Protein AF-W9CFH2-F1 (afdb_monomer_lite)

Sequence (548 aa):
MALRAPVRDYLVSVIGELVGTFLFLFFAFAAAQTANQPNGTTPLTPNATDTSKLLYIALAFGASLAANVWIFFRVSGGQFNPAVTLALVLIRAVSPMKALLLVPTQLVGGILAALVVKAIIPGDDILFAVSLGPGVTDVQGLFIELLLTFMLVFTILMLVAEKTKSTFVAPIGIGISLFIGHLVGIFWTGAGINPARAFSPAVVQASFPIYHWIYWLGPAVGSFLAAALYLGLKAMKYELVGGDADKEKREERLSMQQADLIIETLRGLPSDASLTDLKRGPEIRVLGDDMKIRKSRFGSNDSANFSSWVRVEEISECPLPTSNKSPNPRRASRIVVIGAGMGGLSCALSLAKEGFTNIEVYETASNLGFVGAGIQLAPNMAKILDRLGCWKEIEAEAIDLKETSIRQGDSDTELAHVDLLYIRDTYKYPHMVGHRSLLAGAMYEACKKENNIKFHFSVEAEAVESFGPKPFLRVKPREGDSYTIEADVILASDGIKSIVRLKILSELNHDAHITDTHQASYRIMLKREEMENDPELLELINGDKVTR

Structure (mmCIF, N/CA/C/O backbone):
data_AF-W9CFH2-F1
#
_entry.id   AF-W9CFH2-F1
#
loop_
_atom_site.group_PDB
_atom_site.id
_atom_site.type_symbol
_atom_site.label_atom_id
_atom_site.label_alt_id
_atom_site.label_comp_id
_atom_site.label_asym_id
_atom_site.label_entity_id
_atom_site.label_seq_id
_atom_site.pdbx_PDB_ins_code
_atom_site.Cartn_x
_atom_site.Cartn_y
_atom_site.Cartn_z
_atom_site.occupancy
_atom_site.B_iso_or_equiv
_atom_site.auth_seq_id
_atom_site.auth_comp_id
_atom_site.auth_asym_id
_atom_site.auth_atom_id
_atom_site.pdbx_PDB_model_num
ATOM 1 N N . MET A 1 1 ? -13.889 -22.947 -15.236 1.00 35.81 1 MET A N 1
ATOM 2 C CA . MET A 1 1 ? -13.224 -23.593 -14.082 1.00 35.81 1 MET A CA 1
ATOM 3 C C . MET A 1 1 ? -12.476 -22.509 -13.313 1.00 35.81 1 MET A C 1
ATOM 5 O O . MET A 1 1 ? -11.491 -21.999 -13.829 1.00 35.81 1 MET A O 1
ATOM 9 N N . ALA A 1 2 ? -12.992 -22.053 -12.169 1.00 41.12 2 ALA A N 1
ATOM 10 C CA . ALA A 1 2 ? -12.373 -20.959 -11.416 1.00 41.12 2 ALA A CA 1
ATOM 11 C C . ALA A 1 2 ? -11.144 -21.471 -10.642 1.00 41.12 2 ALA A C 1
ATOM 13 O O . ALA A 1 2 ? -11.238 -22.437 -9.886 1.00 41.12 2 ALA A O 1
ATOM 14 N N . LEU A 1 3 ? -9.985 -20.847 -10.858 1.00 42.03 3 LEU A N 1
ATOM 15 C CA . LEU A 1 3 ? -8.759 -21.117 -10.100 1.00 42.03 3 LEU A CA 1
ATOM 16 C C . LEU A 1 3 ? -8.963 -20.757 -8.616 1.00 42.03 3 LEU A C 1
ATOM 18 O O . LEU A 1 3 ? -9.681 -19.810 -8.300 1.00 42.03 3 LEU A O 1
ATOM 22 N N . ARG A 1 4 ? -8.302 -21.476 -7.695 1.00 52.28 4 ARG A N 1
ATOM 23 C CA . ARG A 1 4 ? -8.298 -21.124 -6.260 1.00 52.28 4 ARG A CA 1
ATOM 24 C C . ARG A 1 4 ? -7.774 -19.693 -6.070 1.00 52.28 4 ARG A C 1
ATOM 26 O O . ARG A 1 4 ? -6.775 -19.330 -6.692 1.00 52.28 4 ARG A O 1
ATOM 33 N N . ALA A 1 5 ? -8.405 -18.923 -5.181 1.00 60.97 5 ALA A N 1
ATOM 34 C CA . ALA A 1 5 ? -8.144 -17.490 -4.998 1.00 60.97 5 ALA A CA 1
ATOM 35 C C . ALA A 1 5 ? -6.648 -17.108 -4.871 1.00 60.97 5 ALA A C 1
ATOM 37 O O . ALA A 1 5 ? -6.226 -16.220 -5.606 1.00 60.97 5 ALA A O 1
ATOM 38 N N . PRO A 1 6 ? -5.793 -17.814 -4.095 1.00 70.12 6 PRO A N 1
ATOM 39 C CA . PRO A 1 6 ? -4.378 -17.448 -3.992 1.00 70.12 6 PRO A CA 1
ATOM 40 C C . PRO A 1 6 ? -3.624 -17.621 -5.316 1.00 70.12 6 PRO A C 1
ATOM 42 O O . PRO A 1 6 ? -2.865 -16.750 -5.723 1.00 70.12 6 PRO A O 1
ATOM 45 N N . VAL A 1 7 ? -3.860 -18.731 -6.023 1.00 77.38 7 VAL A N 1
ATOM 46 C CA . VAL A 1 7 ? -3.203 -19.033 -7.307 1.00 77.38 7 VAL A CA 1
ATOM 47 C C . VAL A 1 7 ? -3.614 -18.016 -8.365 1.00 77.38 7 VAL A C 1
ATOM 49 O O . VAL A 1 7 ? -2.769 -17.533 -9.114 1.00 77.38 7 VAL A O 1
ATOM 52 N N . ARG A 1 8 ? -4.899 -17.648 -8.389 1.00 85.06 8 ARG A N 1
ATOM 53 C CA . ARG A 1 8 ? -5.412 -16.588 -9.256 1.00 85.06 8 ARG A CA 1
ATOM 54 C C . ARG A 1 8 ? -4.678 -15.268 -9.009 1.00 85.06 8 ARG A C 1
ATOM 56 O O . ARG A 1 8 ? -4.254 -14.645 -9.971 1.00 85.06 8 ARG A O 1
ATOM 63 N N . ASP A 1 9 ? -4.477 -14.864 -7.760 1.00 83.19 9 ASP A N 1
ATOM 64 C CA . ASP A 1 9 ? -3.872 -13.563 -7.443 1.00 83.19 9 ASP A CA 1
ATOM 65 C C . ASP A 1 9 ? -2.375 -13.502 -7.819 1.00 83.19 9 ASP A C 1
ATOM 67 O O . ASP A 1 9 ? -1.889 -12.484 -8.330 1.00 83.19 9 ASP A O 1
ATOM 71 N N . TYR A 1 10 ? -1.644 -14.613 -7.646 1.00 88.38 10 TYR A N 1
ATOM 72 C CA . TYR A 1 10 ? -0.281 -14.750 -8.175 1.00 88.38 10 TYR A CA 1
ATOM 73 C C . TYR A 1 10 ? -0.264 -14.701 -9.704 1.00 88.38 10 TYR A C 1
ATOM 75 O O . TYR A 1 10 ? 0.545 -13.969 -10.268 1.00 88.38 10 TYR A O 1
ATOM 83 N N . LEU A 1 11 ? -1.170 -15.422 -10.372 1.00 92.69 11 LEU A N 1
ATOM 84 C CA . LEU A 1 11 ? -1.267 -15.424 -11.834 1.00 92.69 11 LEU A CA 1
ATOM 85 C C . LEU A 1 11 ? -1.599 -14.041 -12.394 1.00 92.69 11 LEU A C 1
ATOM 87 O O . LEU A 1 11 ? -0.956 -13.614 -13.344 1.00 92.69 11 LEU A O 1
ATOM 91 N N . VAL A 1 12 ? -2.538 -13.312 -11.785 1.00 91.88 12 VAL A N 1
ATOM 92 C CA . VAL A 1 12 ? -2.867 -11.931 -12.174 1.00 91.88 12 VAL A CA 1
ATOM 93 C C . VAL A 1 12 ? -1.636 -11.035 -12.054 1.00 91.88 12 VAL A C 1
ATOM 95 O O . VAL A 1 12 ? -1.331 -10.284 -12.977 1.00 91.88 12 VAL A O 1
ATOM 98 N N . SER A 1 13 ? -0.881 -11.162 -10.960 1.00 92.75 13 SER A N 1
ATOM 99 C CA . SER A 1 13 ? 0.344 -10.380 -10.765 1.00 92.75 13 SER A CA 1
ATOM 100 C C . SER A 1 13 ? 1.431 -10.741 -11.784 1.00 92.75 13 SER A C 1
ATOM 102 O O . SER A 1 13 ? 2.091 -9.849 -12.303 1.00 92.75 13 SER A O 1
ATOM 104 N N . VAL A 1 14 ? 1.604 -12.031 -12.087 1.00 96.88 14 VAL A N 1
ATOM 105 C CA . VAL A 1 14 ? 2.561 -12.524 -13.090 1.00 96.88 14 VAL A CA 1
ATOM 106 C C . VAL A 1 14 ? 2.179 -12.036 -14.487 1.00 96.88 14 VAL A C 1
ATOM 108 O O . VAL A 1 14 ? 3.027 -11.508 -15.192 1.00 96.88 14 VAL A O 1
ATOM 111 N N . ILE A 1 15 ? 0.909 -12.138 -14.881 1.00 96.94 15 ILE A N 1
ATOM 112 C CA . ILE A 1 15 ? 0.436 -11.637 -16.179 1.00 96.94 15 ILE A CA 1
ATOM 113 C C . ILE A 1 15 ? 0.632 -10.119 -16.264 1.00 96.94 15 ILE A C 1
ATOM 115 O O . ILE A 1 15 ? 1.141 -9.628 -17.269 1.00 96.94 15 ILE A O 1
ATOM 119 N N . GLY A 1 16 ? 0.279 -9.385 -15.204 1.00 97.25 16 GLY A N 1
ATOM 120 C CA . GLY A 1 16 ? 0.467 -7.937 -15.136 1.00 97.25 16 GLY A CA 1
ATOM 121 C C . GLY A 1 16 ? 1.933 -7.525 -15.279 1.00 97.25 16 GLY A C 1
ATOM 122 O O . GLY A 1 16 ? 2.238 -6.657 -16.090 1.00 97.25 16 GLY A O 1
ATOM 123 N N . GLU A 1 17 ? 2.850 -8.182 -14.563 1.00 98.12 17 GLU A N 1
ATOM 124 C CA . GLU A 1 17 ? 4.287 -7.915 -14.701 1.00 98.12 17 GLU A CA 1
ATOM 125 C C . GLU A 1 17 ? 4.832 -8.334 -16.069 1.00 98.12 17 GLU A C 1
ATOM 127 O O . GLU A 1 17 ? 5.608 -7.587 -16.652 1.00 98.12 17 GLU A O 1
ATOM 132 N N . LEU A 1 18 ? 4.408 -9.474 -16.624 1.00 98.56 18 LEU A N 1
ATOM 133 C CA . LEU A 1 18 ? 4.874 -9.936 -17.933 1.00 98.56 18 LEU A CA 1
ATOM 134 C C . LEU A 1 18 ? 4.500 -8.943 -19.034 1.00 98.56 18 LEU A C 1
ATOM 136 O O . LEU A 1 18 ? 5.364 -8.472 -19.773 1.00 98.56 18 LEU A O 1
ATOM 140 N N . VAL A 1 19 ? 3.204 -8.633 -19.133 1.00 98.56 19 VAL A N 1
ATOM 141 C CA . VAL A 1 19 ? 2.661 -7.769 -20.186 1.00 98.56 19 VAL A CA 1
ATOM 142 C C . VAL A 1 19 ? 3.114 -6.332 -19.968 1.00 98.56 19 VAL A C 1
ATOM 144 O O . VAL A 1 19 ? 3.523 -5.669 -20.917 1.00 98.56 19 VAL A O 1
ATOM 147 N N . GLY A 1 20 ? 3.099 -5.853 -18.727 1.00 98.44 20 GLY A N 1
ATOM 148 C CA . GLY A 1 20 ? 3.506 -4.491 -18.429 1.00 98.44 20 GLY A CA 1
ATOM 149 C C . GLY A 1 20 ? 5.010 -4.255 -18.599 1.00 98.44 20 GLY A C 1
ATOM 150 O O . GLY A 1 20 ? 5.383 -3.235 -19.173 1.00 98.44 20 GLY A O 1
ATOM 151 N N . THR A 1 21 ? 5.886 -5.200 -18.220 1.00 98.75 21 THR A N 1
ATOM 152 C CA . THR A 1 21 ? 7.327 -5.103 -18.535 1.00 98.75 21 THR A CA 1
ATOM 153 C C . THR A 1 21 ? 7.578 -5.190 -20.033 1.00 98.75 21 THR A C 1
ATOM 155 O O . THR A 1 21 ? 8.386 -4.416 -20.546 1.00 98.75 21 THR A O 1
ATOM 158 N N . PHE A 1 22 ? 6.873 -6.083 -20.739 1.00 98.81 22 PHE A N 1
ATOM 159 C CA . PHE A 1 22 ? 6.947 -6.167 -22.194 1.00 98.81 22 PHE A CA 1
ATOM 160 C C . PHE A 1 22 ? 6.598 -4.825 -22.844 1.00 98.81 22 PHE A C 1
ATOM 162 O O . PHE A 1 22 ? 7.409 -4.292 -23.590 1.00 98.81 22 PHE A O 1
ATOM 169 N N . LEU A 1 23 ? 5.434 -4.246 -22.533 1.00 98.69 23 LEU A N 1
ATOM 170 C CA . LEU A 1 23 ? 4.986 -2.991 -23.140 1.00 98.69 23 LEU A CA 1
ATOM 171 C C . LEU A 1 23 ? 5.890 -1.816 -22.761 1.00 98.69 23 LEU A C 1
ATOM 173 O O . LEU A 1 23 ? 6.281 -1.045 -23.638 1.00 98.69 23 LEU A O 1
ATOM 177 N N . PHE A 1 24 ? 6.275 -1.707 -21.486 1.00 98.69 24 PHE A N 1
ATOM 178 C CA . PHE A 1 24 ? 7.199 -0.672 -21.026 1.00 98.69 24 PHE A CA 1
ATOM 179 C C . PHE A 1 24 ? 8.506 -0.699 -21.830 1.00 98.69 24 PHE A C 1
ATOM 181 O O . PHE A 1 24 ? 8.887 0.312 -22.434 1.00 98.69 24 PHE A O 1
ATOM 188 N N . LEU A 1 25 ? 9.177 -1.853 -21.861 1.00 98.75 25 LEU A N 1
ATOM 189 C CA . LEU A 1 25 ? 10.468 -1.986 -22.526 1.00 98.75 25 LEU A CA 1
ATOM 190 C C . LEU A 1 25 ? 10.342 -1.982 -24.048 1.00 98.75 25 LEU A C 1
ATOM 192 O O . LEU A 1 25 ? 11.242 -1.478 -24.704 1.00 98.75 25 LEU A O 1
ATOM 196 N N . PHE A 1 26 ? 9.233 -2.449 -24.621 1.00 98.69 26 PHE A N 1
ATOM 197 C CA . PHE A 1 26 ? 8.998 -2.412 -26.064 1.00 98.69 26 PHE A CA 1
ATOM 198 C C . PHE A 1 26 ? 9.031 -0.978 -26.599 1.00 98.69 26 PHE A C 1
ATOM 200 O O . PHE A 1 26 ? 9.841 -0.669 -27.473 1.00 98.69 26 PHE A O 1
ATOM 207 N N . PHE A 1 27 ? 8.209 -0.080 -26.043 1.00 98.44 27 PHE A N 1
ATOM 208 C CA . PHE A 1 27 ? 8.169 1.310 -26.509 1.00 98.44 27 PHE A CA 1
ATOM 209 C C . PHE A 1 27 ? 9.484 2.045 -26.228 1.00 98.44 27 PHE A C 1
ATOM 211 O O . PHE A 1 27 ? 9.941 2.835 -27.054 1.00 98.44 27 PHE A O 1
ATOM 218 N N . ALA A 1 28 ? 10.126 1.750 -25.097 1.00 98.31 28 ALA A N 1
ATOM 219 C CA . ALA A 1 28 ? 11.401 2.352 -24.734 1.00 98.31 28 ALA A CA 1
ATOM 220 C C . ALA A 1 28 ? 12.556 1.892 -25.650 1.00 98.31 28 ALA A C 1
ATOM 222 O O . ALA A 1 28 ? 13.327 2.715 -26.146 1.00 98.31 28 ALA A O 1
ATOM 223 N N . PHE A 1 29 ? 12.653 0.590 -25.932 1.00 98.31 29 PHE A N 1
ATOM 224 C CA . PHE A 1 29 ? 13.651 0.019 -26.838 1.00 98.31 29 PHE A CA 1
ATOM 225 C C . PHE A 1 29 ? 13.422 0.434 -28.287 1.00 98.31 29 PHE A C 1
ATOM 227 O O . PHE A 1 29 ? 14.389 0.777 -28.957 1.00 98.31 29 PHE A O 1
ATOM 234 N N . ALA A 1 30 ? 12.177 0.471 -28.767 1.00 97.19 30 ALA A N 1
ATOM 235 C CA . ALA A 1 30 ? 11.872 0.935 -30.121 1.00 97.19 30 ALA A CA 1
ATOM 236 C C . ALA A 1 30 ? 12.284 2.405 -30.323 1.00 97.19 30 ALA A C 1
ATOM 238 O O . ALA A 1 30 ? 12.886 2.754 -31.342 1.00 97.19 30 ALA A O 1
ATOM 239 N N . ALA A 1 31 ? 12.026 3.259 -29.328 1.00 96.12 31 ALA A N 1
ATOM 240 C CA . ALA A 1 31 ? 12.470 4.648 -29.346 1.00 96.12 31 ALA A CA 1
ATOM 241 C C . ALA A 1 31 ? 14.004 4.756 -29.322 1.00 96.12 31 ALA A C 1
ATOM 243 O O . ALA A 1 31 ? 14.577 5.485 -30.130 1.00 96.12 31 ALA A O 1
ATOM 244 N N . ALA A 1 32 ? 14.684 3.996 -28.458 1.00 95.62 32 ALA A N 1
ATOM 245 C CA . ALA A 1 32 ? 16.146 3.959 -28.437 1.00 95.62 32 ALA A CA 1
ATOM 246 C C . ALA A 1 32 ? 16.740 3.454 -29.757 1.00 95.62 32 ALA A C 1
ATOM 248 O O . ALA A 1 32 ? 17.674 4.069 -30.262 1.00 95.62 32 ALA A O 1
ATOM 249 N N . GLN A 1 33 ? 16.174 2.402 -30.355 1.00 94.75 33 GLN A N 1
ATOM 250 C CA . GLN A 1 33 ? 16.584 1.904 -31.669 1.00 94.75 33 GLN A CA 1
ATOM 251 C C . GLN A 1 33 ? 16.472 3.011 -32.720 1.00 94.75 33 GLN A C 1
ATOM 253 O O . GLN A 1 33 ? 17.432 3.266 -33.436 1.00 94.75 33 GLN A O 1
ATOM 258 N N . THR A 1 34 ? 15.330 3.704 -32.766 1.00 91.88 34 THR A N 1
ATOM 259 C CA . THR A 1 34 ? 15.065 4.804 -33.709 1.00 91.88 34 THR A CA 1
ATOM 260 C C . THR A 1 34 ? 16.059 5.949 -33.527 1.00 91.88 34 THR A C 1
ATOM 262 O O . THR A 1 34 ? 16.662 6.411 -34.490 1.00 91.88 34 THR A O 1
ATOM 265 N N . ALA A 1 35 ? 16.270 6.384 -32.286 1.00 91.31 35 ALA A N 1
ATOM 266 C CA . ALA A 1 35 ? 17.160 7.492 -31.962 1.00 91.31 35 ALA A CA 1
ATOM 267 C C . ALA A 1 35 ? 18.640 7.157 -32.196 1.00 91.31 35 ALA A C 1
ATOM 269 O O . ALA A 1 35 ? 19.453 8.051 -32.427 1.00 91.31 35 ALA A O 1
ATOM 270 N N . ASN A 1 36 ? 19.007 5.877 -32.103 1.00 90.62 36 ASN A N 1
ATOM 271 C CA . ASN A 1 36 ? 20.374 5.415 -32.298 1.00 90.62 36 ASN A CA 1
ATOM 272 C C . ASN A 1 36 ? 20.728 5.077 -33.748 1.00 90.62 36 ASN A C 1
ATOM 274 O O . ASN A 1 36 ? 21.905 4.820 -34.000 1.00 90.62 36 ASN A O 1
ATOM 278 N N . GLN A 1 37 ? 19.778 5.134 -34.687 1.00 86.62 37 GLN A N 1
ATOM 279 C CA . GLN A 1 37 ? 20.083 4.922 -36.100 1.00 86.62 37 GLN A CA 1
ATOM 280 C C . GLN A 1 37 ? 21.173 5.897 -36.582 1.00 86.62 37 GLN A C 1
ATOM 282 O O . GLN A 1 37 ? 21.146 7.084 -36.230 1.00 86.62 37 GLN A O 1
ATOM 287 N N . PRO A 1 38 ? 22.140 5.428 -37.387 1.00 74.81 38 PRO A N 1
ATOM 288 C CA . PRO A 1 38 ? 23.157 6.287 -37.966 1.00 74.81 38 PRO A CA 1
ATOM 289 C C . PRO A 1 38 ? 22.520 7.199 -39.021 1.00 74.81 38 PRO A C 1
ATOM 291 O O . PRO A 1 38 ? 22.402 6.854 -40.194 1.00 74.81 38 PRO A O 1
ATOM 294 N N . ASN A 1 39 ? 22.114 8.397 -38.610 1.00 62.00 39 ASN A N 1
ATOM 295 C CA . ASN A 1 39 ? 21.827 9.478 -39.544 1.00 62.00 39 ASN A CA 1
ATOM 296 C C . ASN A 1 39 ? 23.166 9.870 -40.175 1.00 62.00 39 ASN A C 1
ATOM 298 O O . ASN A 1 39 ? 24.092 10.202 -39.441 1.00 62.00 39 ASN A O 1
ATOM 302 N N . GLY A 1 40 ? 23.290 9.803 -41.504 1.00 55.38 40 GLY A N 1
ATOM 303 C CA . GLY A 1 40 ? 24.534 9.974 -42.281 1.00 55.38 40 GLY A CA 1
ATOM 304 C C . GLY A 1 40 ? 25.304 11.300 -42.117 1.00 55.38 40 GLY A C 1
ATOM 305 O O . GLY A 1 40 ? 26.132 11.640 -42.955 1.00 55.38 40 GLY A O 1
ATOM 306 N N . THR A 1 41 ? 25.049 12.064 -41.061 1.00 55.41 41 THR A N 1
ATOM 307 C CA . THR A 1 41 ? 25.856 13.175 -40.568 1.00 55.41 41 THR A CA 1
ATOM 308 C C . THR A 1 41 ? 26.965 12.651 -39.653 1.00 55.41 41 THR A C 1
ATOM 310 O O . THR A 1 41 ? 26.721 12.285 -38.503 1.00 55.41 41 THR A O 1
ATOM 313 N N . THR A 1 42 ? 28.203 12.638 -40.147 1.00 53.94 42 THR A N 1
ATOM 314 C CA . THR A 1 42 ? 29.399 12.470 -39.308 1.00 53.94 42 THR A CA 1
ATOM 315 C C . THR A 1 42 ? 29.404 13.520 -38.192 1.00 53.94 42 THR A C 1
ATOM 317 O O . THR A 1 42 ? 29.214 14.702 -38.495 1.00 53.94 42 THR A O 1
ATOM 320 N N . PRO A 1 43 ? 29.630 13.140 -36.922 1.00 54.47 43 PRO A N 1
ATOM 321 C CA . PRO A 1 43 ? 29.737 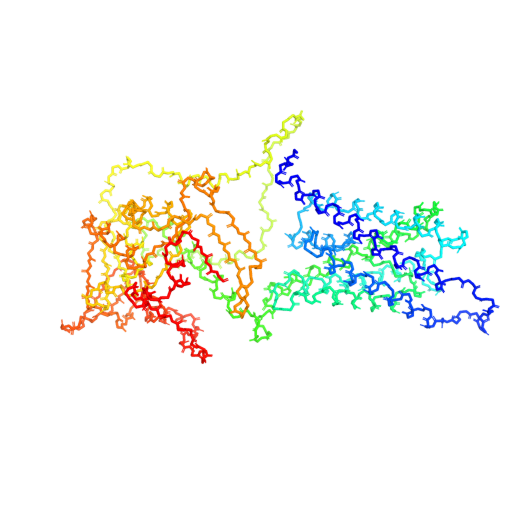14.110 -35.842 1.00 54.47 43 PRO A CA 1
ATOM 322 C C . PRO A 1 43 ? 30.870 15.098 -36.148 1.00 54.47 43 PRO A C 1
ATOM 324 O O . PRO A 1 43 ? 31.979 14.694 -36.493 1.00 54.47 43 PRO A O 1
ATOM 327 N N . LEU A 1 44 ? 30.579 16.399 -36.029 1.00 51.06 44 LEU A N 1
ATOM 328 C CA . LEU A 1 44 ? 31.518 17.497 -36.319 1.00 51.06 44 LEU A CA 1
ATOM 329 C C . LEU A 1 44 ? 32.778 17.455 -35.432 1.00 51.06 44 LEU A C 1
ATOM 331 O O . LEU A 1 44 ? 33.783 18.083 -35.760 1.00 51.06 44 LEU A O 1
ATOM 335 N N . THR A 1 45 ? 32.744 16.693 -34.336 1.00 52.81 45 THR A N 1
ATOM 336 C CA . THR A 1 45 ? 33.879 16.408 -33.456 1.00 52.81 45 THR A CA 1
ATOM 337 C C . THR A 1 45 ? 33.796 14.978 -32.897 1.00 52.81 45 THR A C 1
ATOM 339 O O . THR A 1 45 ? 32.710 14.520 -32.522 1.00 52.81 45 THR A O 1
ATOM 342 N N . PRO A 1 46 ? 34.925 14.252 -32.778 1.00 50.69 46 PRO A N 1
ATOM 343 C CA . PRO A 1 46 ? 34.982 13.023 -31.991 1.00 50.69 46 PRO A CA 1
ATOM 344 C C . PRO A 1 46 ? 34.549 13.326 -30.549 1.00 50.69 46 PRO A C 1
ATOM 346 O O . PRO A 1 46 ? 35.068 14.260 -29.941 1.00 50.69 46 PRO A O 1
ATOM 349 N N . ASN A 1 47 ? 33.612 12.544 -30.007 1.00 57.44 47 ASN A N 1
ATOM 350 C CA . ASN A 1 47 ? 33.047 12.670 -28.651 1.00 57.44 47 ASN A CA 1
ATOM 351 C C . ASN A 1 47 ? 32.029 13.808 -28.410 1.00 57.44 47 ASN A C 1
ATOM 353 O O . ASN A 1 47 ? 31.714 14.080 -27.251 1.00 57.44 47 ASN A O 1
ATOM 357 N N . ALA A 1 48 ? 31.470 14.454 -29.441 1.00 65.88 48 ALA A N 1
ATOM 358 C CA . ALA A 1 48 ? 30.320 15.344 -29.233 1.00 65.88 48 ALA A CA 1
ATOM 359 C C . ALA A 1 48 ? 29.074 14.569 -28.769 1.00 65.88 48 ALA A C 1
ATOM 361 O O . ALA A 1 48 ? 28.656 13.593 -29.393 1.00 65.88 48 ALA A O 1
ATOM 362 N N . THR A 1 49 ? 28.456 15.037 -27.684 1.00 74.62 49 THR A N 1
ATOM 363 C CA . THR A 1 49 ? 27.193 14.509 -27.160 1.00 74.62 49 THR A CA 1
ATOM 364 C C . THR A 1 49 ? 26.003 15.109 -27.913 1.00 74.62 49 THR A C 1
ATOM 366 O O . THR A 1 49 ? 25.816 16.324 -27.903 1.00 74.62 49 THR A O 1
ATOM 369 N N . ASP A 1 50 ? 25.158 14.269 -28.516 1.00 85.81 50 ASP A N 1
ATOM 370 C CA . ASP A 1 50 ? 23.881 14.702 -29.101 1.00 85.81 50 ASP A CA 1
ATOM 371 C C . ASP A 1 50 ? 22.792 14.766 -28.021 1.00 85.81 50 ASP A C 1
ATOM 373 O O . ASP A 1 50 ? 22.159 13.768 -27.667 1.00 85.81 50 ASP A O 1
ATOM 377 N N . THR A 1 51 ? 22.573 15.959 -27.476 1.00 87.56 51 THR A N 1
ATOM 378 C CA . THR A 1 51 ? 21.597 16.191 -26.405 1.00 87.56 51 THR A CA 1
ATOM 379 C C . THR A 1 51 ? 20.149 15.987 -26.849 1.00 87.56 51 THR A C 1
ATOM 381 O O . THR A 1 51 ? 19.324 15.596 -26.024 1.00 87.56 51 THR A O 1
ATOM 384 N N . SER A 1 52 ? 19.831 16.183 -28.133 1.00 90.06 52 SER A N 1
ATOM 385 C CA . SER A 1 52 ? 18.473 15.978 -28.661 1.00 90.06 52 SER A CA 1
ATOM 386 C C . SER A 1 52 ? 18.121 14.496 -28.662 1.00 90.06 52 SER A C 1
ATOM 388 O O . SER A 1 52 ? 17.042 14.097 -28.219 1.00 90.06 52 SER A O 1
ATOM 390 N N . LYS A 1 53 ? 19.079 13.665 -29.078 1.00 90.81 53 LYS A N 1
ATOM 391 C CA . LYS A 1 53 ? 18.982 12.210 -29.010 1.00 90.81 53 LYS A CA 1
ATOM 392 C C . LYS A 1 53 ? 18.855 11.705 -27.570 1.00 90.81 53 LYS A C 1
ATOM 394 O O . LYS A 1 53 ? 17.986 10.880 -27.293 1.00 90.81 53 LYS A O 1
ATOM 399 N N . LEU A 1 54 ? 19.666 12.223 -26.641 1.00 92.94 54 LEU A N 1
ATOM 400 C CA . LEU A 1 54 ? 19.565 11.860 -25.220 1.00 92.94 54 LEU A CA 1
ATOM 401 C C . LEU A 1 54 ? 18.195 12.219 -24.628 1.00 92.94 54 LEU A C 1
ATOM 403 O O . LEU A 1 54 ? 17.593 11.394 -23.942 1.00 92.94 54 LEU A O 1
ATOM 407 N N . LEU A 1 55 ? 17.685 13.418 -24.927 1.00 95.81 55 LEU A N 1
ATOM 408 C CA . LEU A 1 55 ? 16.372 13.877 -24.474 1.00 95.81 55 LEU A CA 1
ATOM 409 C C . LEU A 1 55 ? 15.243 12.990 -25.014 1.00 95.81 55 LEU A C 1
ATOM 411 O O . LEU A 1 55 ? 14.359 12.602 -24.251 1.00 95.81 55 LEU A O 1
ATOM 415 N N . TYR A 1 56 ? 15.290 12.646 -26.304 1.00 96.31 56 TYR A N 1
ATOM 416 C CA . TYR A 1 56 ? 14.303 11.774 -26.941 1.00 96.31 56 TYR A CA 1
ATOM 417 C C . TYR A 1 56 ? 14.239 10.402 -26.259 1.00 96.31 56 TYR A C 1
ATOM 419 O O . TYR A 1 56 ? 13.161 9.948 -25.873 1.00 96.31 56 TYR A O 1
ATOM 427 N N . ILE A 1 57 ? 15.398 9.761 -26.058 1.00 97.44 57 ILE A N 1
ATOM 428 C CA . ILE A 1 57 ? 15.472 8.450 -25.403 1.00 97.44 57 ILE A CA 1
ATOM 429 C C . ILE A 1 57 ? 14.982 8.563 -23.957 1.00 97.44 57 ILE A C 1
ATOM 431 O O . ILE A 1 57 ? 14.138 7.774 -23.536 1.00 97.44 57 ILE A O 1
ATOM 435 N N . ALA A 1 58 ? 15.452 9.558 -23.200 1.00 98.19 58 ALA A N 1
ATOM 436 C CA . ALA A 1 58 ? 15.040 9.735 -21.813 1.00 98.19 58 ALA A CA 1
ATOM 437 C C . ALA A 1 58 ? 13.522 9.896 -21.684 1.00 98.19 58 ALA A C 1
ATOM 439 O O . ALA A 1 58 ? 12.900 9.233 -20.847 1.00 98.19 58 ALA A O 1
ATOM 440 N N . LEU A 1 59 ? 12.921 10.750 -22.521 1.00 98.31 59 LEU A N 1
ATOM 441 C CA . LEU A 1 59 ? 11.480 10.989 -22.524 1.00 98.31 59 LEU A CA 1
ATOM 442 C C . LEU A 1 59 ? 10.712 9.706 -22.843 1.00 98.31 59 LEU A C 1
ATOM 444 O O . LEU A 1 59 ? 9.740 9.403 -22.156 1.00 98.31 59 LEU A O 1
ATOM 448 N N . ALA A 1 60 ? 11.163 8.933 -23.832 1.00 98.38 60 ALA A N 1
ATOM 449 C CA . ALA A 1 60 ? 10.517 7.681 -24.206 1.00 98.38 60 ALA A CA 1
ATOM 450 C C . ALA A 1 60 ? 10.516 6.658 -23.060 1.00 98.38 60 ALA A C 1
ATOM 452 O O . ALA A 1 60 ? 9.473 6.074 -22.767 1.00 98.38 60 ALA A O 1
ATOM 453 N N . PHE A 1 61 ? 11.644 6.476 -22.365 1.00 98.56 61 PHE A N 1
ATOM 454 C CA . PHE A 1 61 ? 11.714 5.583 -21.203 1.00 98.56 61 PHE A CA 1
ATOM 455 C C . PHE A 1 61 ? 10.807 6.067 -20.064 1.00 98.56 61 PHE A C 1
ATOM 457 O O . PHE A 1 61 ? 10.001 5.288 -19.552 1.00 98.56 61 PHE A O 1
ATOM 464 N N . GLY A 1 62 ? 10.891 7.347 -19.693 1.00 98.50 62 GLY A N 1
ATOM 465 C CA . GLY A 1 62 ? 10.085 7.912 -18.608 1.00 98.50 62 GLY A CA 1
ATOM 466 C C . GLY A 1 62 ? 8.580 7.884 -18.883 1.00 98.50 62 GLY A C 1
ATOM 467 O O . GLY A 1 62 ? 7.808 7.431 -18.038 1.00 98.50 62 GLY A O 1
ATOM 468 N N . ALA A 1 63 ? 8.157 8.308 -20.077 1.00 98.56 63 ALA A N 1
ATOM 469 C CA . ALA A 1 63 ? 6.752 8.318 -20.479 1.00 98.56 63 ALA A CA 1
ATOM 470 C C . ALA A 1 63 ? 6.189 6.899 -20.643 1.00 98.56 63 ALA A C 1
ATOM 472 O O . ALA A 1 63 ? 5.074 6.628 -20.192 1.00 98.56 63 ALA A O 1
ATOM 473 N N . SER A 1 64 ? 6.969 5.978 -21.224 1.00 98.56 64 SER A N 1
ATOM 474 C CA . SER A 1 64 ? 6.572 4.573 -21.337 1.00 98.56 64 SER A CA 1
ATOM 475 C C . SER A 1 64 ? 6.382 3.938 -19.958 1.00 98.56 64 SER A C 1
ATOM 477 O O . SER A 1 64 ? 5.374 3.261 -19.735 1.00 98.56 64 SER A O 1
ATOM 479 N N . LEU A 1 65 ? 7.291 4.194 -19.005 1.00 98.44 65 LEU A N 1
ATOM 480 C CA . LEU A 1 65 ? 7.117 3.713 -17.634 1.00 98.44 65 LEU A CA 1
ATOM 481 C C . LEU A 1 65 ? 5.871 4.332 -16.995 1.00 98.44 65 LEU A C 1
ATOM 483 O O . LEU A 1 65 ? 5.051 3.588 -16.468 1.00 98.44 65 LEU A O 1
ATOM 487 N N . ALA A 1 66 ? 5.687 5.656 -17.078 1.00 98.12 66 ALA A N 1
ATOM 488 C CA . ALA A 1 66 ? 4.521 6.330 -16.500 1.00 98.12 66 ALA A CA 1
ATOM 489 C C . ALA A 1 66 ? 3.203 5.713 -16.983 1.00 98.12 66 ALA A C 1
ATOM 491 O O . ALA A 1 66 ? 2.357 5.344 -16.168 1.00 98.12 66 ALA A O 1
ATOM 492 N N . ALA A 1 67 ? 3.047 5.566 -18.302 1.00 98.12 67 ALA A N 1
ATOM 493 C CA . ALA A 1 67 ? 1.836 5.033 -18.913 1.00 98.12 67 ALA A CA 1
ATOM 494 C C . ALA A 1 67 ? 1.578 3.580 -18.491 1.00 98.12 67 ALA A C 1
ATOM 496 O O . ALA A 1 67 ? 0.475 3.245 -18.061 1.00 98.12 67 ALA A O 1
ATOM 497 N N . ASN A 1 68 ? 2.595 2.717 -18.557 1.00 98.12 68 ASN A N 1
ATOM 498 C CA . ASN A 1 68 ? 2.423 1.303 -18.227 1.00 98.12 68 ASN A CA 1
ATOM 499 C C . ASN A 1 68 ? 2.225 1.078 -16.726 1.00 98.12 68 ASN A C 1
ATOM 501 O O . ASN A 1 68 ? 1.411 0.240 -16.339 1.00 98.12 68 ASN A O 1
ATOM 505 N N . VAL A 1 69 ? 2.901 1.842 -15.863 1.00 97.19 69 VAL A N 1
ATOM 506 C CA . VAL A 1 69 ? 2.628 1.788 -14.421 1.00 97.19 69 VAL A CA 1
ATOM 507 C C . VAL A 1 69 ? 1.188 2.215 -14.171 1.00 97.19 69 VAL A C 1
ATOM 509 O O . VAL A 1 69 ? 0.505 1.533 -13.421 1.00 97.19 69 VAL A O 1
ATOM 512 N N . TRP A 1 70 ? 0.681 3.253 -14.846 1.00 95.12 70 TRP A N 1
ATOM 513 C CA . TRP A 1 70 ? -0.714 3.691 -14.713 1.00 95.12 70 TRP A CA 1
ATOM 514 C C . TRP A 1 70 ? -1.718 2.599 -15.109 1.00 95.12 70 TRP A C 1
ATOM 516 O O . TRP A 1 70 ? -2.678 2.349 -14.380 1.00 95.12 70 TRP A O 1
ATOM 526 N N . ILE A 1 71 ? -1.480 1.917 -16.234 1.00 96.25 71 ILE A N 1
ATOM 527 C CA . ILE A 1 71 ? -2.348 0.846 -16.752 1.00 96.25 71 ILE A CA 1
ATOM 528 C C . ILE A 1 71 ? -2.390 -0.351 -15.791 1.00 96.25 71 ILE A C 1
ATOM 530 O O . ILE A 1 71 ? -3.463 -0.856 -15.463 1.00 96.25 71 ILE A O 1
ATOM 534 N N . PHE A 1 72 ? -1.229 -0.805 -15.315 1.00 95.19 72 PHE A N 1
ATOM 535 C CA . PHE A 1 72 ? -1.111 -2.048 -14.544 1.00 95.19 72 PHE A CA 1
ATOM 536 C C . PHE A 1 72 ? -1.015 -1.837 -13.028 1.00 95.19 72 PHE A C 1
ATOM 538 O O . PHE A 1 72 ? -0.879 -2.815 -12.284 1.00 95.19 72 PHE A O 1
ATOM 545 N N . PHE A 1 73 ? -1.139 -0.594 -12.545 1.00 90.50 73 PHE A N 1
ATOM 546 C CA . PHE A 1 73 ? -1.038 -0.254 -11.122 1.00 90.50 73 PHE A CA 1
ATOM 547 C C . PHE A 1 73 ? -1.963 -1.121 -10.261 1.00 90.50 73 PHE A C 1
ATOM 549 O O . PHE A 1 73 ? -1.563 -1.645 -9.226 1.00 90.50 73 PHE A O 1
ATOM 556 N N . ARG A 1 74 ? -3.203 -1.326 -10.725 1.00 86.69 74 ARG A N 1
ATOM 557 C CA . ARG A 1 74 ? -4.230 -2.119 -10.028 1.00 86.69 74 ARG A CA 1
ATOM 558 C C . ARG A 1 74 ? -4.167 -3.622 -10.322 1.00 86.69 74 ARG A C 1
ATOM 560 O O . ARG A 1 74 ? -4.925 -4.375 -9.723 1.00 86.69 74 ARG A O 1
ATOM 567 N N . VAL A 1 75 ? -3.291 -4.056 -11.230 1.00 90.38 75 VAL A N 1
ATOM 568 C CA . VAL A 1 75 ? -3.148 -5.463 -11.639 1.00 90.38 75 VAL A CA 1
ATOM 569 C C . VAL A 1 75 ? -2.007 -6.130 -10.870 1.00 90.38 75 VAL A C 1
ATOM 571 O O . VAL A 1 75 ? -2.230 -7.103 -10.154 1.00 90.38 75 VAL A O 1
ATOM 574 N N . SER A 1 76 ? -0.787 -5.596 -10.982 1.00 90.19 76 SER A N 1
ATOM 575 C CA . SER A 1 76 ? 0.414 -6.150 -10.332 1.00 90.19 76 SER A CA 1
ATOM 576 C C . SER A 1 76 ? 1.108 -5.183 -9.368 1.00 90.19 76 SER A C 1
ATOM 578 O O . SER A 1 76 ? 1.984 -5.603 -8.606 1.00 90.19 76 SER A O 1
ATOM 580 N N . GLY A 1 77 ? 0.723 -3.903 -9.391 1.00 86.88 77 GLY A N 1
ATOM 581 C CA . GLY A 1 77 ? 1.474 -2.802 -8.784 1.00 86.88 77 GLY A CA 1
ATOM 582 C C . GLY A 1 77 ? 2.452 -2.120 -9.747 1.00 86.88 77 GLY A C 1
ATOM 583 O O . GLY A 1 77 ? 3.030 -1.106 -9.373 1.00 86.88 77 GLY A O 1
ATOM 584 N N . GLY A 1 78 ? 2.623 -2.646 -10.970 1.00 93.25 78 GLY A N 1
ATOM 585 C CA . GLY A 1 78 ? 3.449 -2.050 -12.024 1.00 93.25 78 GLY A CA 1
ATOM 586 C C . GLY A 1 78 ? 4.927 -1.912 -11.648 1.00 93.25 78 GLY A C 1
ATOM 587 O O . GLY A 1 78 ? 5.473 -0.816 -11.716 1.00 93.25 78 GLY A O 1
ATOM 588 N N . GLN A 1 79 ? 5.575 -2.992 -11.197 1.00 96.94 79 GLN A N 1
ATOM 589 C CA . GLN A 1 79 ? 6.956 -2.920 -10.691 1.00 96.94 79 GLN A CA 1
ATOM 590 C C . GLN A 1 79 ? 7.966 -2.855 -11.837 1.00 96.94 79 GLN A C 1
ATOM 592 O O . GLN A 1 79 ? 8.872 -2.024 -11.824 1.00 96.94 79 GLN A O 1
ATOM 597 N N . PHE A 1 80 ? 7.814 -3.756 -12.810 1.00 98.31 80 PHE A N 1
ATOM 598 C CA . PHE A 1 80 ? 8.541 -3.858 -14.080 1.00 98.31 80 PHE A CA 1
ATOM 599 C C . PHE A 1 80 ? 10.068 -3.824 -14.013 1.00 98.31 80 PHE A C 1
ATOM 601 O O . PHE A 1 80 ? 10.751 -3.600 -15.016 1.00 98.31 80 PHE A O 1
ATOM 608 N N . ASN A 1 81 ? 10.614 -4.018 -12.820 1.00 98.56 81 ASN A N 1
ATOM 609 C CA . ASN A 1 81 ? 12.015 -3.831 -12.521 1.00 98.56 81 ASN A CA 1
ATOM 610 C C . ASN A 1 81 ? 12.393 -4.726 -11.326 1.00 98.56 81 ASN A C 1
ATOM 612 O O . ASN A 1 81 ? 11.843 -4.553 -10.228 1.00 98.56 81 ASN A O 1
ATOM 616 N N . PRO A 1 82 ? 13.366 -5.642 -11.490 1.00 98.81 82 PRO A N 1
ATOM 617 C CA . PRO A 1 82 ? 13.848 -6.473 -10.392 1.00 98.81 82 PRO A CA 1
ATOM 618 C C . PRO A 1 82 ? 14.379 -5.672 -9.195 1.00 98.81 82 PRO A C 1
ATOM 620 O O . PRO A 1 82 ? 14.214 -6.098 -8.055 1.00 98.81 82 PRO A O 1
ATOM 623 N N . ALA A 1 83 ? 14.960 -4.491 -9.428 1.00 98.75 83 ALA A N 1
ATOM 624 C CA . ALA A 1 83 ? 15.454 -3.598 -8.380 1.00 98.75 83 ALA A CA 1
ATOM 625 C C . ALA A 1 83 ? 14.301 -3.016 -7.533 1.00 98.75 83 ALA A C 1
ATOM 627 O O . ALA A 1 83 ? 14.336 -3.041 -6.303 1.00 98.75 83 ALA A O 1
ATOM 628 N N . VAL A 1 84 ? 13.208 -2.606 -8.184 1.00 98.56 84 VAL A N 1
ATOM 629 C CA . VAL A 1 84 ? 11.980 -2.162 -7.500 1.00 98.56 84 VAL A CA 1
ATOM 630 C C . VAL A 1 84 ? 11.371 -3.308 -6.695 1.00 98.56 84 VAL A C 1
ATOM 632 O O . VAL A 1 84 ? 11.039 -3.137 -5.523 1.00 98.56 84 VAL A O 1
ATOM 635 N N . THR A 1 85 ? 11.290 -4.498 -7.295 1.00 98.31 85 THR A N 1
ATOM 636 C CA . THR A 1 85 ? 10.789 -5.708 -6.625 1.00 98.31 85 THR A CA 1
ATOM 637 C C . THR A 1 85 ? 11.603 -6.015 -5.366 1.00 98.31 85 THR A C 1
ATOM 639 O O . THR A 1 85 ? 11.031 -6.281 -4.309 1.00 98.31 85 THR A O 1
ATOM 642 N N . LEU A 1 86 ? 12.935 -5.918 -5.447 1.00 98.38 86 LEU A N 1
ATOM 643 C CA . LEU A 1 86 ? 13.837 -6.095 -4.309 1.00 98.38 86 LEU A CA 1
ATOM 644 C C . LEU A 1 86 ? 13.543 -5.089 -3.189 1.00 98.38 86 LEU A C 1
ATOM 646 O O . LEU A 1 86 ? 13.395 -5.495 -2.038 1.00 98.38 86 LEU A O 1
ATOM 650 N N . ALA A 1 87 ? 13.414 -3.800 -3.505 1.00 98.00 87 ALA A N 1
ATOM 651 C CA . ALA A 1 87 ? 13.104 -2.777 -2.507 1.00 98.00 87 ALA A CA 1
ATOM 652 C C . ALA A 1 87 ? 11.764 -3.036 -1.801 1.00 98.00 87 ALA A C 1
ATOM 654 O O . ALA A 1 87 ? 11.676 -2.943 -0.576 1.00 98.00 87 ALA A O 1
ATOM 655 N N . LEU A 1 88 ? 10.737 -3.433 -2.559 1.00 96.62 88 LEU A N 1
ATOM 656 C CA . LEU A 1 88 ? 9.427 -3.780 -2.010 1.00 96.62 88 LEU A CA 1
ATOM 657 C C . LEU A 1 88 ? 9.473 -5.030 -1.120 1.00 96.62 88 LEU A C 1
ATOM 659 O O . LEU A 1 88 ? 8.724 -5.108 -0.147 1.00 96.62 88 LEU A O 1
ATOM 663 N N . VAL A 1 89 ? 10.363 -5.987 -1.397 1.00 97.12 89 VAL A N 1
ATOM 664 C CA . VAL A 1 89 ? 10.626 -7.114 -0.487 1.00 97.12 89 VAL A CA 1
ATOM 665 C C . VAL A 1 89 ? 11.308 -6.641 0.796 1.00 97.12 89 VAL A C 1
ATOM 667 O O . VAL A 1 89 ? 10.895 -7.048 1.882 1.00 97.12 89 VAL A O 1
ATOM 670 N N . LEU A 1 90 ? 12.311 -5.760 0.697 1.00 95.88 90 LEU A N 1
ATOM 671 C CA . LEU A 1 90 ? 13.043 -5.234 1.858 1.00 95.88 90 LEU A CA 1
ATOM 672 C C . LEU A 1 90 ? 12.120 -4.496 2.837 1.00 95.88 90 LEU A C 1
ATOM 674 O O . LEU A 1 90 ? 12.253 -4.668 4.047 1.00 95.88 90 LEU A O 1
ATOM 678 N N . ILE A 1 91 ? 11.140 -3.745 2.326 1.00 93.38 91 ILE A N 1
ATOM 679 C CA . ILE A 1 91 ? 10.133 -3.059 3.152 1.00 93.38 91 ILE A CA 1
ATOM 680 C C . ILE A 1 91 ? 8.905 -3.929 3.480 1.00 93.38 91 ILE A C 1
ATOM 682 O O . ILE A 1 91 ? 7.944 -3.438 4.068 1.00 93.38 91 ILE A O 1
ATOM 686 N N . ARG A 1 92 ? 8.921 -5.218 3.108 1.00 91.88 92 ARG A N 1
ATOM 687 C CA . ARG A 1 92 ? 7.837 -6.201 3.315 1.00 91.88 92 ARG A CA 1
ATOM 688 C C . ARG A 1 92 ? 6.503 -5.865 2.629 1.00 91.88 92 ARG A C 1
ATOM 690 O O . ARG A 1 92 ? 5.469 -6.408 3.006 1.00 91.88 92 ARG A O 1
ATOM 697 N N . ALA A 1 93 ? 6.519 -5.025 1.596 1.00 85.25 93 ALA A N 1
ATOM 698 C CA . ALA A 1 93 ? 5.353 -4.746 0.755 1.00 85.25 93 ALA A CA 1
ATOM 699 C C . ALA A 1 93 ? 5.067 -5.876 -0.254 1.00 85.25 93 ALA A C 1
ATOM 701 O O . ALA A 1 93 ? 3.927 -6.068 -0.675 1.00 85.25 93 ALA A O 1
ATOM 702 N N . VAL A 1 94 ? 6.092 -6.646 -0.634 1.00 89.94 94 VAL A N 1
ATOM 703 C CA . VAL A 1 94 ? 5.989 -7.819 -1.514 1.00 89.94 94 VAL A CA 1
ATOM 704 C C . VAL A 1 94 ? 6.620 -9.021 -0.814 1.00 89.94 94 VAL A C 1
ATOM 706 O O . VAL A 1 94 ? 7.706 -8.920 -0.249 1.00 89.94 94 VAL A O 1
ATOM 709 N N . SER A 1 95 ? 5.953 -10.177 -0.836 1.00 92.50 95 SER A N 1
ATOM 710 C CA . SER A 1 95 ? 6.513 -11.390 -0.233 1.00 92.50 95 SER A CA 1
ATOM 711 C C . SER A 1 95 ? 7.702 -11.916 -1.056 1.00 92.50 95 SER A C 1
ATOM 713 O O . SER A 1 95 ? 7.668 -11.845 -2.289 1.00 92.50 95 SER A O 1
ATOM 715 N N . PRO A 1 96 ? 8.729 -12.520 -0.426 1.00 94.38 96 PRO A N 1
ATOM 716 C CA . PRO A 1 96 ? 9.852 -13.114 -1.155 1.00 94.38 96 PRO A CA 1
ATOM 717 C C . PRO A 1 96 ? 9.422 -14.159 -2.195 1.00 94.38 96 PRO A C 1
ATOM 719 O O . PRO A 1 96 ? 9.994 -14.227 -3.277 1.00 94.38 96 PRO A O 1
ATOM 722 N N . MET A 1 97 ? 8.370 -14.934 -1.901 1.00 90.44 97 MET A N 1
ATOM 723 C CA . MET A 1 97 ? 7.815 -15.912 -2.843 1.00 90.44 97 MET A CA 1
ATOM 724 C C . MET A 1 97 ? 7.212 -15.235 -4.079 1.00 90.44 97 MET A C 1
ATOM 726 O O . MET A 1 97 ? 7.435 -15.682 -5.201 1.00 90.44 97 MET A O 1
ATOM 730 N N . LYS A 1 98 ? 6.483 -14.126 -3.897 1.00 91.50 98 LYS A N 1
ATOM 731 C CA . LYS A 1 98 ? 5.959 -13.346 -5.021 1.00 91.50 98 LYS A CA 1
ATOM 732 C C . LYS A 1 98 ? 7.102 -12.774 -5.849 1.00 91.50 98 LYS A C 1
ATOM 734 O O . LYS A 1 98 ? 7.093 -12.940 -7.061 1.00 91.50 98 LYS A O 1
ATOM 739 N N . ALA A 1 99 ? 8.120 -12.201 -5.214 1.00 95.00 99 ALA A N 1
ATOM 740 C CA . ALA A 1 99 ? 9.301 -11.699 -5.914 1.00 95.00 99 ALA A CA 1
ATOM 741 C C . ALA A 1 99 ? 10.026 -12.781 -6.732 1.00 95.00 99 ALA A C 1
ATOM 743 O O . ALA A 1 99 ? 10.421 -12.514 -7.864 1.00 95.00 99 ALA A O 1
ATOM 744 N N . LEU A 1 100 ? 10.130 -14.009 -6.209 1.00 95.62 100 LEU A N 1
ATOM 745 C CA . LEU A 1 100 ? 10.724 -15.144 -6.925 1.00 95.62 100 LEU A CA 1
ATOM 746 C C . LEU A 1 100 ? 9.970 -15.495 -8.219 1.00 95.62 100 LEU A C 1
ATOM 748 O O . LEU A 1 100 ? 10.576 -16.015 -9.149 1.00 95.62 100 LEU A O 1
ATOM 752 N N . LEU A 1 101 ? 8.673 -15.188 -8.298 1.00 96.19 101 LEU A N 1
ATOM 753 C CA . LEU A 1 101 ? 7.875 -15.345 -9.515 1.00 96.19 101 LEU A CA 1
ATOM 754 C C . LEU A 1 101 ? 7.955 -14.107 -10.418 1.00 96.19 101 LEU A C 1
ATOM 756 O O . LEU A 1 101 ? 8.074 -14.239 -11.635 1.00 96.19 101 LEU A O 1
ATOM 760 N N . LEU A 1 102 ? 7.905 -12.903 -9.840 1.00 97.31 102 LEU A N 1
ATOM 761 C CA . LEU A 1 102 ? 7.867 -11.657 -10.610 1.00 97.31 102 LEU A CA 1
ATOM 762 C C . LEU A 1 102 ? 9.206 -11.332 -11.277 1.00 97.31 102 LEU A C 1
ATOM 764 O O . LEU A 1 102 ? 9.202 -10.913 -12.429 1.00 97.31 102 LEU A O 1
ATOM 768 N N . VAL A 1 103 ? 10.346 -11.567 -10.618 1.00 98.38 103 VAL A N 1
ATOM 769 C CA . VAL A 1 103 ? 11.662 -11.233 -11.190 1.00 98.38 103 VAL A CA 1
ATOM 770 C C . VAL A 1 103 ? 11.933 -12.011 -12.485 1.00 98.38 103 VAL A C 1
ATOM 772 O O . VAL A 1 103 ? 12.181 -11.363 -13.502 1.00 98.38 103 VAL A O 1
ATOM 775 N N . PRO A 1 104 ? 11.824 -13.356 -12.537 1.00 98.44 104 PRO A N 1
ATOM 776 C CA . PRO A 1 104 ? 11.959 -14.084 -13.800 1.00 98.44 104 PRO A CA 1
ATOM 777 C C . PRO A 1 104 ? 10.945 -13.629 -14.852 1.00 98.44 104 PRO A C 1
ATOM 779 O O . PRO A 1 104 ? 11.284 -13.513 -16.025 1.00 98.44 104 PRO A O 1
ATOM 782 N N . THR A 1 105 ? 9.720 -13.314 -14.429 1.00 98.44 105 THR A N 1
ATOM 783 C CA . THR A 1 105 ? 8.663 -12.822 -15.320 1.00 98.44 105 THR A CA 1
ATOM 784 C C . THR A 1 105 ? 9.038 -11.491 -15.977 1.00 98.44 105 THR A C 1
ATOM 786 O O . THR A 1 105 ? 8.872 -11.339 -17.186 1.00 98.44 105 THR A O 1
ATOM 789 N N . GLN A 1 106 ? 9.6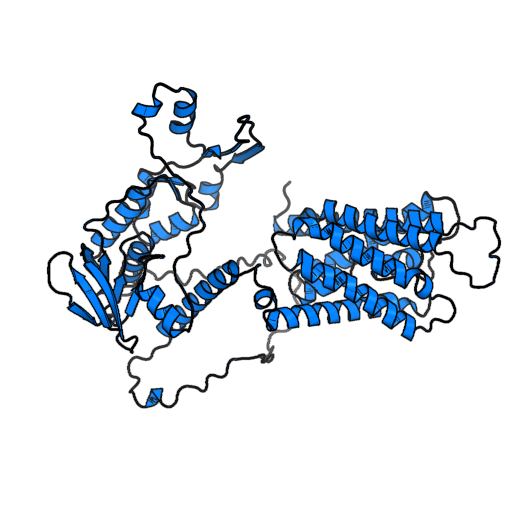05 -10.550 -15.218 1.00 98.81 106 GLN A N 1
ATOM 790 C CA . GLN A 1 106 ? 10.109 -9.272 -15.732 1.00 98.81 106 GLN A CA 1
ATOM 791 C C . GLN A 1 106 ? 11.266 -9.489 -16.720 1.00 98.81 106 GLN A C 1
ATOM 793 O O . GLN A 1 106 ? 11.301 -8.860 -17.777 1.00 98.81 106 GLN A O 1
ATOM 798 N N . LEU A 1 107 ? 12.191 -10.414 -16.425 1.00 98.81 107 LEU A N 1
ATOM 799 C CA . LEU A 1 107 ? 13.282 -10.764 -17.346 1.00 98.81 107 LEU A CA 1
ATOM 800 C C . LEU A 1 107 ? 12.740 -11.324 -18.670 1.00 98.81 107 LEU A C 1
ATOM 802 O O . LEU A 1 107 ? 13.172 -10.889 -19.737 1.00 98.81 107 LEU A O 1
ATOM 806 N N . VAL A 1 108 ? 11.770 -12.242 -18.610 1.00 98.75 108 VAL A N 1
ATOM 807 C CA . VAL A 1 108 ? 11.115 -12.807 -19.801 1.00 98.75 108 VAL A CA 1
ATOM 808 C C . VAL A 1 108 ? 10.383 -11.719 -20.587 1.00 98.75 108 VAL A C 1
ATOM 810 O O . VAL A 1 108 ? 10.568 -11.631 -21.798 1.00 98.75 108 VAL A O 1
ATOM 813 N N . GLY A 1 109 ? 9.618 -10.851 -19.919 1.00 98.75 109 GLY A N 1
ATOM 814 C CA . GLY A 1 109 ? 8.938 -9.722 -20.561 1.00 98.75 109 GLY A CA 1
ATOM 815 C C . GLY A 1 109 ? 9.909 -8.797 -21.298 1.00 98.75 109 GLY A C 1
ATOM 816 O O . GLY A 1 109 ? 9.653 -8.418 -22.440 1.00 98.75 109 GLY A O 1
ATOM 817 N N . GLY A 1 110 ? 11.066 -8.505 -20.695 1.00 98.75 110 GLY A N 1
ATOM 818 C CA . GLY A 1 110 ? 12.122 -7.724 -21.338 1.00 98.75 110 GLY A CA 1
ATOM 819 C C . GLY A 1 110 ? 12.749 -8.423 -22.544 1.00 98.75 110 GLY A C 1
ATOM 820 O O . GLY A 1 110 ? 12.942 -7.786 -23.578 1.00 98.75 110 GLY A O 1
ATOM 821 N N . ILE A 1 111 ? 13.043 -9.726 -22.453 1.00 98.88 111 ILE A N 1
ATOM 822 C CA . ILE A 1 111 ? 13.580 -10.502 -23.586 1.00 98.88 111 ILE A CA 1
ATOM 823 C C . ILE A 1 111 ? 12.588 -10.485 -24.752 1.00 98.88 111 ILE A C 1
ATOM 825 O O . ILE A 1 111 ? 12.989 -10.233 -25.887 1.00 98.88 111 ILE A O 1
ATOM 829 N N . LEU A 1 112 ? 11.298 -10.704 -24.478 1.00 98.75 112 LEU A N 1
ATOM 830 C CA . LEU A 1 112 ? 10.249 -10.641 -25.495 1.00 98.75 112 LEU A CA 1
ATOM 831 C C . LEU A 1 112 ? 10.179 -9.252 -26.140 1.00 98.75 112 LEU A C 1
ATOM 833 O O . LEU A 1 112 ? 10.094 -9.161 -27.361 1.00 98.75 112 LEU A O 1
ATOM 837 N N . ALA A 1 113 ? 10.279 -8.178 -25.353 1.00 98.75 113 ALA A N 1
ATOM 838 C CA . ALA A 1 113 ? 10.302 -6.817 -25.881 1.00 98.75 113 ALA A CA 1
ATOM 839 C C . ALA A 1 113 ? 11.498 -6.588 -26.816 1.00 98.75 113 ALA A C 1
ATOM 841 O O . ALA A 1 113 ? 11.321 -6.117 -27.938 1.00 98.75 113 ALA A O 1
ATOM 842 N N . ALA A 1 114 ? 12.704 -6.976 -26.392 1.00 98.38 114 ALA A N 1
ATOM 843 C CA . ALA A 1 114 ? 13.918 -6.851 -27.197 1.00 98.38 114 ALA A CA 1
ATOM 844 C C . ALA A 1 114 ? 13.852 -7.678 -28.497 1.00 98.38 114 ALA A C 1
ATOM 846 O O . ALA A 1 114 ? 14.235 -7.180 -29.555 1.00 98.38 114 ALA A O 1
ATOM 847 N N . LEU A 1 115 ? 13.329 -8.912 -28.439 1.00 98.00 115 LEU A N 1
ATOM 848 C CA . LEU A 1 115 ? 13.116 -9.764 -29.616 1.00 98.00 115 LEU A CA 1
ATOM 849 C C . LEU A 1 115 ? 12.140 -9.132 -30.607 1.00 98.00 115 LEU A C 1
ATOM 851 O O . LEU A 1 115 ? 12.419 -9.106 -31.803 1.00 98.00 115 LEU A O 1
ATOM 855 N N . VAL A 1 116 ? 11.011 -8.616 -30.115 1.00 98.06 116 VAL A N 1
ATOM 856 C CA . VAL A 1 116 ? 10.000 -7.991 -30.971 1.00 98.06 116 VAL A CA 1
ATOM 857 C C . VAL A 1 116 ? 10.555 -6.726 -31.615 1.00 98.06 116 VAL A C 1
ATOM 859 O O . VAL A 1 116 ? 10.400 -6.567 -32.820 1.00 98.06 116 VAL A O 1
ATOM 862 N N . VAL A 1 117 ? 11.260 -5.866 -30.871 1.00 97.56 117 VAL A N 1
ATOM 863 C CA . VAL A 1 117 ? 11.895 -4.668 -31.450 1.00 97.56 117 VAL A CA 1
ATOM 864 C C . VAL A 1 117 ? 12.897 -5.046 -32.538 1.00 97.56 117 VAL A C 1
ATOM 866 O O . VAL A 1 117 ? 12.819 -4.485 -33.627 1.00 97.56 117 VAL A O 1
ATOM 869 N N . LYS A 1 118 ? 13.769 -6.034 -32.291 1.00 95.25 118 LYS A N 1
ATOM 870 C CA . LYS A 1 118 ? 14.709 -6.545 -33.303 1.00 95.25 118 LYS A CA 1
ATOM 871 C C . LYS A 1 118 ? 13.996 -7.094 -34.545 1.00 95.25 118 LYS A C 1
ATOM 873 O O . LYS A 1 118 ? 14.516 -6.981 -35.645 1.00 95.25 118 LYS A O 1
ATOM 878 N N . ALA A 1 119 ? 12.830 -7.715 -34.376 1.00 95.44 119 ALA A N 1
ATOM 879 C CA . ALA A 1 119 ? 12.093 -8.319 -35.481 1.00 95.44 119 ALA A CA 1
ATOM 880 C C . ALA A 1 119 ? 11.333 -7.299 -36.344 1.00 95.44 119 ALA A C 1
ATOM 882 O O . ALA A 1 119 ? 11.169 -7.535 -37.538 1.00 95.44 119 ALA A O 1
ATOM 883 N N . ILE A 1 120 ? 10.830 -6.206 -35.753 1.00 95.06 120 ILE A N 1
ATOM 884 C CA . ILE A 1 120 ? 9.917 -5.282 -36.450 1.00 95.06 120 ILE A CA 1
ATOM 885 C C . ILE A 1 120 ? 10.543 -3.935 -36.820 1.00 95.06 120 ILE A C 1
ATOM 887 O O . ILE A 1 120 ? 10.037 -3.273 -37.725 1.00 95.06 120 ILE A O 1
ATOM 891 N N . ILE A 1 121 ? 11.594 -3.495 -36.121 1.00 91.19 121 ILE A N 1
ATOM 892 C CA . ILE A 1 121 ? 12.263 -2.222 -36.408 1.00 91.19 121 ILE A CA 1
ATOM 893 C C . ILE A 1 121 ? 13.450 -2.488 -37.345 1.00 91.19 121 ILE A C 1
ATOM 895 O O . ILE A 1 121 ? 14.289 -3.321 -37.012 1.00 91.19 121 ILE A O 1
ATOM 899 N N . PRO A 1 122 ? 13.557 -1.790 -38.492 1.00 86.12 122 PRO A N 1
ATOM 900 C CA . PRO A 1 122 ? 14.652 -1.999 -39.437 1.00 86.12 122 PRO A CA 1
ATOM 901 C C . PRO A 1 122 ? 16.047 -1.776 -38.829 1.00 86.12 122 PRO A C 1
ATOM 903 O O . PRO A 1 122 ? 16.276 -0.805 -38.102 1.00 86.12 122 PRO A O 1
ATOM 906 N N . GLY A 1 123 ? 16.988 -2.646 -39.200 1.00 78.81 123 GLY A N 1
ATOM 907 C CA . GLY A 1 123 ? 18.384 -2.633 -38.757 1.00 78.81 123 GLY A CA 1
ATOM 908 C C . GLY A 1 123 ? 18.786 -3.973 -38.140 1.00 78.81 123 GLY A C 1
ATOM 909 O O . GLY A 1 123 ? 18.055 -4.522 -37.322 1.00 78.81 123 GLY A O 1
ATOM 910 N N . ASP A 1 124 ? 19.947 -4.499 -38.532 1.00 74.00 124 ASP A N 1
ATOM 911 C CA . ASP A 1 124 ? 20.419 -5.808 -38.053 1.00 74.00 124 ASP A CA 1
ATOM 912 C C . ASP A 1 124 ? 20.995 -5.745 -36.624 1.00 74.00 124 ASP A C 1
ATOM 914 O O . ASP A 1 124 ? 21.013 -6.746 -35.898 1.00 74.00 124 ASP A O 1
ATOM 918 N N . ASP A 1 125 ? 21.412 -4.549 -36.199 1.00 86.12 125 ASP A N 1
ATOM 919 C CA . ASP A 1 125 ? 22.065 -4.304 -34.918 1.00 86.12 125 ASP A CA 1
ATOM 920 C C . ASP A 1 125 ? 21.080 -3.908 -33.811 1.00 86.12 125 ASP A C 1
ATOM 922 O O . ASP A 1 125 ? 20.157 -3.110 -34.000 1.00 86.12 125 ASP A O 1
ATOM 926 N N . ILE A 1 126 ? 21.336 -4.413 -32.600 1.00 91.19 126 ILE A N 1
ATOM 927 C CA . ILE A 1 126 ? 20.644 -3.980 -31.383 1.00 91.19 126 ILE A CA 1
ATOM 928 C C . ILE A 1 126 ? 21.297 -2.694 -30.878 1.00 91.19 126 ILE A C 1
ATOM 930 O O . ILE A 1 126 ? 22.356 -2.716 -30.255 1.00 91.19 126 ILE A O 1
ATOM 934 N N . LEU A 1 127 ? 20.627 -1.566 -31.102 1.00 93.75 127 LEU A N 1
ATOM 935 C CA . LEU A 1 127 ? 21.131 -0.237 -30.753 1.00 93.75 127 LEU A CA 1
ATOM 936 C C . LEU A 1 127 ? 20.543 0.297 -29.440 1.00 93.75 127 LEU A C 1
ATOM 938 O O . LEU A 1 127 ? 20.695 1.469 -29.120 1.00 93.75 127 LEU A O 1
ATOM 942 N N . PHE A 1 128 ? 19.853 -0.537 -28.667 1.00 95.12 128 PHE A N 1
ATOM 943 C CA . PHE A 1 128 ? 19.253 -0.171 -27.375 1.00 95.12 128 PHE A CA 1
ATOM 944 C C . PHE A 1 128 ? 19.887 -0.902 -26.181 1.00 95.12 128 PHE A C 1
ATOM 946 O O . PHE A 1 128 ? 19.407 -0.771 -25.047 1.00 95.12 128 PHE A O 1
ATOM 953 N N . ALA A 1 129 ? 20.963 -1.663 -26.412 1.00 96.69 129 ALA A N 1
ATOM 954 C CA . ALA A 1 129 ? 21.760 -2.273 -25.354 1.00 96.69 129 ALA A CA 1
ATOM 955 C C . ALA A 1 129 ? 22.464 -1.209 -24.495 1.00 96.69 129 ALA A C 1
ATOM 957 O O . ALA A 1 129 ? 22.782 -0.117 -24.960 1.00 96.69 129 ALA A O 1
ATOM 958 N N . VAL A 1 130 ? 22.686 -1.529 -23.220 1.00 96.88 130 VAL A N 1
ATOM 959 C CA . VAL A 1 130 ? 23.471 -0.679 -22.315 1.00 96.88 130 VAL A CA 1
ATOM 960 C C . VAL A 1 130 ? 24.966 -0.884 -22.554 1.00 96.88 130 VAL A C 1
ATOM 962 O O . VAL A 1 130 ? 25.409 -2.004 -22.813 1.00 96.88 130 VAL A O 1
ATOM 965 N N . SER A 1 131 ? 25.745 0.186 -22.433 1.00 95.50 131 SER A N 1
ATOM 966 C CA . SER A 1 131 ? 27.203 0.148 -22.554 1.00 95.50 131 SER A CA 1
ATOM 967 C C . SER A 1 131 ? 27.833 1.298 -21.779 1.00 95.50 131 SER A C 1
ATOM 969 O O . SER A 1 131 ? 27.244 2.375 -21.683 1.00 95.50 131 SER A O 1
ATOM 971 N N . LEU A 1 132 ? 29.052 1.100 -21.277 1.00 96.56 132 LEU A N 1
ATOM 972 C CA . LEU A 1 132 ? 29.832 2.198 -20.712 1.00 96.56 132 LEU A CA 1
ATOM 973 C C . LEU A 1 132 ? 30.204 3.213 -21.798 1.00 96.56 132 LEU A C 1
ATOM 975 O O . LEU A 1 132 ? 30.638 2.848 -22.892 1.00 96.56 132 LEU A O 1
ATOM 979 N N . GLY A 1 133 ? 30.016 4.489 -21.475 1.00 91.38 133 GLY A N 1
ATOM 980 C CA . GLY A 1 133 ? 30.398 5.612 -22.315 1.00 91.38 133 GLY A CA 1
ATOM 981 C C . GLY A 1 133 ? 31.910 5.872 -22.300 1.00 91.38 133 GLY A C 1
ATOM 982 O O . GLY A 1 133 ? 32.645 5.301 -21.485 1.00 91.38 133 GLY A O 1
ATOM 983 N N . PRO A 1 134 ? 32.402 6.758 -23.181 1.00 88.31 134 PRO A N 1
ATOM 984 C CA . PRO A 1 134 ? 33.824 7.070 -23.275 1.00 88.31 134 PRO A CA 1
ATOM 985 C C . PRO A 1 134 ? 34.402 7.565 -21.942 1.00 88.31 134 PRO A C 1
ATOM 987 O O . PRO A 1 134 ? 33.885 8.502 -21.337 1.00 88.31 134 PRO A O 1
ATOM 990 N N . GLY A 1 135 ? 35.500 6.950 -21.495 1.00 90.44 135 GLY A N 1
ATOM 991 C CA . GLY A 1 135 ? 36.228 7.365 -20.290 1.00 90.44 135 GLY A CA 1
ATOM 992 C C . GLY A 1 135 ? 35.590 6.961 -18.955 1.00 90.44 135 GLY A C 1
ATOM 993 O O . GLY A 1 135 ? 36.118 7.341 -17.911 1.00 90.44 135 GLY A O 1
ATOM 994 N N . VAL A 1 136 ? 34.498 6.189 -18.960 1.00 95.81 136 VAL A N 1
ATOM 995 C CA . VAL A 1 136 ? 33.853 5.694 -17.735 1.00 95.81 136 VAL A CA 1
ATOM 996 C C . VAL A 1 136 ? 34.455 4.352 -17.333 1.00 95.81 136 VAL A C 1
ATOM 998 O O . VAL A 1 136 ? 34.422 3.387 -18.092 1.00 95.81 136 VAL A O 1
ATOM 1001 N N . THR A 1 137 ? 34.993 4.282 -16.118 1.00 97.94 137 THR A N 1
ATOM 1002 C CA . THR A 1 137 ? 35.452 3.023 -15.509 1.00 97.94 137 THR A CA 1
ATOM 1003 C C . THR A 1 137 ? 34.279 2.197 -14.978 1.00 97.94 137 THR A C 1
ATOM 1005 O O . THR A 1 137 ? 33.244 2.752 -14.608 1.00 97.94 137 THR A O 1
ATOM 1008 N N . ASP A 1 138 ? 34.459 0.882 -14.831 1.00 98.12 138 ASP A N 1
ATOM 1009 C CA . ASP A 1 138 ? 33.456 -0.023 -14.244 1.00 98.12 138 ASP A CA 1
ATOM 1010 C C . ASP A 1 138 ? 32.937 0.473 -12.884 1.00 98.12 138 ASP A C 1
ATOM 1012 O O . ASP A 1 138 ? 31.738 0.432 -12.611 1.00 98.12 138 ASP A O 1
ATOM 1016 N N . VAL A 1 139 ? 33.832 0.998 -12.038 1.00 97.94 139 VAL A N 1
ATOM 1017 C CA . VAL A 1 139 ? 33.480 1.530 -10.712 1.00 97.94 139 VAL A CA 1
ATOM 1018 C C . VAL A 1 139 ? 32.645 2.804 -10.833 1.00 97.94 139 VAL A C 1
ATOM 1020 O O . VAL A 1 139 ? 31.641 2.941 -10.137 1.00 97.94 139 VAL A O 1
ATOM 1023 N N . GLN A 1 140 ? 33.005 3.729 -11.727 1.00 98.38 140 GLN A N 1
ATOM 1024 C CA . GLN A 1 140 ? 32.183 4.919 -11.973 1.00 98.38 140 GLN A CA 1
ATOM 1025 C C . GLN A 1 140 ? 30.803 4.529 -12.508 1.00 98.38 140 GLN A C 1
ATOM 1027 O O . GLN A 1 140 ? 29.798 5.031 -12.009 1.00 98.38 140 GLN A O 1
ATOM 1032 N N . GLY A 1 141 ? 30.745 3.589 -13.455 1.00 98.38 141 GLY A N 1
ATOM 1033 C CA . GLY A 1 141 ? 29.490 3.061 -13.983 1.00 98.38 141 GLY A CA 1
ATOM 1034 C C . GLY A 1 141 ? 28.612 2.443 -12.893 1.00 98.38 141 GLY A C 1
ATOM 1035 O O . GLY A 1 141 ? 27.424 2.746 -12.821 1.00 98.38 141 GLY A O 1
ATOM 1036 N N . LEU A 1 142 ? 29.202 1.661 -11.983 1.00 98.62 142 LEU A N 1
ATOM 1037 C CA . LEU A 1 142 ? 28.507 1.092 -10.826 1.00 98.62 142 LEU A CA 1
ATOM 1038 C C . LEU A 1 142 ? 27.856 2.170 -9.945 1.00 98.62 142 LEU A C 1
ATOM 1040 O O . LEU A 1 142 ? 26.687 2.034 -9.583 1.00 98.62 142 LEU A O 1
ATOM 1044 N N . PHE A 1 143 ? 28.593 3.228 -9.592 1.00 98.44 143 PHE A N 1
ATOM 1045 C CA . PHE A 1 143 ? 28.069 4.307 -8.745 1.00 98.44 143 PHE A CA 1
ATOM 1046 C C . PHE A 1 143 ? 27.000 5.143 -9.451 1.00 98.44 143 PHE A C 1
ATOM 1048 O O . PHE A 1 143 ? 26.034 5.556 -8.807 1.00 98.44 143 PHE A O 1
ATOM 1055 N N . ILE A 1 144 ? 27.136 5.356 -10.762 1.00 98.56 144 ILE A N 1
ATOM 1056 C CA . ILE A 1 144 ? 26.095 5.999 -11.566 1.00 98.56 144 ILE A CA 1
ATOM 1057 C C . ILE A 1 144 ? 24.818 5.154 -11.496 1.00 98.56 144 ILE A C 1
ATOM 1059 O O . ILE A 1 144 ? 23.797 5.638 -11.018 1.00 98.56 144 ILE A O 1
ATOM 1063 N N . GLU A 1 145 ? 24.876 3.870 -11.857 1.00 98.75 145 GLU A N 1
ATOM 1064 C CA . GLU A 1 145 ? 23.711 2.972 -11.828 1.00 98.75 145 GLU A CA 1
ATOM 1065 C C . GLU A 1 145 ? 23.053 2.871 -10.444 1.00 98.75 145 GLU A C 1
ATOM 1067 O O . GLU A 1 145 ? 21.823 2.845 -10.327 1.00 98.75 145 GLU A O 1
ATOM 1072 N N . LEU A 1 146 ? 23.863 2.872 -9.383 1.00 98.62 146 LEU A N 1
ATOM 1073 C CA . LEU A 1 146 ? 23.401 2.910 -7.999 1.00 98.62 146 LEU A CA 1
ATOM 1074 C C . LEU A 1 146 ? 22.568 4.160 -7.711 1.00 98.62 146 LEU A C 1
ATOM 1076 O O . LEU A 1 146 ? 21.451 4.032 -7.210 1.00 98.62 146 LEU A O 1
ATOM 1080 N N . LEU A 1 147 ? 23.082 5.354 -8.018 1.00 98.69 147 LEU A N 1
ATOM 1081 C CA . LEU A 1 147 ? 22.409 6.618 -7.700 1.00 98.69 147 LEU A CA 1
ATOM 1082 C C . LEU A 1 147 ? 21.136 6.818 -8.526 1.00 98.69 147 LEU A C 1
ATOM 1084 O O . LEU A 1 147 ? 20.115 7.256 -7.991 1.00 98.69 147 LEU A O 1
ATOM 1088 N N . LEU A 1 148 ? 21.168 6.446 -9.807 1.00 98.69 148 LEU A N 1
ATOM 1089 C CA . LEU A 1 148 ? 19.993 6.523 -10.675 1.00 98.69 148 LEU A CA 1
ATOM 1090 C C . LEU A 1 148 ? 18.885 5.577 -10.191 1.00 98.69 148 LEU A C 1
ATOM 1092 O O . LEU A 1 148 ? 17.717 5.963 -10.123 1.00 98.69 148 LEU A O 1
ATOM 1096 N N . THR A 1 149 ? 19.247 4.354 -9.788 1.00 98.81 149 THR A N 1
ATOM 1097 C CA . THR A 1 149 ? 18.279 3.397 -9.230 1.00 98.81 149 THR A CA 1
ATOM 1098 C C . THR A 1 149 ? 17.769 3.831 -7.866 1.00 98.81 149 THR A C 1
ATOM 1100 O O . THR A 1 149 ? 16.574 3.712 -7.603 1.00 98.81 149 THR A O 1
ATOM 1103 N N . PHE A 1 150 ? 18.643 4.365 -7.011 1.00 98.75 150 PHE A N 1
ATOM 1104 C CA . PHE A 1 150 ? 18.254 4.928 -5.722 1.00 98.75 150 PHE A CA 1
ATOM 1105 C C . PHE A 1 150 ? 17.163 5.989 -5.897 1.00 98.75 150 PHE A C 1
ATOM 1107 O O . PHE A 1 150 ? 16.143 5.916 -5.217 1.00 98.75 150 PHE A O 1
ATOM 1114 N N . MET A 1 151 ? 17.332 6.920 -6.845 1.00 98.25 151 MET A N 1
ATOM 1115 C CA . MET A 1 151 ? 16.341 7.961 -7.120 1.00 98.25 151 MET A CA 1
ATOM 1116 C C . MET A 1 151 ? 14.987 7.365 -7.531 1.00 98.25 151 MET A C 1
ATOM 1118 O O . MET A 1 151 ? 13.969 7.698 -6.921 1.00 98.25 151 MET A O 1
ATOM 1122 N N . LEU A 1 152 ? 14.975 6.439 -8.498 1.00 98.56 152 LEU A N 1
ATOM 1123 C CA . LEU A 1 152 ? 13.750 5.771 -8.954 1.00 98.56 152 LEU A CA 1
ATOM 1124 C C . LEU A 1 152 ? 13.041 5.032 -7.815 1.00 98.56 152 LEU A C 1
ATOM 1126 O O . LEU A 1 152 ? 11.844 5.219 -7.586 1.00 98.56 152 LEU A O 1
ATOM 1130 N N . VAL A 1 153 ? 13.777 4.182 -7.100 1.00 98.62 153 VAL A N 1
ATOM 1131 C CA . VAL A 1 153 ? 13.217 3.345 -6.037 1.00 98.62 153 VAL A CA 1
ATOM 1132 C C . VAL A 1 153 ? 12.723 4.209 -4.886 1.00 98.62 153 VAL A C 1
ATOM 1134 O O . VAL A 1 153 ? 11.616 3.989 -4.402 1.00 98.62 153 VAL A O 1
ATOM 1137 N N . PHE A 1 154 ? 13.485 5.220 -4.471 1.00 98.12 154 PHE A N 1
ATOM 1138 C CA . PHE A 1 154 ? 13.067 6.111 -3.394 1.00 98.12 154 PHE A CA 1
ATOM 1139 C C . PHE A 1 154 ? 11.796 6.888 -3.765 1.00 98.12 154 PHE A C 1
ATOM 1141 O O . PHE A 1 154 ? 10.884 6.979 -2.945 1.00 98.12 154 PHE A O 1
ATOM 1148 N N . THR A 1 155 ? 11.663 7.349 -5.019 1.00 97.31 155 THR A N 1
ATOM 1149 C CA . THR A 1 155 ? 10.402 7.925 -5.523 1.00 97.31 155 THR A CA 1
ATOM 1150 C C . THR A 1 155 ? 9.233 6.944 -5.384 1.00 97.31 155 THR A C 1
ATOM 1152 O O . THR A 1 155 ? 8.172 7.329 -4.896 1.00 97.31 155 THR A O 1
ATOM 1155 N N . ILE A 1 156 ? 9.412 5.675 -5.766 1.00 95.94 156 ILE A N 1
ATOM 1156 C CA . ILE A 1 156 ? 8.361 4.649 -5.654 1.00 95.94 156 ILE A CA 1
ATOM 1157 C C . ILE A 1 156 ? 7.964 4.427 -4.191 1.00 95.94 156 ILE A C 1
ATOM 1159 O O . ILE A 1 156 ? 6.774 4.390 -3.880 1.00 95.94 156 ILE A O 1
ATOM 1163 N N . LEU A 1 157 ? 8.933 4.313 -3.281 1.00 94.81 157 LEU A N 1
ATOM 1164 C CA . LEU A 1 157 ? 8.644 4.113 -1.859 1.00 94.81 157 LEU A CA 1
ATOM 1165 C C . LEU A 1 157 ? 7.848 5.293 -1.276 1.00 94.81 157 LEU A C 1
ATOM 1167 O O . LEU A 1 157 ? 6.855 5.077 -0.585 1.00 94.81 157 LEU A O 1
ATOM 1171 N N . MET A 1 158 ? 8.212 6.528 -1.621 1.00 92.56 158 MET A N 1
ATOM 1172 C CA . MET A 1 158 ? 7.538 7.724 -1.108 1.00 92.56 158 MET A CA 1
ATOM 1173 C C . MET A 1 158 ? 6.169 7.999 -1.746 1.00 92.56 158 MET A C 1
ATOM 1175 O O . MET A 1 158 ? 5.315 8.587 -1.092 1.00 92.56 158 MET A O 1
ATOM 1179 N N . LEU A 1 159 ? 5.937 7.598 -3.002 1.00 88.94 159 LEU A N 1
ATOM 1180 C CA . LEU A 1 159 ? 4.668 7.868 -3.697 1.00 88.94 159 LEU A CA 1
ATOM 1181 C C . LEU A 1 159 ? 3.665 6.706 -3.644 1.00 88.94 159 LEU A C 1
ATOM 1183 O O . LEU A 1 159 ? 2.459 6.942 -3.732 1.00 88.94 159 LEU A O 1
ATOM 1187 N N . VAL A 1 160 ? 4.147 5.462 -3.538 1.00 81.50 160 VAL A N 1
ATOM 1188 C CA . VAL A 1 160 ? 3.316 4.246 -3.613 1.00 81.50 160 VAL A CA 1
ATOM 1189 C C . VAL A 1 160 ? 3.262 3.501 -2.288 1.00 81.50 160 VAL A C 1
ATOM 1191 O O . VAL A 1 160 ? 2.171 3.130 -1.852 1.00 81.50 160 VAL A O 1
ATOM 1194 N N . ALA A 1 161 ? 4.414 3.239 -1.659 1.00 77.12 161 ALA A N 1
ATOM 1195 C CA . ALA A 1 161 ? 4.421 2.521 -0.383 1.00 77.12 161 ALA A CA 1
ATOM 1196 C C . ALA A 1 161 ? 3.837 3.395 0.738 1.00 77.12 161 ALA A C 1
ATOM 1198 O O . ALA A 1 161 ? 3.131 2.882 1.610 1.00 77.12 161 ALA A O 1
ATOM 1199 N N . GLU A 1 162 ? 4.047 4.713 0.667 1.00 77.00 162 GLU A N 1
ATOM 1200 C CA . GLU A 1 162 ? 3.297 5.672 1.470 1.00 77.00 162 GLU A CA 1
ATOM 1201 C C . GLU A 1 162 ? 1.927 5.969 0.850 1.00 77.00 162 GLU A C 1
ATOM 1203 O O . GLU A 1 162 ? 1.806 6.497 -0.258 1.00 77.00 162 GLU A O 1
ATOM 1208 N N . LYS A 1 163 ? 0.866 5.650 1.595 1.00 71.75 163 LYS A N 1
ATOM 1209 C CA . LYS A 1 163 ? -0.506 5.920 1.160 1.00 71.75 163 LYS A CA 1
ATOM 1210 C C . LYS A 1 163 ? -0.906 7.333 1.566 1.00 71.75 163 LYS A C 1
ATOM 1212 O O . LYS A 1 163 ? -1.147 7.594 2.746 1.00 71.75 163 LYS A O 1
ATOM 1217 N N . THR A 1 164 ? -1.023 8.214 0.581 1.00 74.69 164 THR A N 1
ATOM 1218 C CA . THR A 1 164 ? -1.465 9.606 0.735 1.00 74.69 164 THR A CA 1
ATOM 1219 C C . THR A 1 164 ? -2.623 9.906 -0.221 1.00 74.69 164 THR A C 1
ATOM 1221 O O . THR A 1 164 ? -2.918 9.121 -1.126 1.00 74.69 164 THR A O 1
ATOM 1224 N N . LYS A 1 165 ? -3.265 11.074 -0.072 1.00 69.38 165 LYS A N 1
ATOM 1225 C CA . LYS A 1 165 ? -4.296 11.552 -1.018 1.00 69.38 165 LYS A CA 1
ATOM 1226 C C . LYS A 1 165 ? -3.775 11.653 -2.462 1.00 69.38 165 LYS A C 1
ATOM 1228 O O . LYS A 1 165 ? -4.565 11.576 -3.396 1.00 69.38 165 LYS A O 1
ATOM 1233 N N . SER A 1 166 ? -2.457 11.754 -2.647 1.00 70.50 166 SER A N 1
ATOM 1234 C CA . SER A 1 166 ? -1.797 11.874 -3.951 1.00 70.50 166 SER A CA 1
ATOM 1235 C C . SER A 1 166 ? -1.287 10.544 -4.518 1.00 70.50 166 SER A C 1
ATOM 1237 O O . SER A 1 166 ? -0.721 10.532 -5.606 1.00 70.50 166 SER A O 1
ATOM 1239 N N . THR A 1 167 ? -1.493 9.397 -3.857 1.00 79.56 167 THR A N 1
ATOM 1240 C CA . THR A 1 167 ? -0.986 8.102 -4.363 1.00 79.56 167 THR A CA 1
ATOM 1241 C C . THR A 1 167 ? -1.523 7.758 -5.762 1.00 79.56 167 THR A C 1
ATOM 1243 O O . THR A 1 167 ? -0.849 7.073 -6.526 1.00 79.56 167 THR A O 1
ATOM 1246 N N . PHE A 1 168 ? -2.689 8.279 -6.165 1.00 83.00 168 PHE A N 1
ATOM 1247 C CA . PHE A 1 168 ? -3.223 8.055 -7.515 1.00 83.00 168 PHE A CA 1
ATOM 1248 C C . PHE A 1 168 ? -2.381 8.694 -8.637 1.00 83.00 168 PHE A C 1
ATOM 1250 O O . PHE A 1 168 ? -2.408 8.187 -9.754 1.00 83.00 168 PHE A O 1
ATOM 1257 N N . VAL A 1 169 ? -1.614 9.761 -8.356 1.00 87.69 169 VAL A N 1
ATOM 1258 C CA . VAL A 1 169 ? -0.703 10.391 -9.337 1.00 87.69 169 VAL A CA 1
ATOM 1259 C C . VAL A 1 169 ? 0.706 9.792 -9.329 1.00 87.69 169 VAL A C 1
ATOM 1261 O O . VAL A 1 169 ? 1.550 10.201 -10.128 1.00 87.69 169 VAL A O 1
ATOM 1264 N N . ALA A 1 170 ? 0.974 8.804 -8.467 1.00 90.19 170 ALA A N 1
ATOM 1265 C CA . ALA A 1 170 ? 2.285 8.172 -8.339 1.00 90.19 170 ALA A CA 1
ATOM 1266 C C . ALA A 1 170 ? 2.910 7.711 -9.673 1.00 90.19 170 ALA A C 1
ATOM 1268 O O . ALA A 1 170 ? 4.110 7.939 -9.843 1.00 90.19 170 ALA A O 1
ATOM 1269 N N . PRO A 1 171 ? 2.168 7.143 -10.652 1.00 95.06 171 PRO A N 1
ATOM 1270 C CA . PRO A 1 171 ? 2.783 6.694 -11.900 1.00 95.06 171 PRO A CA 1
ATOM 1271 C C . PRO A 1 171 ? 3.458 7.822 -12.704 1.00 95.06 171 PRO A C 1
ATOM 1273 O O . PRO A 1 171 ? 4.509 7.589 -13.301 1.00 95.06 171 PRO A O 1
ATOM 1276 N N . ILE A 1 172 ? 2.932 9.056 -12.668 1.00 94.31 172 ILE A N 1
ATOM 1277 C CA . ILE A 1 172 ? 3.585 10.219 -13.304 1.00 94.31 172 ILE A CA 1
ATOM 1278 C C . ILE A 1 172 ? 4.912 10.530 -12.607 1.00 94.31 172 ILE A C 1
ATOM 1280 O O . ILE A 1 172 ? 5.935 10.672 -13.275 1.00 94.31 172 ILE A O 1
ATOM 1284 N N . GLY A 1 173 ? 4.920 10.595 -11.272 1.00 95.25 173 GLY A N 1
ATOM 1285 C CA . GLY A 1 173 ? 6.142 10.864 -10.507 1.00 95.25 173 GLY A CA 1
ATOM 1286 C C . GLY A 1 173 ? 7.221 9.799 -10.730 1.00 95.25 173 GLY A C 1
ATOM 1287 O O . GLY A 1 173 ? 8.394 10.127 -10.896 1.00 95.25 173 GLY A O 1
ATOM 1288 N N . ILE A 1 174 ? 6.816 8.530 -10.823 1.00 97.50 174 ILE A N 1
ATOM 1289 C CA . ILE A 1 174 ? 7.705 7.402 -11.132 1.00 97.50 174 ILE A CA 1
ATOM 1290 C C . ILE A 1 174 ? 8.324 7.553 -12.530 1.00 97.50 174 ILE A C 1
ATOM 1292 O O . ILE A 1 174 ? 9.537 7.405 -12.683 1.00 97.50 174 ILE A O 1
ATOM 1296 N N . GLY A 1 175 ? 7.523 7.894 -13.543 1.00 98.06 175 GLY A N 1
ATOM 1297 C CA . GLY A 1 175 ? 8.032 8.125 -14.896 1.00 98.06 175 GLY A CA 1
ATOM 1298 C C . GLY A 1 175 ? 8.955 9.337 -15.007 1.00 98.06 175 GLY A C 1
ATOM 1299 O O . GLY A 1 175 ? 9.982 9.253 -15.677 1.00 98.06 175 GLY A O 1
ATOM 1300 N N . ILE A 1 176 ? 8.656 10.435 -14.300 1.00 98.19 176 ILE A N 1
ATOM 1301 C CA . ILE A 1 176 ? 9.541 11.611 -14.215 1.00 98.19 176 ILE A CA 1
ATOM 1302 C C . ILE A 1 176 ? 10.877 11.239 -13.562 1.00 98.19 176 ILE A C 1
ATOM 1304 O O . ILE A 1 176 ? 11.932 11.663 -14.028 1.00 98.19 176 ILE A O 1
ATOM 1308 N N . SER A 1 177 ? 10.855 10.412 -12.515 1.00 98.25 177 SER A N 1
ATOM 1309 C CA . SER A 1 177 ? 12.076 9.933 -11.863 1.00 98.25 177 SER A CA 1
ATOM 1310 C C . SER A 1 177 ? 12.943 9.109 -12.823 1.00 98.25 177 SER A C 1
ATOM 1312 O O . SER A 1 177 ? 14.142 9.361 -12.953 1.00 98.25 177 SER A O 1
ATOM 1314 N N . LEU A 1 178 ? 12.334 8.199 -13.598 1.00 98.56 178 LEU A N 1
ATOM 1315 C CA . LEU A 1 178 ? 13.054 7.441 -14.626 1.00 98.56 178 LEU A CA 1
ATOM 1316 C C . LEU A 1 178 ? 13.577 8.341 -15.759 1.00 98.56 178 LEU A C 1
ATOM 1318 O O . LEU A 1 178 ? 14.702 8.134 -16.216 1.00 98.56 178 LEU A O 1
ATOM 1322 N N . PHE A 1 179 ? 12.789 9.331 -16.189 1.00 98.56 179 PHE A N 1
ATOM 1323 C CA . PHE A 1 179 ? 13.182 10.338 -17.178 1.00 98.56 179 PHE A CA 1
ATOM 1324 C C . PHE A 1 179 ? 14.448 11.082 -16.741 1.00 98.56 179 PHE A C 1
ATOM 1326 O O . PHE A 1 179 ? 15.421 11.120 -17.491 1.00 98.56 179 PHE A O 1
ATOM 1333 N N . ILE A 1 180 ? 14.476 11.599 -15.507 1.00 98.12 180 ILE A N 1
ATOM 1334 C CA . ILE A 1 180 ? 15.655 12.270 -14.939 1.00 98.12 180 ILE A CA 1
ATOM 1335 C C . ILE A 1 180 ? 16.838 11.300 -14.869 1.00 98.12 180 ILE A C 1
ATOM 1337 O O . ILE A 1 180 ? 17.949 11.650 -15.268 1.00 98.12 180 ILE A O 1
ATOM 1341 N N . GLY A 1 181 ? 16.593 10.062 -14.431 1.00 97.88 181 GLY A N 1
ATOM 1342 C CA . GLY A 1 181 ? 17.619 9.027 -14.397 1.00 97.88 181 GLY A CA 1
ATOM 1343 C C . GLY A 1 181 ? 18.254 8.782 -15.773 1.00 97.88 181 GLY A C 1
ATOM 1344 O O . GLY A 1 181 ? 19.470 8.662 -15.893 1.00 97.88 181 GLY A O 1
ATOM 1345 N N . HIS A 1 182 ? 17.447 8.778 -16.832 1.00 98.00 182 HIS A N 1
ATOM 1346 C CA . HIS A 1 182 ? 17.924 8.602 -18.201 1.00 98.00 182 HIS A CA 1
ATOM 1347 C C . HIS A 1 182 ? 18.627 9.844 -18.758 1.00 98.00 182 HIS A C 1
ATOM 1349 O O . HIS A 1 182 ? 19.657 9.695 -19.414 1.00 98.00 182 HIS A O 1
ATOM 1355 N N . LEU A 1 183 ? 18.142 11.055 -18.454 1.00 95.69 183 LEU A N 1
ATOM 1356 C CA . LEU A 1 183 ? 18.827 12.300 -18.824 1.00 95.69 183 LEU A CA 1
ATOM 1357 C C . LEU A 1 183 ? 20.277 12.318 -18.328 1.00 95.69 183 LEU A C 1
ATOM 1359 O O . LEU A 1 183 ? 21.164 12.789 -19.036 1.00 95.69 183 LEU A O 1
ATOM 1363 N N . VAL A 1 184 ? 20.515 11.784 -17.129 1.00 94.75 184 VAL A N 1
ATOM 1364 C CA . VAL A 1 184 ? 21.855 11.691 -16.540 1.00 94.75 184 VAL A CA 1
ATOM 1365 C C . VAL A 1 184 ? 22.612 10.461 -17.051 1.00 94.75 184 VAL A C 1
ATOM 1367 O O . VAL A 1 184 ? 23.789 10.560 -17.386 1.00 94.75 184 VAL A O 1
ATOM 1370 N N . GLY A 1 185 ? 21.969 9.293 -17.096 1.00 95.69 185 GLY A N 1
ATOM 1371 C CA . GLY A 1 185 ? 22.654 8.007 -17.237 1.00 95.69 185 GLY A CA 1
ATOM 1372 C C . GLY A 1 185 ? 22.955 7.542 -18.660 1.00 95.69 185 GLY A C 1
ATOM 1373 O O . GLY A 1 185 ? 23.905 6.781 -18.841 1.00 95.69 185 GLY A O 1
ATOM 1374 N N . ILE A 1 186 ? 22.181 7.960 -19.674 1.00 95.94 186 ILE A N 1
ATOM 1375 C CA . ILE A 1 186 ? 22.274 7.352 -21.017 1.00 95.94 186 ILE A CA 1
ATOM 1376 C C . ILE A 1 186 ? 23.686 7.488 -21.592 1.00 95.94 186 ILE A C 1
ATOM 1378 O O . ILE A 1 186 ? 24.237 6.507 -22.081 1.00 95.94 186 ILE A O 1
ATOM 1382 N N . PHE A 1 187 ? 24.286 8.677 -21.514 1.00 94.19 187 PHE A N 1
ATOM 1383 C CA . PHE A 1 187 ? 25.602 8.919 -22.110 1.00 94.19 187 PHE A CA 1
ATOM 1384 C C . PHE A 1 187 ? 26.728 8.135 -21.418 1.00 94.19 187 PHE A C 1
ATOM 1386 O O . PHE A 1 187 ? 27.685 7.729 -22.071 1.00 94.19 187 PHE A O 1
ATOM 1393 N N . TRP A 1 188 ? 26.619 7.910 -20.105 1.00 95.62 188 TRP A N 1
ATOM 1394 C CA . TRP A 1 188 ? 27.707 7.348 -19.301 1.00 95.62 188 TRP A CA 1
ATOM 1395 C C . TRP A 1 188 ? 27.638 5.832 -19.133 1.00 95.62 188 TRP A C 1
ATOM 1397 O O . TRP A 1 188 ? 28.677 5.178 -19.091 1.00 95.62 188 TRP A O 1
ATOM 1407 N N . THR A 1 189 ? 26.440 5.262 -19.020 1.00 97.56 189 THR A N 1
ATOM 1408 C CA . THR A 1 189 ? 26.252 3.822 -18.770 1.00 97.56 189 THR A CA 1
ATOM 1409 C C . THR A 1 189 ? 25.202 3.186 -19.676 1.00 97.56 189 THR A C 1
ATOM 1411 O O . THR A 1 189 ? 24.948 1.984 -19.573 1.00 97.56 189 THR A O 1
ATOM 1414 N N . GLY A 1 190 ? 24.548 3.968 -20.538 1.00 95.69 190 GLY A N 1
ATOM 1415 C CA . GLY A 1 190 ? 23.339 3.551 -21.244 1.00 95.69 190 GLY A CA 1
ATOM 1416 C C . GLY A 1 190 ? 22.077 3.585 -20.374 1.00 95.69 190 GLY A C 1
ATOM 1417 O O . GLY A 1 190 ? 21.015 3.217 -20.871 1.00 95.69 190 GLY A O 1
ATOM 1418 N N . ALA A 1 191 ? 22.166 4.035 -19.113 1.00 97.44 191 ALA A N 1
ATOM 1419 C CA . ALA A 1 191 ? 21.082 4.043 -18.125 1.00 97.44 191 ALA A CA 1
ATOM 1420 C C . ALA A 1 191 ? 20.403 2.671 -17.973 1.00 97.44 191 ALA A C 1
ATOM 1422 O O . ALA A 1 191 ? 19.307 2.431 -18.482 1.00 97.44 191 ALA A O 1
ATOM 1423 N N . GLY A 1 192 ? 21.061 1.759 -17.260 1.00 96.69 192 GLY A N 1
ATOM 1424 C CA . GLY A 1 192 ? 20.496 0.483 -16.846 1.00 96.69 192 GLY A CA 1
ATOM 1425 C C . GLY A 1 192 ? 19.271 0.685 -15.962 1.00 96.69 192 GLY A C 1
ATOM 1426 O O . GLY A 1 192 ? 18.152 0.445 -16.410 1.00 96.69 192 GLY A O 1
ATOM 1427 N N . ILE A 1 193 ? 19.476 1.102 -14.707 1.00 98.50 193 ILE A N 1
ATOM 1428 C CA . ILE A 1 193 ? 18.492 1.384 -13.636 1.00 98.50 193 ILE A CA 1
ATOM 1429 C C . ILE A 1 193 ? 17.619 0.163 -13.247 1.00 98.50 193 ILE A C 1
ATOM 1431 O O . ILE A 1 193 ? 17.028 0.069 -12.171 1.00 98.50 193 ILE A O 1
ATOM 1435 N N . ASN A 1 194 ? 17.533 -0.809 -14.144 1.00 98.69 194 ASN A N 1
ATOM 1436 C CA . ASN A 1 194 ? 16.637 -1.934 -14.168 1.00 98.69 194 ASN A CA 1
ATOM 1437 C C . ASN A 1 194 ? 17.402 -3.141 -14.737 1.00 98.69 194 ASN A C 1
ATOM 1439 O O . ASN A 1 194 ? 17.724 -3.159 -15.930 1.00 98.69 194 ASN A O 1
ATOM 1443 N N . PRO A 1 195 ? 17.660 -4.179 -13.923 1.00 98.81 195 PRO A N 1
ATOM 1444 C CA . PRO A 1 195 ? 18.341 -5.379 -14.394 1.00 98.81 195 PRO A CA 1
ATOM 1445 C C . PRO A 1 195 ? 17.648 -6.057 -15.586 1.00 98.81 195 PRO A C 1
ATOM 1447 O O . PRO A 1 195 ? 18.334 -6.520 -16.490 1.00 98.81 195 PRO A O 1
ATOM 1450 N N . ALA A 1 196 ? 16.310 -6.052 -15.673 1.00 98.75 196 ALA A N 1
ATOM 1451 C CA . ALA A 1 196 ? 15.588 -6.620 -16.819 1.00 98.75 196 ALA A CA 1
ATOM 1452 C C . ALA A 1 196 ? 15.818 -5.827 -18.115 1.00 98.75 196 ALA A C 1
ATOM 1454 O O . ALA A 1 196 ? 15.973 -6.421 -19.185 1.00 98.75 196 ALA A O 1
ATOM 1455 N N . ARG A 1 197 ? 15.915 -4.496 -18.015 1.00 98.50 197 ARG A N 1
ATOM 1456 C CA . ARG A 1 197 ? 16.241 -3.591 -19.132 1.00 98.50 197 ARG A CA 1
ATOM 1457 C C . ARG A 1 197 ? 17.658 -3.809 -19.651 1.00 98.50 197 ARG A C 1
ATOM 1459 O O . ARG A 1 197 ? 17.884 -3.705 -20.853 1.00 98.50 197 ARG A O 1
ATOM 1466 N N . ALA A 1 198 ? 18.617 -4.039 -18.756 1.00 98.38 198 ALA A N 1
ATOM 1467 C CA . ALA A 1 198 ? 20.016 -4.248 -19.125 1.00 98.38 198 ALA A CA 1
ATOM 1468 C C . ALA A 1 198 ? 20.257 -5.666 -19.663 1.00 98.38 198 ALA A C 1
ATOM 1470 O O . ALA A 1 198 ? 20.958 -5.842 -20.657 1.00 98.38 198 ALA A O 1
ATOM 1471 N N . PHE A 1 199 ? 19.646 -6.669 -19.030 1.00 98.69 199 PHE A N 1
ATOM 1472 C CA . PHE A 1 199 ? 19.803 -8.083 -19.360 1.00 98.69 199 PHE A CA 1
ATOM 1473 C C . PHE A 1 199 ? 19.204 -8.452 -20.718 1.00 98.69 199 PHE A C 1
ATOM 1475 O O . PHE A 1 199 ? 19.815 -9.196 -21.481 1.00 98.69 199 PHE A O 1
ATOM 1482 N N . SER A 1 200 ? 18.015 -7.935 -21.036 1.00 98.19 200 SER A N 1
ATOM 1483 C CA . SER A 1 200 ? 17.267 -8.387 -22.212 1.00 98.19 200 SER A CA 1
ATOM 1484 C C . SER A 1 200 ? 17.979 -8.167 -23.554 1.00 98.19 200 SER A C 1
ATOM 1486 O O . SER A 1 200 ? 18.067 -9.139 -24.307 1.00 98.19 200 SER A O 1
ATOM 1488 N N . PRO A 1 201 ? 18.565 -6.992 -23.869 1.00 97.81 201 PRO A N 1
ATOM 1489 C CA . PRO A 1 201 ? 19.323 -6.817 -25.106 1.00 97.81 201 PRO A CA 1
ATOM 1490 C C . PRO A 1 201 ? 20.552 -7.732 -25.158 1.00 97.81 201 PRO A C 1
ATOM 1492 O O . PRO A 1 201 ? 20.796 -8.345 -26.192 1.00 97.81 201 PRO A O 1
ATOM 1495 N N . ALA A 1 202 ? 21.261 -7.898 -24.030 1.00 97.56 202 ALA A N 1
ATOM 1496 C CA . ALA A 1 202 ? 22.459 -8.735 -23.917 1.00 97.56 202 ALA A CA 1
ATOM 1497 C C . ALA A 1 202 ? 22.180 -10.224 -24.207 1.00 97.56 202 ALA A C 1
ATOM 1499 O O . ALA A 1 202 ? 22.969 -10.890 -24.882 1.00 97.56 202 ALA A O 1
ATOM 1500 N N . VAL A 1 203 ? 21.019 -10.731 -23.772 1.00 98.12 203 VAL A N 1
ATOM 1501 C CA . VAL A 1 203 ? 20.545 -12.078 -24.130 1.00 98.12 203 VAL A CA 1
ATOM 1502 C C . VAL A 1 203 ? 20.257 -12.185 -25.625 1.00 98.12 203 VAL A C 1
ATOM 1504 O O . VAL A 1 203 ? 20.715 -13.127 -26.266 1.00 98.12 203 VAL A O 1
ATOM 1507 N N . VAL A 1 204 ? 19.515 -11.232 -26.198 1.00 97.12 204 VAL A N 1
ATOM 1508 C CA . VAL A 1 204 ? 19.069 -11.306 -27.603 1.00 97.12 204 VAL A CA 1
ATOM 1509 C C . VAL A 1 204 ? 20.227 -11.140 -28.595 1.00 97.12 204 VAL A C 1
ATOM 1511 O O . VAL A 1 204 ? 20.199 -11.730 -29.676 1.00 97.12 204 VAL A O 1
ATOM 1514 N N . GLN A 1 205 ? 21.266 -10.386 -28.232 1.00 94.38 205 GLN A N 1
ATOM 1515 C CA . GLN A 1 205 ? 22.513 -10.291 -29.001 1.00 94.38 205 GLN A CA 1
ATOM 1516 C C . GLN A 1 205 ? 23.512 -11.422 -28.698 1.00 94.38 205 GLN A C 1
ATOM 1518 O O . GLN A 1 205 ? 24.572 -11.462 -29.315 1.00 94.38 205 GLN A O 1
ATOM 1523 N N . ALA A 1 206 ? 23.212 -12.305 -27.735 1.00 95.19 206 ALA A N 1
ATOM 1524 C CA . ALA A 1 206 ? 24.119 -13.344 -27.241 1.00 95.19 206 ALA A CA 1
ATOM 1525 C C . ALA A 1 206 ? 25.524 -12.818 -26.867 1.00 95.19 206 ALA A C 1
ATOM 1527 O O . ALA A 1 206 ? 26.532 -13.489 -27.080 1.00 95.19 206 ALA A O 1
ATOM 1528 N N . SER A 1 207 ? 25.597 -11.605 -26.309 1.00 94.31 207 SER A N 1
ATOM 1529 C CA . SER A 1 207 ? 26.857 -10.942 -25.961 1.00 94.31 207 SER A CA 1
ATOM 1530 C C . SER A 1 207 ? 26.699 -10.114 -24.693 1.00 94.31 207 SER A C 1
ATOM 1532 O O . SER A 1 207 ? 25.860 -9.214 -24.618 1.00 94.31 207 SER A O 1
ATOM 1534 N N . PHE A 1 208 ? 27.531 -10.418 -23.698 1.00 96.44 208 PHE A N 1
ATOM 1535 C CA . PHE A 1 208 ? 27.572 -9.732 -22.413 1.00 96.44 208 PHE A CA 1
ATOM 1536 C C . PHE A 1 208 ? 28.931 -9.050 -22.244 1.00 96.44 208 PHE A C 1
ATOM 1538 O O . PHE A 1 208 ? 29.956 -9.732 -22.324 1.00 96.44 208 PHE A O 1
ATOM 1545 N N . PRO A 1 209 ? 28.978 -7.734 -21.969 1.00 94.75 209 PRO A N 1
ATOM 1546 C CA . PRO A 1 209 ? 30.229 -7.109 -21.572 1.00 94.75 209 PRO A CA 1
ATOM 1547 C C . PRO A 1 209 ? 30.703 -7.685 -20.232 1.00 94.75 209 PRO A C 1
ATOM 1549 O O . PRO A 1 209 ? 29.890 -8.015 -19.370 1.00 94.75 209 PRO A O 1
ATOM 1552 N N . ILE A 1 210 ? 32.019 -7.756 -20.017 1.00 96.44 210 ILE A N 1
ATOM 1553 C CA . ILE A 1 210 ? 32.596 -8.262 -18.755 1.00 96.44 210 ILE A CA 1
ATOM 1554 C C . ILE A 1 210 ? 32.056 -7.474 -17.551 1.00 96.44 210 ILE A C 1
ATOM 1556 O O . ILE A 1 210 ? 31.755 -8.054 -16.512 1.00 96.44 210 ILE A O 1
ATOM 1560 N N . TYR A 1 211 ? 31.849 -6.166 -17.716 1.00 97.12 211 TYR A N 1
ATOM 1561 C CA . TYR A 1 211 ? 31.299 -5.277 -16.695 1.00 97.12 211 TYR A CA 1
ATOM 1562 C C . TYR A 1 211 ? 29.778 -5.392 -16.500 1.00 97.12 211 TYR A C 1
ATOM 1564 O O . TYR A 1 211 ? 29.216 -4.635 -15.718 1.00 97.12 211 TYR A O 1
ATOM 1572 N N . HIS A 1 212 ? 29.064 -6.314 -17.163 1.00 98.31 212 HIS A N 1
ATOM 1573 C CA . HIS A 1 212 ? 27.594 -6.380 -17.095 1.00 98.31 212 HIS A CA 1
ATOM 1574 C C . HIS A 1 212 ? 27.042 -6.532 -15.664 1.00 98.31 212 HIS A C 1
ATOM 1576 O O . HIS A 1 212 ? 25.910 -6.139 -15.382 1.00 98.31 212 HIS A O 1
ATOM 1582 N N . TRP A 1 213 ? 27.850 -7.054 -14.737 1.00 98.44 213 TRP A N 1
ATOM 1583 C CA . TRP A 1 213 ? 27.519 -7.157 -13.315 1.00 98.44 213 TRP A CA 1
ATOM 1584 C C . TRP A 1 213 ? 27.159 -5.807 -12.668 1.00 98.44 213 TRP A C 1
ATOM 1586 O O . TRP A 1 213 ? 26.385 -5.797 -11.708 1.00 98.44 213 TRP A O 1
ATOM 1596 N N . ILE A 1 214 ? 27.640 -4.669 -13.192 1.00 98.62 214 ILE A N 1
ATOM 1597 C CA . ILE A 1 214 ? 27.314 -3.338 -12.648 1.00 98.62 214 ILE A CA 1
ATOM 1598 C C . ILE A 1 214 ? 25.818 -3.025 -12.761 1.00 98.62 214 ILE A C 1
ATOM 1600 O O . ILE A 1 214 ? 25.257 -2.405 -11.862 1.00 98.62 214 ILE A O 1
ATOM 1604 N N . TYR A 1 215 ? 25.147 -3.526 -13.806 1.00 98.75 215 TYR A N 1
ATOM 1605 C CA . TYR A 1 215 ? 23.709 -3.337 -14.030 1.00 98.75 215 TYR A CA 1
ATOM 1606 C C . TYR A 1 215 ? 22.833 -4.236 -13.148 1.00 98.75 215 TYR A C 1
ATOM 1608 O O . TYR A 1 215 ? 21.608 -4.149 -13.191 1.00 98.75 215 TYR A O 1
ATOM 1616 N N . TRP A 1 216 ? 23.456 -5.090 -12.336 1.00 98.75 216 TRP A N 1
ATOM 1617 C CA . TRP A 1 216 ? 22.799 -5.879 -11.300 1.00 98.75 216 TRP A CA 1
ATOM 1618 C C . TRP A 1 216 ? 23.156 -5.342 -9.919 1.00 98.75 216 TRP A C 1
ATOM 1620 O O . TRP A 1 216 ? 22.266 -5.012 -9.135 1.00 98.75 216 TRP A O 1
ATOM 1630 N N . LEU A 1 217 ? 24.456 -5.209 -9.633 1.00 98.75 217 LEU A N 1
ATOM 1631 C CA . LEU A 1 217 ? 24.931 -4.767 -8.327 1.00 98.75 217 LEU A CA 1
ATOM 1632 C C . LEU A 1 217 ? 24.567 -3.306 -8.052 1.00 98.75 217 LEU A C 1
ATOM 1634 O O . LEU A 1 217 ? 24.085 -3.012 -6.963 1.00 98.75 217 LEU A O 1
ATOM 1638 N N . GLY A 1 218 ? 24.746 -2.408 -9.025 1.00 98.69 218 GLY A N 1
ATOM 1639 C CA . GLY A 1 218 ? 24.405 -0.990 -8.885 1.00 98.69 218 GLY A CA 1
ATOM 1640 C C . GLY A 1 218 ? 22.936 -0.814 -8.501 1.00 98.69 218 GLY A C 1
ATOM 1641 O O . GLY A 1 218 ? 22.660 -0.307 -7.410 1.00 98.69 218 GLY A O 1
ATOM 1642 N N . PRO A 1 219 ? 21.988 -1.332 -9.306 1.00 98.81 219 PRO A N 1
ATOM 1643 C CA . PRO A 1 219 ? 20.572 -1.273 -8.971 1.00 98.81 219 PRO A CA 1
ATOM 1644 C C . PRO A 1 219 ? 20.194 -1.963 -7.655 1.00 98.81 219 PRO A C 1
ATOM 1646 O O . PRO A 1 219 ? 19.361 -1.442 -6.909 1.00 98.81 219 PRO A O 1
ATOM 1649 N N . ALA A 1 220 ? 20.814 -3.099 -7.315 1.00 98.75 220 ALA A N 1
ATOM 1650 C CA . ALA A 1 220 ? 20.553 -3.787 -6.050 1.00 98.75 220 ALA A CA 1
ATOM 1651 C C . ALA A 1 220 ? 20.985 -2.954 -4.830 1.00 98.75 220 ALA A C 1
ATOM 1653 O O . ALA A 1 220 ? 20.216 -2.811 -3.877 1.00 98.75 220 ALA A O 1
ATOM 1654 N N . VAL A 1 221 ? 22.181 -2.357 -4.872 1.00 98.69 221 VAL A N 1
ATOM 1655 C CA . VAL A 1 221 ? 22.679 -1.486 -3.797 1.00 98.69 221 VAL A CA 1
ATOM 1656 C C . VAL A 1 221 ? 21.860 -0.197 -3.722 1.00 98.69 221 VAL A C 1
ATOM 1658 O O . VAL A 1 221 ? 21.472 0.207 -2.628 1.00 98.69 221 VAL A O 1
ATOM 1661 N N . GLY A 1 222 ? 21.513 0.410 -4.862 1.00 98.69 222 GLY A N 1
ATOM 1662 C CA . GLY A 1 222 ? 20.636 1.585 -4.906 1.00 98.69 222 GLY A CA 1
ATOM 1663 C C . GLY A 1 222 ? 19.268 1.312 -4.274 1.00 98.69 222 GLY A C 1
ATOM 1664 O O . GLY A 1 222 ? 18.777 2.111 -3.477 1.00 98.69 222 GLY A O 1
ATOM 1665 N N . SER A 1 223 ? 18.696 0.135 -4.545 1.00 98.56 223 SER A N 1
ATOM 1666 C CA . SER A 1 223 ? 17.433 -0.321 -3.947 1.00 98.56 223 SER A CA 1
ATOM 1667 C C . SER A 1 223 ? 17.534 -0.521 -2.438 1.00 98.56 223 SER A C 1
ATOM 1669 O O . SER A 1 223 ? 16.640 -0.113 -1.698 1.00 98.56 223 SER A O 1
ATOM 1671 N N . PHE A 1 224 ? 18.632 -1.123 -1.973 1.00 98.56 224 PHE A N 1
ATOM 1672 C CA . PHE A 1 224 ? 18.896 -1.303 -0.549 1.00 98.56 224 PHE A CA 1
ATOM 1673 C C . PHE A 1 224 ? 19.020 0.040 0.176 1.00 98.56 224 PHE A C 1
ATOM 1675 O O . PHE A 1 224 ? 18.377 0.233 1.204 1.00 98.56 224 PHE A O 1
ATOM 1682 N N . LEU A 1 225 ? 19.792 0.983 -0.371 1.00 98.50 225 LEU A N 1
ATOM 1683 C CA . LEU A 1 225 ? 19.970 2.310 0.222 1.00 98.50 225 LEU A CA 1
ATOM 1684 C C . LEU A 1 225 ? 18.664 3.112 0.240 1.00 98.50 225 LEU A C 1
ATOM 1686 O O . LEU A 1 225 ? 18.368 3.765 1.238 1.00 98.50 225 LEU A O 1
ATOM 1690 N N . ALA A 1 226 ? 17.854 3.026 -0.819 1.00 98.50 226 ALA A N 1
ATOM 1691 C CA . ALA A 1 226 ? 16.545 3.672 -0.870 1.00 98.50 226 ALA A CA 1
ATOM 1692 C C . ALA A 1 226 ? 15.593 3.095 0.187 1.00 98.50 226 ALA A C 1
ATOM 1694 O O . ALA A 1 226 ? 14.946 3.851 0.912 1.00 98.50 226 ALA A O 1
ATOM 1695 N N . ALA A 1 227 ? 15.550 1.765 0.324 1.00 97.94 227 ALA A N 1
ATOM 1696 C CA . ALA A 1 227 ? 14.770 1.098 1.362 1.00 97.94 227 ALA A CA 1
ATOM 1697 C C . ALA A 1 227 ? 15.272 1.448 2.772 1.00 97.94 227 ALA A C 1
ATOM 1699 O O . ALA A 1 227 ? 14.461 1.724 3.650 1.00 97.94 227 ALA A O 1
ATOM 1700 N N . ALA A 1 228 ? 16.590 1.489 2.990 1.00 97.88 228 ALA A N 1
ATOM 1701 C CA . ALA A 1 228 ? 17.186 1.858 4.271 1.00 97.88 228 ALA A CA 1
ATOM 1702 C C . ALA A 1 228 ? 16.854 3.305 4.660 1.00 97.88 228 ALA A C 1
ATOM 1704 O O . ALA A 1 228 ? 16.437 3.547 5.791 1.00 97.88 228 ALA A O 1
ATOM 1705 N N . LEU A 1 229 ? 16.969 4.254 3.723 1.00 97.81 229 LEU A N 1
ATOM 1706 C CA . LEU A 1 229 ? 16.581 5.644 3.959 1.00 97.81 229 LEU A CA 1
ATOM 1707 C C . LEU A 1 229 ? 15.083 5.758 4.249 1.00 97.81 229 LEU A C 1
ATOM 1709 O O . LEU A 1 229 ? 14.705 6.403 5.222 1.00 97.81 229 LEU A O 1
ATOM 1713 N N . TYR A 1 230 ? 14.237 5.107 3.448 1.00 95.81 230 TYR A N 1
ATOM 1714 C CA . TYR A 1 230 ? 12.792 5.084 3.671 1.00 95.81 230 TYR A CA 1
ATOM 1715 C C . TYR A 1 230 ? 12.447 4.544 5.066 1.00 95.81 230 TYR A C 1
ATOM 1717 O O . TYR A 1 230 ? 11.742 5.203 5.824 1.00 95.81 230 TYR A O 1
ATOM 1725 N N . LEU A 1 231 ? 12.993 3.387 5.449 1.00 93.00 231 LEU A N 1
ATOM 1726 C CA . LEU A 1 231 ? 12.768 2.799 6.771 1.00 93.00 231 LEU A CA 1
ATOM 1727 C C . LEU A 1 231 ? 13.313 3.686 7.898 1.00 93.00 231 LEU A C 1
ATOM 1729 O O . LEU A 1 231 ? 12.655 3.815 8.927 1.00 93.00 231 LEU A O 1
ATOM 1733 N N . GLY A 1 232 ? 14.461 4.338 7.697 1.00 93.81 232 GLY A N 1
ATOM 1734 C CA . GLY A 1 232 ? 15.009 5.320 8.633 1.00 93.81 232 GLY A CA 1
ATOM 1735 C C . GLY A 1 232 ? 14.084 6.526 8.820 1.00 93.81 232 GLY A C 1
ATOM 1736 O O . GLY A 1 232 ? 13.801 6.914 9.951 1.00 93.81 232 GLY A O 1
ATOM 1737 N N . LEU A 1 233 ? 13.535 7.073 7.731 1.00 90.38 233 LEU A N 1
ATOM 1738 C CA . LEU A 1 233 ? 12.536 8.144 7.781 1.00 90.38 233 LEU A CA 1
ATOM 1739 C C . LEU A 1 233 ? 11.263 7.692 8.510 1.00 90.38 233 LEU A C 1
ATOM 1741 O O . LEU A 1 233 ? 10.765 8.426 9.364 1.00 90.38 233 LEU A O 1
ATOM 1745 N N . LYS A 1 234 ? 10.766 6.475 8.239 1.00 85.88 234 LYS A N 1
ATOM 1746 C CA . LYS A 1 234 ? 9.620 5.887 8.960 1.00 85.88 234 LYS A CA 1
ATOM 1747 C C . LYS A 1 234 ? 9.911 5.713 10.450 1.00 85.88 234 LYS A C 1
ATOM 1749 O O . LYS A 1 234 ? 9.048 6.007 11.273 1.00 85.88 234 LYS A O 1
ATOM 1754 N N . ALA A 1 235 ? 11.116 5.274 10.813 1.00 87.81 235 ALA A N 1
ATOM 1755 C CA . ALA A 1 235 ? 11.534 5.140 12.208 1.00 87.81 235 ALA A CA 1
ATOM 1756 C C . ALA A 1 235 ? 11.576 6.501 12.924 1.00 87.81 235 ALA A C 1
ATOM 1758 O O . ALA A 1 235 ? 11.150 6.610 14.072 1.00 87.81 235 ALA A O 1
ATOM 1759 N N . MET A 1 236 ? 12.006 7.553 12.220 1.00 86.38 236 MET A N 1
ATOM 1760 C CA . MET A 1 236 ? 11.990 8.938 12.706 1.00 86.38 236 MET A CA 1
ATOM 1761 C C . MET A 1 236 ? 10.608 9.603 12.645 1.00 86.38 236 MET A C 1
ATOM 1763 O O . MET A 1 236 ? 10.469 10.742 13.085 1.00 86.38 236 MET A O 1
ATOM 1767 N N . LYS A 1 237 ? 9.585 8.907 12.130 1.00 80.50 237 LYS A N 1
ATOM 1768 C CA . LYS A 1 237 ? 8.221 9.423 11.959 1.00 80.50 237 LYS A CA 1
ATOM 1769 C C . LYS A 1 237 ? 8.196 10.743 11.180 1.00 80.50 237 LYS A C 1
ATOM 1771 O O . LYS A 1 237 ? 7.601 11.726 11.629 1.00 80.50 237 LYS A O 1
ATOM 1776 N N . TYR A 1 238 ? 8.882 10.777 10.034 1.00 81.75 238 TYR A N 1
ATOM 1777 C CA . TYR A 1 238 ? 9.011 11.971 9.188 1.00 81.75 238 TYR A CA 1
ATOM 1778 C C . TYR A 1 238 ? 7.661 12.636 8.851 1.00 81.75 238 TYR A C 1
ATOM 1780 O O . TYR A 1 238 ? 7.593 13.848 8.656 1.00 81.75 238 TYR A O 1
ATOM 1788 N N . GLU A 1 239 ? 6.577 11.861 8.836 1.00 70.00 239 GLU A N 1
ATOM 1789 C CA . GLU A 1 239 ? 5.209 12.310 8.574 1.00 70.00 239 GLU A CA 1
ATOM 1790 C C . GLU A 1 239 ? 4.716 13.324 9.614 1.00 70.00 239 GLU A C 1
ATOM 1792 O O . GLU A 1 239 ? 3.857 14.150 9.316 1.00 70.00 239 GLU A O 1
ATOM 1797 N N . LEU A 1 240 ? 5.281 13.300 10.825 1.00 64.44 240 LEU A N 1
ATOM 1798 C CA . LEU A 1 240 ? 4.943 14.230 11.905 1.00 64.44 240 LEU A CA 1
ATOM 1799 C C . LEU A 1 240 ? 5.600 15.603 11.741 1.00 64.44 240 LEU A C 1
ATOM 1801 O O . LEU A 1 240 ? 5.155 16.565 12.361 1.00 64.44 240 LEU A O 1
ATOM 1805 N N . VAL A 1 241 ? 6.647 15.699 10.920 1.00 72.19 241 VAL A N 1
ATOM 1806 C CA . VAL A 1 241 ? 7.364 16.956 10.666 1.00 72.19 241 VAL A CA 1
ATOM 1807 C C . VAL A 1 241 ? 6.644 17.786 9.595 1.00 72.19 241 VAL A C 1
ATOM 1809 O O . VAL A 1 241 ? 6.667 19.010 9.647 1.00 72.19 241 VAL A O 1
ATOM 1812 N N . GLY A 1 242 ? 5.964 17.127 8.647 1.00 57.69 242 GLY A N 1
ATOM 1813 C CA . GLY A 1 242 ? 5.330 17.741 7.471 1.00 57.69 242 GLY A CA 1
ATOM 1814 C C . GLY A 1 242 ? 3.947 18.371 7.683 1.00 57.69 242 GLY A C 1
ATOM 1815 O O . GLY A 1 242 ? 3.301 18.743 6.709 1.00 57.69 242 GLY A O 1
ATOM 1816 N N . GLY A 1 243 ? 3.472 18.485 8.924 1.00 43.78 243 GLY A N 1
ATOM 1817 C CA . GLY A 1 243 ? 2.324 19.319 9.296 1.00 43.78 243 GLY A CA 1
ATOM 1818 C C . GLY A 1 243 ? 0.915 18.802 8.974 1.00 43.78 243 GLY A C 1
ATOM 1819 O O . GLY A 1 243 ? 0.032 19.065 9.782 1.00 43.78 243 GLY A O 1
ATOM 1820 N N . ASP A 1 244 ? 0.677 18.058 7.884 1.00 46.03 244 ASP A N 1
ATOM 1821 C CA . ASP A 1 244 ? -0.706 17.975 7.359 1.00 46.03 244 ASP A CA 1
ATOM 1822 C C . ASP A 1 244 ? -1.245 16.589 6.951 1.00 46.03 244 ASP A C 1
ATOM 1824 O O . ASP A 1 244 ? -2.448 16.433 6.759 1.00 46.03 244 ASP A O 1
ATOM 1828 N N . ALA A 1 245 ? -0.419 15.546 6.820 1.00 46.84 245 ALA A N 1
ATOM 1829 C CA . ALA A 1 245 ? -0.884 14.327 6.139 1.00 46.84 245 ALA A CA 1
ATOM 1830 C C . ALA A 1 245 ? -1.466 13.219 7.037 1.00 46.84 245 ALA A C 1
ATOM 1832 O O . ALA A 1 245 ? -2.237 12.421 6.520 1.00 46.84 245 ALA A O 1
ATOM 1833 N N . ASP A 1 246 ? -1.136 13.139 8.334 1.00 52.34 246 ASP A N 1
ATOM 1834 C CA . ASP A 1 246 ? -1.440 11.937 9.141 1.00 52.34 246 ASP A CA 1
ATOM 1835 C C . ASP A 1 246 ? -1.742 12.206 10.638 1.00 52.34 246 ASP A C 1
ATOM 1837 O O . ASP A 1 246 ? -1.463 11.367 11.501 1.00 52.34 246 ASP A O 1
ATOM 1841 N N . LYS A 1 247 ? -2.370 13.344 10.982 1.00 45.03 247 LYS A N 1
ATOM 1842 C CA . LYS A 1 247 ? -2.995 13.496 12.319 1.00 45.03 247 LYS A CA 1
ATOM 1843 C C . LYS A 1 247 ? -4.018 12.373 12.577 1.00 45.03 247 LYS A C 1
ATOM 1845 O O . LYS A 1 247 ? -3.981 11.760 13.63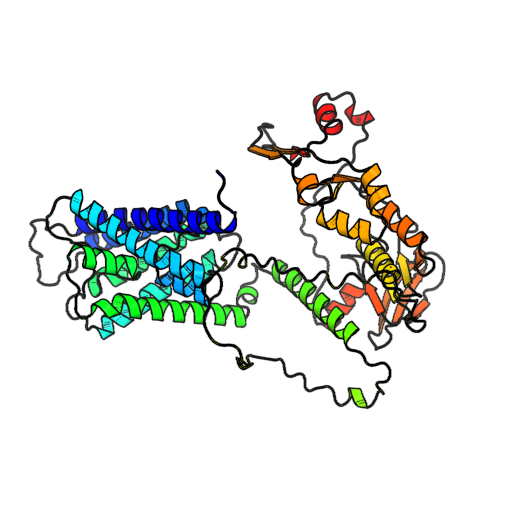8 1.00 45.03 247 LYS A O 1
ATOM 1850 N N . GLU A 1 248 ? -4.815 12.016 11.569 1.00 45.91 248 GLU A N 1
ATOM 1851 C CA . GLU A 1 248 ? -5.825 10.946 11.648 1.00 45.91 248 GLU A CA 1
ATOM 1852 C C . GLU A 1 248 ? -5.216 9.540 11.812 1.00 45.91 248 GLU A C 1
ATOM 1854 O O . GLU A 1 248 ? -5.612 8.797 12.710 1.00 45.91 248 GLU A O 1
ATOM 1859 N N . LYS A 1 249 ? -4.194 9.163 11.022 1.00 46.84 249 LYS A N 1
ATOM 1860 C CA . LYS A 1 249 ? -3.570 7.825 11.146 1.00 46.84 249 LYS A CA 1
ATOM 1861 C C . LYS A 1 249 ? -2.856 7.621 12.486 1.00 46.84 249 LYS A C 1
ATOM 1863 O O . LYS A 1 249 ? -2.736 6.484 12.952 1.00 46.84 249 LYS A O 1
ATOM 1868 N N . ARG A 1 250 ? -2.349 8.700 13.096 1.00 44.41 250 ARG A N 1
ATOM 1869 C CA . ARG A 1 250 ? -1.721 8.669 14.425 1.00 44.41 250 ARG A CA 1
ATOM 1870 C C . ARG A 1 250 ? -2.751 8.372 15.516 1.00 44.41 250 ARG A C 1
ATOM 1872 O O . ARG A 1 250 ? -2.448 7.579 16.405 1.00 44.41 250 ARG A O 1
ATOM 1879 N N . GLU A 1 251 ? -3.941 8.959 15.434 1.00 45.47 251 GLU A N 1
ATOM 1880 C CA . GLU A 1 251 ? -5.030 8.721 16.390 1.00 45.47 251 GLU A CA 1
ATOM 1881 C C . GLU A 1 251 ? -5.544 7.276 16.322 1.00 45.47 251 GLU A C 1
ATOM 1883 O O . GLU A 1 251 ? -5.726 6.631 17.356 1.00 45.47 251 GLU A O 1
ATOM 1888 N N . GLU A 1 252 ? -5.657 6.717 15.116 1.00 43.66 252 GLU A N 1
ATOM 1889 C CA . GLU A 1 252 ? -6.127 5.344 14.909 1.00 43.66 252 GLU A CA 1
ATOM 1890 C C . GLU A 1 252 ? -5.146 4.297 15.473 1.00 43.66 252 GLU A C 1
ATOM 1892 O O . GLU A 1 252 ? -5.543 3.400 16.223 1.00 43.66 252 GLU A O 1
ATOM 1897 N N . ARG A 1 253 ? -3.838 4.444 15.198 1.00 37.62 253 ARG A N 1
ATOM 1898 C CA . ARG A 1 253 ? -2.797 3.508 15.671 1.00 37.62 253 ARG A CA 1
ATOM 1899 C C . ARG A 1 253 ? -2.543 3.581 17.175 1.00 37.62 253 ARG A C 1
ATOM 1901 O O . ARG A 1 253 ? -2.283 2.545 17.787 1.00 37.62 253 ARG A O 1
ATOM 1908 N N . LEU A 1 254 ? -2.608 4.780 17.759 1.00 39.66 254 LEU A N 1
ATOM 1909 C CA . LEU A 1 254 ? -2.478 4.965 19.207 1.00 39.66 254 LEU A CA 1
ATOM 1910 C C . LEU A 1 254 ? -3.625 4.277 19.951 1.00 39.66 254 LEU A C 1
ATOM 1912 O O . LEU A 1 254 ? -3.368 3.630 20.963 1.00 39.66 254 LEU A O 1
ATOM 1916 N N . SER A 1 255 ? -4.849 4.332 19.414 1.00 39.50 255 SER A N 1
ATOM 1917 C CA . SER A 1 255 ? -6.000 3.664 20.031 1.00 39.50 255 SER A CA 1
ATOM 1918 C C . SER A 1 255 ? -5.842 2.136 20.089 1.00 39.50 255 SER A C 1
ATOM 1920 O O . SER A 1 255 ? -6.127 1.528 21.119 1.00 39.50 255 SER A O 1
ATOM 1922 N N . MET A 1 256 ? -5.309 1.513 19.028 1.00 37.59 256 MET A N 1
ATOM 1923 C CA . MET A 1 256 ? -5.119 0.058 18.969 1.00 37.59 256 MET A CA 1
ATOM 1924 C C . MET A 1 256 ? -3.997 -0.421 19.897 1.00 37.59 256 MET A C 1
ATOM 1926 O O . MET A 1 256 ? -4.171 -1.399 20.617 1.00 37.59 256 MET A O 1
ATOM 1930 N N . GLN A 1 257 ? -2.867 0.292 19.943 1.00 41.31 257 GLN A N 1
ATOM 1931 C CA . GLN A 1 257 ? -1.753 -0.066 20.832 1.00 41.31 257 GLN A CA 1
ATOM 1932 C C . GLN A 1 257 ? -2.092 0.147 22.311 1.00 41.31 257 GLN A C 1
ATOM 1934 O O . GLN A 1 257 ? -1.668 -0.637 23.157 1.00 41.31 257 GLN A O 1
ATOM 1939 N N . GLN A 1 258 ? -2.875 1.182 22.628 1.00 39.38 258 GLN A N 1
ATOM 1940 C CA . GLN A 1 258 ? -3.395 1.389 23.980 1.00 39.38 258 GLN A CA 1
ATOM 1941 C C . GLN A 1 258 ? -4.357 0.265 24.383 1.00 39.38 258 GLN A C 1
ATOM 1943 O O . GLN A 1 258 ? -4.275 -0.214 25.511 1.00 39.38 258 GLN A O 1
ATOM 1948 N N . ALA A 1 259 ? -5.209 -0.206 23.468 1.00 38.91 259 ALA A N 1
ATOM 1949 C CA . ALA A 1 259 ? -6.103 -1.331 23.731 1.00 38.91 259 ALA A CA 1
ATOM 1950 C C . ALA A 1 259 ? -5.337 -2.636 24.027 1.00 38.91 259 ALA A C 1
ATOM 1952 O O . ALA A 1 259 ? -5.641 -3.308 25.014 1.00 38.91 259 ALA A O 1
ATOM 1953 N N . ASP A 1 260 ? -4.304 -2.959 23.245 1.00 41.31 260 ASP A N 1
ATOM 1954 C CA . ASP A 1 260 ? -3.497 -4.170 23.451 1.00 41.31 260 ASP A CA 1
ATOM 1955 C C . ASP A 1 260 ? -2.681 -4.113 24.754 1.00 41.31 260 ASP A C 1
ATOM 1957 O O . ASP A 1 260 ? -2.644 -5.091 25.504 1.00 41.31 260 ASP A O 1
ATOM 1961 N N . LEU A 1 261 ? -2.105 -2.950 25.088 1.00 41.69 261 LEU A N 1
ATOM 1962 C CA . LEU A 1 261 ? -1.348 -2.748 26.329 1.00 41.69 261 LEU A CA 1
ATOM 1963 C C . LEU A 1 261 ? -2.243 -2.853 27.574 1.00 41.69 261 LEU A C 1
ATOM 1965 O O . LEU A 1 261 ? -1.835 -3.427 28.586 1.00 41.69 261 LEU A O 1
ATOM 1969 N N . ILE A 1 26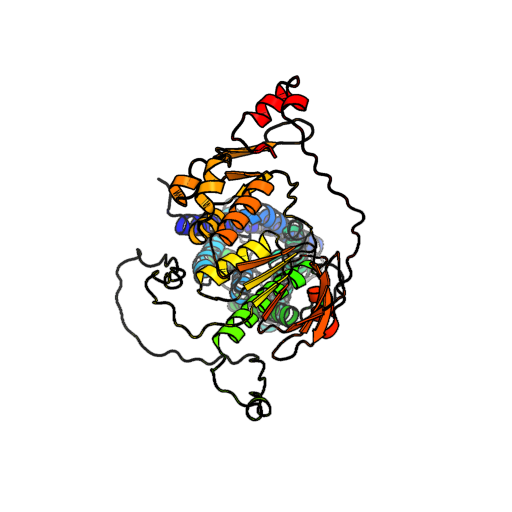2 ? -3.472 -2.332 27.505 1.00 45.00 262 ILE A N 1
ATOM 1970 C CA . ILE A 1 262 ? -4.469 -2.480 28.574 1.00 45.00 262 ILE A CA 1
ATOM 1971 C C . ILE A 1 262 ? -4.820 -3.961 28.753 1.00 45.00 262 ILE A C 1
ATOM 1973 O O . ILE A 1 262 ? -4.831 -4.456 29.879 1.00 45.00 262 ILE A O 1
ATOM 1977 N N . ILE A 1 263 ? -5.033 -4.699 27.660 1.00 42.41 263 ILE A N 1
ATOM 1978 C CA . ILE A 1 263 ? -5.339 -6.135 27.704 1.00 42.41 263 ILE A CA 1
ATOM 1979 C C . ILE A 1 263 ? -4.178 -6.941 28.308 1.00 42.41 263 ILE A C 1
ATOM 1981 O O . ILE A 1 263 ? -4.415 -7.852 29.102 1.00 42.41 263 ILE A O 1
ATOM 1985 N N . GLU A 1 264 ? -2.932 -6.618 27.967 1.00 42.12 264 GLU A N 1
ATOM 1986 C CA . GLU A 1 264 ? -1.748 -7.329 28.462 1.00 42.12 264 GLU A CA 1
ATOM 1987 C C . GLU A 1 264 ? -1.454 -7.005 29.938 1.00 42.12 264 GLU A C 1
ATOM 1989 O O . GLU A 1 264 ? -1.186 -7.908 30.733 1.00 42.12 264 GLU A O 1
ATOM 1994 N N . THR A 1 265 ? -1.643 -5.744 30.343 1.00 41.56 265 THR A N 1
ATOM 1995 C CA . THR A 1 265 ? -1.526 -5.298 31.744 1.00 41.56 265 THR A CA 1
ATOM 1996 C C . THR A 1 265 ? -2.591 -5.951 32.631 1.00 41.56 265 THR A C 1
ATOM 1998 O O . THR A 1 265 ? -2.284 -6.425 33.724 1.00 41.56 265 THR A O 1
ATOM 2001 N N . LEU A 1 266 ? -3.834 -6.061 32.146 1.00 40.28 266 LEU A N 1
ATOM 2002 C CA . LEU A 1 266 ? -4.930 -6.724 32.865 1.00 40.28 266 LEU A CA 1
ATOM 2003 C C . LEU A 1 266 ? -4.743 -8.247 32.981 1.00 40.28 266 LEU A C 1
ATOM 2005 O O . LEU A 1 266 ? -5.293 -8.864 33.892 1.00 40.28 266 LEU A O 1
ATOM 2009 N N . ARG A 1 267 ? -3.966 -8.870 32.083 1.00 41.81 267 ARG A N 1
ATOM 2010 C CA . ARG A 1 267 ? -3.660 -10.313 32.114 1.00 41.81 267 ARG A CA 1
ATOM 2011 C C . ARG A 1 267 ? -2.474 -10.673 33.017 1.00 41.81 267 ARG A C 1
ATOM 2013 O O . ARG A 1 267 ? -2.367 -11.836 33.399 1.00 41.81 267 ARG A O 1
ATOM 2020 N N . GLY A 1 268 ? -1.599 -9.718 33.339 1.00 39.88 268 GLY A N 1
ATOM 2021 C CA . GLY A 1 268 ? -0.304 -9.967 33.986 1.00 39.88 268 GLY A CA 1
ATOM 2022 C C . GLY A 1 268 ? -0.211 -9.711 35.496 1.00 39.88 268 GLY A C 1
ATOM 2023 O O . GLY A 1 268 ? 0.851 -9.958 36.059 1.00 39.88 268 GLY A O 1
ATOM 2024 N N . LEU A 1 269 ? -1.258 -9.218 36.167 1.00 36.41 269 LEU A N 1
ATOM 2025 C CA . LEU A 1 269 ? -1.192 -8.856 37.593 1.00 36.41 269 LEU A CA 1
ATOM 2026 C C . LEU A 1 269 ? -1.277 -10.090 38.524 1.00 36.41 269 LEU A C 1
ATOM 2028 O O . LEU A 1 269 ? -2.305 -10.773 38.521 1.00 36.41 269 LEU A O 1
ATOM 2032 N N . PRO A 1 270 ? -0.253 -10.377 39.358 1.00 36.34 270 PRO A N 1
ATOM 2033 C CA . PRO A 1 270 ? -0.350 -11.358 40.441 1.00 36.34 270 PRO A CA 1
ATOM 2034 C C . PRO A 1 270 ? -1.177 -10.811 41.616 1.00 36.34 270 PRO A C 1
ATOM 2036 O O . PRO A 1 270 ? -1.187 -9.611 41.884 1.00 36.34 270 PRO A O 1
ATOM 2039 N N . SER A 1 271 ? -1.842 -11.705 42.348 1.00 46.84 271 SER A N 1
ATOM 2040 C CA . SER A 1 271 ? -2.842 -11.428 43.395 1.00 46.84 271 SER A CA 1
ATOM 2041 C C . SER A 1 271 ? -2.319 -10.873 44.735 1.00 46.84 271 SER A C 1
ATOM 2043 O O . SER A 1 271 ? -3.100 -10.738 45.676 1.00 46.84 271 SER A O 1
ATOM 2045 N N . ASP A 1 272 ? -1.025 -10.580 44.856 1.00 41.03 272 ASP A N 1
ATOM 2046 C CA . ASP A 1 272 ? -0.357 -10.427 46.156 1.00 41.03 272 ASP A CA 1
ATOM 2047 C C . ASP A 1 272 ? 0.869 -9.486 46.145 1.00 41.03 272 ASP A C 1
ATOM 2049 O O . ASP A 1 272 ? 1.661 -9.472 47.085 1.00 41.03 272 ASP A O 1
ATOM 2053 N N . ALA A 1 273 ? 1.015 -8.630 45.127 1.00 35.75 273 ALA A N 1
ATOM 2054 C CA . ALA A 1 273 ? 2.117 -7.666 45.076 1.00 35.75 273 ALA A CA 1
ATOM 2055 C C . ALA A 1 273 ? 1.966 -6.549 46.132 1.00 35.75 273 ALA A C 1
ATOM 2057 O O . ALA A 1 273 ? 1.005 -5.775 46.127 1.00 35.75 273 ALA A O 1
ATOM 2058 N N . SER A 1 274 ? 2.946 -6.444 47.031 1.00 36.88 274 SER A N 1
ATOM 2059 C CA . SER A 1 274 ? 3.034 -5.378 48.032 1.00 36.88 274 SER A CA 1
ATOM 2060 C C . SER A 1 274 ? 3.672 -4.109 47.446 1.00 36.88 274 SER A C 1
ATOM 2062 O O . SER A 1 274 ? 4.481 -4.173 46.520 1.00 36.88 274 SER A O 1
ATOM 2064 N N . LEU A 1 275 ? 3.355 -2.935 48.015 1.00 34.31 275 LEU A N 1
ATOM 2065 C CA . LEU A 1 275 ? 3.827 -1.615 47.549 1.00 34.31 275 LEU A CA 1
ATOM 2066 C C . LEU A 1 275 ? 5.363 -1.477 47.433 1.00 34.31 275 LEU A C 1
ATOM 2068 O O . LEU A 1 275 ? 5.852 -0.550 46.786 1.00 34.31 275 LEU A O 1
ATOM 2072 N N . THR A 1 276 ? 6.137 -2.362 48.064 1.00 34.41 276 THR A N 1
ATOM 2073 C CA . THR A 1 276 ? 7.605 -2.365 48.005 1.00 34.41 276 THR A CA 1
ATOM 2074 C C . THR A 1 276 ? 8.175 -2.970 46.721 1.00 34.41 276 THR A C 1
ATOM 2076 O O . THR A 1 276 ? 9.278 -2.585 46.332 1.00 34.41 276 THR A O 1
ATOM 2079 N N . ASP A 1 277 ? 7.422 -3.813 46.008 1.00 33.38 277 ASP A N 1
ATOM 2080 C CA . ASP A 1 277 ? 7.874 -4.421 44.747 1.00 33.38 277 ASP A CA 1
ATOM 2081 C C . ASP A 1 277 ? 7.754 -3.452 43.555 1.00 33.38 277 ASP A C 1
ATOM 2083 O O . ASP A 1 277 ? 8.537 -3.518 42.613 1.00 33.38 277 ASP A O 1
ATOM 2087 N N . LEU A 1 278 ? 6.871 -2.449 43.645 1.00 38.50 278 LEU A N 1
ATOM 2088 C CA . LEU A 1 278 ? 6.701 -1.384 42.642 1.00 38.50 278 LEU A CA 1
ATOM 2089 C C . LEU A 1 278 ? 7.838 -0.345 42.623 1.00 38.50 278 LEU A C 1
ATOM 2091 O O . LEU A 1 278 ? 7.982 0.385 41.644 1.00 38.50 278 LEU A O 1
ATOM 2095 N N . LYS A 1 279 ? 8.674 -0.271 43.672 1.00 32.22 279 LYS A N 1
ATOM 2096 C CA . LYS A 1 279 ? 9.873 0.596 43.681 1.00 32.22 279 LYS A CA 1
ATOM 2097 C C . LYS A 1 279 ? 11.072 -0.023 42.967 1.00 32.22 279 LYS A C 1
ATOM 2099 O O . LYS A 1 279 ? 12.007 0.695 42.620 1.00 32.22 279 LYS A O 1
ATOM 2104 N N . ARG A 1 280 ? 11.034 -1.329 42.705 1.00 34.53 280 ARG A N 1
ATOM 2105 C CA . ARG A 1 280 ? 11.859 -1.977 41.685 1.00 34.53 280 ARG A CA 1
ATOM 2106 C C . ARG A 1 280 ? 10.965 -2.232 40.485 1.00 34.53 280 ARG A C 1
ATOM 2108 O O . ARG A 1 280 ? 10.662 -3.374 40.159 1.00 34.53 280 ARG A O 1
ATOM 2115 N N . GLY A 1 281 ? 10.529 -1.149 39.841 1.00 29.53 281 GLY A N 1
ATOM 2116 C CA . GLY A 1 281 ? 9.992 -1.278 38.495 1.00 29.53 281 GLY A CA 1
ATOM 2117 C C . GLY A 1 281 ? 10.975 -2.124 37.678 1.00 29.53 281 GLY A C 1
ATOM 2118 O O . GLY A 1 281 ? 12.190 -1.932 37.835 1.00 29.53 281 GLY A O 1
ATOM 2119 N N . PRO A 1 282 ? 10.512 -3.086 36.861 1.00 27.42 282 PRO A N 1
ATOM 2120 C CA . PRO A 1 282 ? 11.392 -3.608 35.834 1.00 27.42 282 PRO A CA 1
ATOM 2121 C C . PRO A 1 282 ? 11.910 -2.377 35.095 1.00 27.42 282 PRO A C 1
ATOM 2123 O O . PRO A 1 282 ? 11.116 -1.514 34.714 1.00 27.42 282 PRO A O 1
ATOM 2126 N N . GLU A 1 283 ? 13.234 -2.237 34.993 1.00 27.22 283 GLU A N 1
ATOM 2127 C CA . GLU A 1 283 ? 13.825 -1.280 34.067 1.00 27.22 283 GLU A CA 1
ATOM 2128 C C . GLU A 1 283 ? 13.018 -1.376 32.777 1.00 27.22 283 GLU A C 1
ATOM 2130 O O . GLU A 1 283 ? 12.957 -2.440 32.155 1.00 27.22 283 GLU A O 1
ATOM 2135 N N . ILE A 1 284 ? 12.354 -0.282 32.408 1.00 29.80 284 ILE A N 1
ATOM 2136 C CA . ILE A 1 284 ? 11.736 -0.162 31.100 1.00 29.80 284 ILE A CA 1
ATOM 2137 C C . ILE A 1 284 ? 12.908 -0.100 30.124 1.00 29.80 284 ILE A C 1
ATOM 2139 O O . ILE A 1 284 ? 13.374 0.965 29.727 1.00 29.80 284 ILE A O 1
ATOM 2143 N N . ARG A 1 285 ? 13.419 -1.271 29.746 1.00 23.61 285 ARG A N 1
ATOM 2144 C CA . ARG A 1 285 ? 14.047 -1.434 28.451 1.00 23.61 285 ARG A CA 1
ATOM 2145 C C . ARG A 1 285 ? 12.909 -1.380 27.457 1.00 23.61 285 ARG A C 1
ATOM 2147 O O . ARG A 1 285 ? 12.185 -2.351 27.260 1.00 23.61 285 ARG A O 1
ATOM 2154 N N . VAL A 1 286 ? 12.768 -0.223 26.825 1.00 27.77 286 VAL A N 1
ATOM 2155 C CA . VAL A 1 286 ? 12.240 -0.182 25.467 1.00 27.77 286 VAL A CA 1
ATOM 2156 C C . VAL A 1 286 ? 13.056 -1.221 24.701 1.00 27.77 286 VAL A C 1
ATOM 2158 O O . VAL A 1 286 ? 14.267 -1.054 24.560 1.00 27.77 286 VAL A O 1
ATOM 2161 N N . LEU A 1 287 ? 12.431 -2.329 24.297 1.00 25.67 287 LEU A N 1
ATOM 2162 C CA . LEU A 1 287 ? 13.024 -3.273 23.354 1.00 25.67 287 LEU A CA 1
ATOM 2163 C C . LEU A 1 287 ? 13.140 -2.546 22.010 1.00 25.67 287 LEU A C 1
ATOM 2165 O O . LEU A 1 287 ? 12.316 -2.704 21.115 1.00 25.67 287 LEU A O 1
ATOM 2169 N N . GLY A 1 288 ? 14.145 -1.679 21.912 1.00 29.05 288 GLY A N 1
ATOM 2170 C CA . GLY A 1 288 ? 14.766 -1.354 20.647 1.00 29.05 288 GLY A CA 1
ATOM 2171 C C . GLY A 1 288 ? 15.476 -2.606 20.150 1.00 29.05 288 GLY A C 1
ATOM 2172 O O . GLY A 1 288 ? 16.161 -3.269 20.925 1.00 29.05 288 GLY A O 1
ATOM 2173 N N . ASP A 1 289 ? 15.236 -2.929 18.883 1.00 35.66 289 ASP A N 1
ATOM 2174 C CA . ASP A 1 289 ? 16.072 -3.746 18.004 1.00 35.66 289 ASP A CA 1
ATOM 2175 C C . ASP A 1 289 ? 16.991 -4.772 18.688 1.00 35.66 289 ASP A C 1
ATOM 2177 O O . ASP A 1 289 ? 18.203 -4.581 18.752 1.00 35.66 289 ASP A O 1
ATOM 2181 N N . ASP A 1 290 ? 16.444 -5.916 19.112 1.00 24.83 290 ASP A N 1
ATOM 2182 C CA . ASP A 1 290 ? 17.267 -7.093 19.410 1.00 24.83 290 ASP A CA 1
ATOM 2183 C C . ASP A 1 290 ? 16.857 -8.292 18.546 1.00 24.83 290 ASP A C 1
ATOM 2185 O O . ASP A 1 290 ? 15.970 -9.102 18.826 1.00 24.83 290 ASP A O 1
ATOM 2189 N N . MET A 1 291 ? 17.552 -8.376 17.416 1.00 30.41 291 MET A N 1
ATOM 2190 C CA . MET A 1 291 ? 17.469 -9.409 16.398 1.00 30.41 291 MET A CA 1
ATOM 2191 C C . MET A 1 291 ? 18.228 -10.661 16.867 1.00 30.41 291 MET A C 1
ATOM 2193 O O . MET A 1 291 ? 19.315 -10.931 16.369 1.00 30.41 291 MET A O 1
ATOM 2197 N N . LYS A 1 292 ? 17.709 -11.423 17.844 1.00 27.53 292 LYS A N 1
ATOM 2198 C CA . LYS A 1 292 ? 18.279 -12.733 18.246 1.00 27.53 292 LYS A CA 1
ATOM 2199 C C . LYS A 1 292 ? 17.309 -13.567 19.103 1.00 27.53 292 LYS A C 1
ATOM 2201 O O . LYS A 1 292 ? 17.490 -13.710 20.306 1.00 27.53 292 LYS A O 1
ATOM 2206 N N . ILE A 1 293 ? 16.345 -14.245 18.470 1.00 25.75 293 ILE A N 1
ATOM 2207 C CA . ILE A 1 293 ? 15.781 -15.489 19.028 1.00 25.75 293 ILE A CA 1
ATOM 2208 C C . ILE A 1 293 ? 15.970 -16.619 18.012 1.00 25.75 293 ILE A C 1
ATOM 2210 O O . ILE A 1 293 ? 15.662 -16.514 16.828 1.00 25.75 293 ILE A O 1
ATOM 2214 N N . ARG A 1 294 ? 16.623 -17.670 18.508 1.00 24.02 294 ARG A N 1
ATOM 2215 C CA . ARG A 1 294 ? 17.258 -18.778 17.797 1.00 24.02 294 ARG A CA 1
ATOM 2216 C C . ARG A 1 294 ? 16.278 -19.654 17.010 1.00 24.02 294 ARG A C 1
ATOM 2218 O O . ARG A 1 294 ? 15.311 -20.170 17.558 1.00 24.02 294 ARG A O 1
ATOM 2225 N N . LYS A 1 295 ? 16.684 -19.975 15.776 1.00 30.22 295 LYS A N 1
ATOM 2226 C CA . LYS A 1 295 ? 16.448 -21.272 15.122 1.00 30.22 295 LYS A CA 1
ATOM 2227 C C . LYS A 1 295 ? 16.916 -22.412 16.039 1.00 30.22 295 LYS A C 1
ATOM 2229 O O . LYS A 1 295 ? 18.090 -22.416 16.404 1.00 30.22 295 LYS A O 1
ATOM 2234 N N . SER A 1 296 ? 16.086 -23.429 16.286 1.00 24.77 296 SER A N 1
ATOM 2235 C CA . SER A 1 296 ? 16.572 -24.820 16.338 1.00 24.77 296 SER A CA 1
ATOM 2236 C C . SER A 1 296 ? 15.448 -25.863 16.252 1.00 24.77 296 SER A C 1
ATOM 2238 O O . SER A 1 296 ? 14.503 -25.782 17.029 1.00 24.77 296 SER A O 1
ATOM 2240 N N . ARG A 1 297 ? 15.695 -26.894 15.418 1.00 24.28 297 ARG A N 1
ATOM 2241 C CA . ARG A 1 297 ? 15.006 -28.201 15.251 1.00 24.28 297 ARG A CA 1
ATOM 2242 C C . ARG A 1 297 ? 13.672 -28.113 14.484 1.00 24.28 297 ARG A C 1
ATOM 2244 O O . ARG A 1 297 ? 12.735 -27.513 14.975 1.00 24.28 297 ARG A O 1
ATOM 2251 N N . PHE A 1 298 ? 13.517 -28.628 13.263 1.00 23.77 298 PHE A N 1
ATOM 2252 C CA . PHE A 1 298 ? 13.898 -29.948 12.738 1.00 23.77 298 PHE A CA 1
ATOM 2253 C C . PHE A 1 298 ? 14.344 -29.895 11.264 1.00 23.77 298 PHE A C 1
ATOM 2255 O O . PHE A 1 298 ? 13.913 -29.029 10.508 1.00 23.77 298 PHE A O 1
ATOM 2262 N N . GLY A 1 299 ? 15.228 -30.822 10.884 1.00 23.20 299 GLY A N 1
ATOM 2263 C CA . GLY A 1 299 ? 15.682 -31.044 9.513 1.00 23.20 299 GLY A CA 1
ATOM 2264 C C . GLY A 1 299 ? 14.944 -32.174 8.784 1.00 23.20 299 GLY A C 1
ATOM 2265 O O . GLY A 1 299 ? 14.170 -32.910 9.388 1.00 23.20 299 GLY A O 1
ATOM 2266 N N . SER A 1 300 ? 15.314 -32.277 7.501 1.00 25.91 300 SER A N 1
ATOM 2267 C CA . SER A 1 300 ? 15.115 -33.329 6.487 1.00 25.91 300 SER A CA 1
ATOM 2268 C C . SER A 1 300 ? 13.722 -33.573 5.893 1.00 25.91 300 SER A C 1
ATOM 2270 O O . SER A 1 300 ? 12.785 -33.922 6.597 1.00 25.91 300 SER A O 1
ATOM 2272 N N . ASN A 1 301 ? 13.703 -33.428 4.558 1.00 27.23 301 ASN A N 1
ATOM 2273 C CA . ASN A 1 301 ? 12.970 -34.163 3.523 1.00 27.23 301 ASN A CA 1
ATOM 2274 C C . ASN A 1 301 ? 11.600 -34.738 3.889 1.00 27.23 301 ASN A C 1
ATOM 2276 O O . ASN A 1 301 ? 11.532 -35.755 4.560 1.00 27.23 301 ASN A O 1
ATOM 2280 N N . ASP A 1 302 ? 10.546 -34.174 3.295 1.00 24.86 302 ASP A N 1
ATOM 2281 C CA . ASP A 1 302 ? 9.681 -34.971 2.422 1.00 24.86 302 ASP A CA 1
ATOM 2282 C C . ASP A 1 302 ? 8.793 -34.089 1.540 1.00 24.86 302 ASP A C 1
ATOM 2284 O O . ASP A 1 302 ? 8.092 -33.174 1.976 1.00 24.86 302 ASP A O 1
ATOM 2288 N N . SER A 1 303 ? 8.864 -34.379 0.248 1.00 31.83 303 SER A N 1
ATOM 2289 C CA . SER A 1 303 ? 8.018 -33.858 -0.811 1.00 31.83 303 SER A CA 1
ATOM 2290 C C . SER A 1 303 ? 6.711 -34.650 -0.862 1.00 31.83 303 SER A C 1
ATOM 2292 O O . SER A 1 303 ? 6.680 -35.715 -1.469 1.00 31.83 303 SER A O 1
ATOM 2294 N N . ALA A 1 304 ? 5.631 -34.131 -0.270 1.00 28.86 304 ALA A N 1
ATOM 2295 C CA . ALA A 1 304 ? 4.249 -34.484 -0.616 1.00 28.86 304 ALA A CA 1
ATOM 2296 C C . ALA A 1 304 ? 3.243 -33.536 0.069 1.00 28.86 304 ALA A C 1
ATOM 2298 O O . ALA A 1 304 ? 3.419 -33.165 1.223 1.00 28.86 304 ALA A O 1
ATOM 2299 N N . ASN A 1 305 ? 2.151 -33.213 -0.634 1.00 25.53 305 ASN A N 1
ATOM 2300 C CA . ASN A 1 305 ? 0.946 -32.488 -0.189 1.00 25.53 305 ASN A CA 1
ATOM 2301 C C . ASN A 1 305 ? 0.988 -30.949 -0.125 1.00 25.53 305 ASN A C 1
ATOM 2303 O O . ASN A 1 305 ? 1.134 -30.323 0.922 1.00 25.53 305 ASN A O 1
ATOM 2307 N N . PHE A 1 306 ? 0.666 -30.337 -1.271 1.00 26.38 306 PHE A N 1
ATOM 2308 C CA . PHE A 1 306 ? 0.381 -28.904 -1.436 1.00 26.38 306 PHE A CA 1
ATOM 2309 C C . PHE A 1 306 ? -1.073 -28.507 -1.064 1.00 26.38 306 PHE A C 1
ATOM 2311 O O . PHE A 1 306 ? -1.604 -27.512 -1.553 1.00 26.38 306 PHE A O 1
ATOM 2318 N N . SER A 1 307 ? -1.742 -29.283 -0.203 1.00 24.92 307 SER A N 1
ATOM 2319 C CA . SER A 1 307 ? -3.025 -28.934 0.439 1.00 24.92 307 SER A CA 1
ATOM 2320 C C . SER A 1 307 ? -2.849 -28.218 1.788 1.00 24.92 307 SER A C 1
ATOM 2322 O O . SER A 1 307 ? -3.837 -27.846 2.409 1.00 24.92 307 SER A O 1
ATOM 2324 N N . SER A 1 308 ? -1.610 -27.978 2.225 1.00 27.20 308 SER A N 1
ATOM 2325 C CA . SER A 1 308 ? -1.271 -27.484 3.569 1.00 27.20 308 SER A CA 1
ATOM 2326 C C . SER A 1 308 ? -0.859 -26.003 3.648 1.00 27.20 308 SER A C 1
ATOM 2328 O O . SER A 1 308 ? -0.574 -25.511 4.737 1.00 27.20 308 SER A O 1
ATOM 2330 N N . TRP A 1 309 ? -0.843 -25.269 2.525 1.00 23.50 309 TRP A N 1
ATOM 2331 C CA . TRP A 1 309 ? -0.254 -23.915 2.450 1.00 23.50 309 TRP A CA 1
ATOM 2332 C C . TRP A 1 309 ? -1.252 -22.753 2.494 1.00 23.50 309 TRP A C 1
ATOM 2334 O O . TRP A 1 309 ? -0.842 -21.597 2.542 1.00 23.50 309 TRP A O 1
ATOM 2344 N N . VAL A 1 310 ? -2.552 -23.045 2.572 1.00 24.84 310 VAL A N 1
ATOM 2345 C CA . VAL A 1 310 ? -3.489 -22.155 3.261 1.00 24.84 310 VAL A CA 1
ATOM 2346 C C . VAL A 1 310 ? -3.582 -22.696 4.680 1.00 24.84 310 VAL A C 1
ATOM 2348 O O . VAL A 1 310 ? -4.536 -23.381 5.033 1.00 24.84 310 VAL A O 1
ATOM 2351 N N . ARG A 1 311 ? -2.593 -22.374 5.520 1.00 25.61 311 ARG A N 1
ATOM 2352 C CA . ARG A 1 311 ? -3.002 -22.047 6.877 1.00 25.61 311 ARG A CA 1
ATOM 2353 C C . ARG A 1 311 ? -3.726 -20.720 6.722 1.00 25.61 311 ARG A C 1
ATOM 2355 O O . ARG A 1 311 ? -3.121 -19.655 6.705 1.00 25.61 311 ARG A O 1
ATOM 2362 N N . VAL A 1 312 ? -5.054 -20.820 6.615 1.00 28.28 312 VAL A N 1
ATOM 2363 C CA . VAL A 1 312 ? -5.864 -20.096 7.584 1.00 28.28 312 VAL A CA 1
ATOM 2364 C C . VAL A 1 312 ? -5.094 -20.391 8.861 1.00 28.28 312 VAL A C 1
ATOM 2366 O O . VAL A 1 312 ? -5.067 -21.534 9.320 1.00 28.28 312 VAL A O 1
ATOM 2369 N N . GLU A 1 313 ? -4.322 -19.426 9.365 1.00 24.88 313 GLU A N 1
ATOM 2370 C CA . GLU A 1 313 ? -4.353 -19.332 10.803 1.00 24.88 313 GLU A CA 1
ATOM 2371 C C . GLU A 1 313 ? -5.861 -19.325 11.039 1.00 24.88 313 GLU A C 1
ATOM 2373 O O . GLU A 1 313 ? -6.559 -18.347 10.766 1.00 24.88 313 GLU A O 1
ATOM 2378 N N . GLU A 1 314 ? -6.383 -20.481 11.470 1.00 27.88 314 GLU A N 1
ATOM 2379 C CA . GLU A 1 314 ? -7.054 -20.462 12.740 1.00 27.88 314 GLU A CA 1
ATOM 2380 C C . GLU A 1 314 ? -6.262 -19.395 13.498 1.00 27.88 314 GLU A C 1
ATOM 2382 O O . GLU A 1 314 ? -5.185 -19.650 14.032 1.00 27.88 314 GLU A O 1
ATOM 2387 N N . ILE A 1 315 ? -6.768 -18.149 13.445 1.00 31.23 315 ILE A N 1
ATOM 2388 C CA . ILE A 1 315 ? -7.081 -17.447 14.667 1.00 31.23 315 ILE A CA 1
ATOM 2389 C C . ILE A 1 315 ? -7.557 -18.614 15.485 1.00 31.23 315 ILE A C 1
ATOM 2391 O O . ILE A 1 315 ? -8.657 -19.110 15.208 1.00 31.23 315 ILE A O 1
ATOM 2395 N N . SER A 1 316 ? -6.628 -19.206 16.258 1.00 27.80 316 SER A N 1
ATOM 2396 C CA . SER A 1 316 ? -6.967 -20.273 17.166 1.00 27.80 316 SER A CA 1
ATOM 2397 C C . SER A 1 316 ? -8.227 -19.713 17.746 1.00 27.80 316 SER A C 1
ATOM 2399 O O . SER A 1 316 ? -8.222 -18.534 18.139 1.00 27.80 316 SER A O 1
ATOM 2401 N N . GLU A 1 317 ? -9.347 -20.424 17.562 1.00 31.67 317 GLU A N 1
ATOM 2402 C CA . GLU A 1 317 ? -10.554 -20.039 18.262 1.00 31.67 317 GLU A CA 1
ATOM 2403 C C . GLU A 1 317 ? -10.028 -19.697 19.633 1.00 31.67 317 GLU A C 1
ATOM 2405 O O . GLU A 1 317 ? -9.375 -20.559 20.219 1.00 31.67 317 GLU A O 1
ATOM 2410 N N . CYS A 1 318 ? -10.049 -18.411 20.002 1.00 26.06 318 CYS A N 1
ATOM 2411 C CA . CYS A 1 318 ? -9.416 -17.990 21.235 1.00 26.06 318 CYS A CA 1
ATOM 2412 C C . CYS A 1 318 ? -10.154 -18.859 22.234 1.00 26.06 318 CYS A C 1
ATOM 2414 O O . CYS A 1 318 ? -11.379 -18.681 22.255 1.00 26.06 318 CYS A O 1
ATOM 2416 N N . PRO A 1 319 ? -9.508 -19.906 22.808 1.00 27.72 319 PRO A N 1
ATOM 2417 C CA . PRO A 1 319 ? -10.142 -21.209 22.992 1.00 27.72 319 PRO A CA 1
ATOM 2418 C C . PRO A 1 319 ? -11.499 -20.945 23.560 1.00 27.72 319 PRO A C 1
ATOM 2420 O O . PRO A 1 319 ? -11.545 -20.323 24.624 1.00 27.72 319 PRO A O 1
ATOM 2423 N N . LEU A 1 320 ? -12.546 -21.252 22.772 1.00 35.06 320 LEU A N 1
ATOM 2424 C CA . LEU A 1 320 ? -13.921 -20.927 23.133 1.00 35.06 320 LEU A CA 1
ATOM 2425 C C . LEU A 1 320 ? -14.023 -21.256 24.615 1.00 35.06 320 LEU A C 1
ATOM 2427 O O . LEU A 1 320 ? -13.781 -22.421 24.958 1.00 35.06 320 LEU A O 1
ATOM 2431 N N . PRO A 1 321 ? -14.249 -20.275 25.511 1.00 31.48 321 PRO A N 1
ATOM 2432 C CA . PRO A 1 321 ? -14.453 -20.603 26.898 1.00 31.48 321 PRO A CA 1
ATOM 2433 C C . PRO A 1 321 ? -15.712 -21.454 26.887 1.00 31.48 321 PRO A C 1
ATOM 2435 O O . PRO A 1 321 ? -16.823 -20.951 26.748 1.00 31.48 321 PRO A O 1
ATOM 2438 N N . THR A 1 322 ? -15.539 -22.773 26.927 1.00 32.56 322 THR A N 1
ATOM 2439 C CA . THR A 1 322 ? -16.636 -23.696 27.142 1.00 32.56 322 THR A CA 1
ATOM 2440 C C . THR A 1 322 ? -17.324 -23.180 28.391 1.00 32.56 322 THR A C 1
ATOM 2442 O O . THR A 1 322 ? -16.644 -22.961 29.401 1.00 32.56 322 THR A O 1
ATOM 2445 N N . SER A 1 323 ? -18.634 -22.956 28.316 1.00 38.47 323 SER A N 1
ATOM 2446 C CA . SER A 1 323 ? -19.484 -22.376 29.363 1.00 38.47 323 SER A CA 1
ATOM 2447 C C . SER A 1 323 ? -19.591 -23.244 30.632 1.00 38.47 323 SER A C 1
ATOM 2449 O O . SER A 1 323 ? -20.590 -23.202 31.336 1.00 38.47 323 SER A O 1
ATOM 2451 N N . ASN A 1 324 ? -18.567 -24.048 30.920 1.00 34.16 324 ASN A N 1
ATOM 2452 C CA . ASN A 1 324 ? -18.458 -24.995 32.019 1.00 34.16 324 ASN A CA 1
ATOM 2453 C C . ASN A 1 324 ? -17.364 -24.625 33.031 1.00 34.16 324 ASN A C 1
ATOM 2455 O O . ASN A 1 324 ? -16.998 -25.449 33.868 1.00 34.16 324 ASN A O 1
ATOM 2459 N N . LYS A 1 325 ? -16.843 -23.392 33.013 1.00 38.38 325 LYS A N 1
ATOM 2460 C CA . LYS A 1 325 ? -16.118 -22.893 34.187 1.00 38.38 325 LYS A CA 1
ATOM 2461 C C . LYS A 1 325 ? -17.150 -22.552 35.255 1.00 38.38 325 LYS A C 1
ATOM 2463 O O . LYS A 1 325 ? -17.840 -21.544 35.153 1.00 38.38 325 LYS A O 1
ATOM 2468 N N . SER A 1 326 ? -17.244 -23.408 36.271 1.00 37.19 326 SER A N 1
ATOM 2469 C CA . SER A 1 326 ? -17.893 -23.078 37.541 1.00 37.19 326 SER A CA 1
ATOM 2470 C C . SER A 1 326 ? -17.477 -21.661 37.965 1.00 37.19 326 SER A C 1
ATOM 2472 O O . SER A 1 326 ? -16.277 -21.367 37.873 1.00 37.19 326 SER A O 1
ATOM 2474 N N . PRO A 1 327 ? -18.403 -20.793 38.409 1.00 38.25 327 PRO A N 1
ATOM 2475 C CA . PRO A 1 327 ? -18.082 -19.417 38.769 1.00 38.25 327 PRO A CA 1
ATOM 2476 C C . PRO A 1 327 ? -16.964 -19.433 39.809 1.00 38.25 327 PRO A C 1
ATOM 2478 O O . PRO A 1 327 ? -17.147 -19.922 40.921 1.00 38.25 327 PRO A O 1
ATOM 2481 N N . ASN A 1 328 ? -15.773 -18.969 39.426 1.00 39.91 328 ASN A N 1
ATOM 2482 C CA . ASN A 1 328 ? -14.665 -18.873 40.360 1.00 39.91 328 ASN A CA 1
ATOM 2483 C C . ASN A 1 328 ? -15.008 -17.715 41.316 1.00 39.91 328 ASN A C 1
ATOM 2485 O O . ASN A 1 328 ? -15.059 -16.575 40.846 1.00 39.91 328 ASN A O 1
ATOM 2489 N N . PRO A 1 329 ? -15.264 -17.944 42.620 1.00 41.19 329 PRO A N 1
ATOM 2490 C CA . PRO A 1 329 ? -15.905 -16.960 43.506 1.00 41.19 329 PRO A CA 1
ATOM 2491 C C . PRO A 1 329 ? -15.057 -15.717 43.842 1.00 41.19 329 PRO A C 1
ATOM 2493 O O . PRO A 1 329 ? -15.378 -14.991 44.776 1.00 41.19 329 PRO A O 1
ATOM 2496 N N . ARG A 1 330 ? -13.938 -15.484 43.141 1.00 44.09 330 ARG A N 1
ATOM 2497 C CA . ARG A 1 330 ? -12.901 -14.498 43.495 1.00 44.09 330 ARG A CA 1
ATOM 2498 C C . ARG A 1 330 ? -12.721 -13.340 42.495 1.00 44.09 330 ARG A C 1
ATOM 2500 O O . ARG A 1 330 ? -11.705 -12.663 42.562 1.00 44.09 330 ARG A O 1
ATOM 2507 N N . ARG A 1 331 ? -13.662 -13.085 41.573 1.00 53.03 331 ARG A N 1
ATOM 2508 C CA . ARG A 1 331 ? -13.593 -11.968 40.591 1.00 53.03 331 ARG A CA 1
ATOM 2509 C C . ARG A 1 331 ? -14.538 -10.796 40.909 1.00 53.03 331 ARG A C 1
ATOM 2511 O O . ARG A 1 331 ? -15.129 -10.202 40.010 1.00 53.03 331 ARG A O 1
ATOM 2518 N N . ALA A 1 332 ? -14.698 -10.451 42.183 1.00 52.00 332 ALA A N 1
ATOM 2519 C CA . ALA A 1 332 ? -15.480 -9.281 42.580 1.00 52.00 332 ALA A CA 1
ATOM 2520 C C . ALA A 1 332 ? -14.634 -7.994 42.488 1.00 52.00 332 ALA A C 1
ATOM 2522 O O . ALA A 1 332 ? -14.332 -7.378 43.504 1.00 52.00 332 ALA A O 1
ATOM 2523 N N . SER A 1 333 ? -14.226 -7.614 41.276 1.00 73.50 333 SER A N 1
ATOM 2524 C CA . SER A 1 333 ? -13.678 -6.279 40.997 1.00 73.50 333 SER A CA 1
ATOM 2525 C C . SER A 1 333 ? -14.836 -5.325 40.704 1.00 73.50 333 SER A C 1
ATOM 2527 O O . SER A 1 333 ? -15.739 -5.683 39.944 1.00 73.50 333 SER A O 1
ATOM 2529 N N . ARG A 1 334 ? -14.838 -4.132 41.308 1.00 90.19 334 ARG A N 1
ATOM 2530 C CA . ARG A 1 334 ? -15.802 -3.069 41.000 1.00 90.19 334 ARG A CA 1
ATOM 2531 C C . ARG A 1 334 ? -15.377 -2.389 39.703 1.00 90.19 334 ARG A C 1
ATOM 2533 O O . ARG A 1 334 ? -14.387 -1.656 39.682 1.00 90.19 334 ARG A O 1
ATOM 2540 N N . ILE A 1 335 ? -16.126 -2.639 38.634 1.00 94.31 335 ILE A N 1
ATOM 2541 C CA . ILE A 1 335 ? -15.869 -2.072 37.310 1.00 94.31 335 ILE A CA 1
ATOM 2542 C C . ILE A 1 335 ? -16.923 -1.016 37.013 1.00 94.31 335 ILE A C 1
ATOM 2544 O O . ILE A 1 335 ? -18.121 -1.288 37.068 1.00 94.31 335 ILE A O 1
ATOM 2548 N N . VAL A 1 336 ? -16.466 0.181 36.668 1.00 95.50 336 VAL A N 1
ATOM 2549 C CA . VAL A 1 336 ? -17.321 1.306 36.302 1.00 95.50 336 VAL A CA 1
ATOM 2550 C C . VAL A 1 336 ? -17.196 1.558 34.807 1.00 95.50 336 VAL A C 1
ATOM 2552 O O . VAL A 1 336 ? -16.099 1.763 34.293 1.00 95.50 336 VAL A O 1
ATOM 2555 N N . VAL A 1 337 ? -18.321 1.563 34.104 1.00 96.56 337 VAL A N 1
ATOM 2556 C CA . VAL A 1 337 ? -18.430 1.929 32.691 1.00 96.56 337 VAL A CA 1
ATOM 2557 C C . VAL A 1 337 ? -19.158 3.267 32.607 1.00 96.56 337 VAL A C 1
ATOM 2559 O O . VAL A 1 337 ? -20.242 3.418 33.162 1.00 96.56 337 VAL A O 1
ATOM 2562 N N . ILE A 1 338 ? -18.575 4.246 31.919 1.00 95.69 338 ILE A N 1
ATOM 2563 C CA . ILE A 1 338 ? -19.198 5.561 31.709 1.00 95.69 338 ILE A CA 1
ATOM 2564 C C . ILE A 1 338 ? -19.769 5.596 30.294 1.00 95.69 338 ILE A C 1
ATOM 2566 O O . ILE A 1 338 ? -19.049 5.322 29.338 1.00 95.69 338 ILE A O 1
ATOM 2570 N N . GLY A 1 339 ? -21.044 5.938 30.164 1.00 93.62 339 GLY A N 1
ATOM 2571 C CA . GLY A 1 339 ? -21.808 5.927 28.923 1.00 93.62 339 GLY A CA 1
ATOM 2572 C C . GLY A 1 339 ? -22.501 4.586 28.676 1.00 93.62 339 GLY A C 1
ATOM 2573 O O . GLY A 1 339 ? -21.874 3.529 28.671 1.00 93.62 339 GLY A O 1
ATOM 2574 N N . ALA A 1 340 ? -23.800 4.635 28.390 1.00 92.56 340 ALA A N 1
ATOM 2575 C CA . ALA A 1 340 ? -24.643 3.497 28.029 1.00 92.56 340 ALA A CA 1
ATOM 2576 C C . ALA A 1 340 ? -24.994 3.485 26.525 1.00 92.56 340 ALA A C 1
ATOM 2578 O O . ALA A 1 340 ? -26.021 2.956 26.100 1.00 92.56 340 ALA A O 1
ATOM 2579 N N . GLY A 1 341 ? -24.115 4.048 25.688 1.00 90.12 341 GLY A N 1
ATOM 2580 C CA . GLY A 1 341 ? -24.151 3.847 24.238 1.00 90.12 341 GLY A CA 1
ATOM 2581 C C . GLY A 1 341 ? -23.772 2.413 23.836 1.00 90.12 341 GLY A C 1
ATOM 2582 O O . GLY A 1 341 ? -23.399 1.595 24.671 1.00 90.12 341 GLY A O 1
ATOM 2583 N N . MET A 1 342 ? -23.791 2.105 22.533 1.00 89.81 342 MET A N 1
ATOM 2584 C CA . MET A 1 342 ? -23.466 0.755 22.024 1.00 89.81 342 MET A CA 1
ATOM 2585 C C . MET A 1 342 ? -22.100 0.239 22.513 1.00 89.81 342 MET A C 1
ATOM 2587 O O . MET A 1 342 ? -21.976 -0.941 22.830 1.00 89.81 342 MET A O 1
ATOM 2591 N N . GLY A 1 343 ? -21.090 1.111 22.625 1.00 91.06 343 GLY A N 1
ATOM 2592 C CA . GLY A 1 343 ? -19.780 0.749 23.179 1.00 91.06 343 GLY A CA 1
ATOM 2593 C C . GLY A 1 343 ? -19.853 0.345 24.655 1.00 91.06 343 GLY A C 1
ATOM 2594 O O . GLY A 1 343 ? -19.378 -0.728 25.020 1.00 91.06 343 GLY A O 1
ATOM 2595 N N . GLY A 1 344 ? -20.520 1.152 25.484 1.00 94.25 344 GLY A N 1
ATOM 2596 C CA . GLY A 1 344 ? -20.686 0.875 26.912 1.00 94.25 344 GLY A CA 1
ATOM 2597 C C . GLY A 1 344 ? -21.561 -0.344 27.199 1.00 94.25 344 GLY A C 1
ATOM 2598 O O . GLY A 1 344 ? -21.187 -1.182 28.015 1.00 94.25 344 GLY A O 1
ATOM 2599 N N . LEU A 1 345 ? -22.670 -0.513 26.469 1.00 94.81 345 LEU A N 1
ATOM 2600 C CA . LEU A 1 345 ? -23.527 -1.701 26.564 1.00 94.81 345 LEU A CA 1
ATOM 2601 C C . LEU A 1 345 ? -22.775 -2.971 26.146 1.00 94.81 345 LEU A C 1
ATOM 2603 O O . LEU A 1 345 ? -22.833 -3.970 26.857 1.00 94.81 345 LEU A O 1
ATOM 2607 N N . SER A 1 346 ? -22.015 -2.926 25.042 1.00 94.62 346 SER A N 1
ATOM 2608 C CA . SER A 1 346 ? -21.165 -4.054 24.624 1.00 94.62 346 SER A CA 1
ATOM 2609 C C . SER A 1 346 ? -20.139 -4.403 25.695 1.00 94.62 346 SER A C 1
ATOM 2611 O O . SER A 1 346 ? -19.921 -5.579 25.980 1.00 94.62 346 SER A O 1
ATOM 2613 N N . CYS A 1 347 ? -19.506 -3.384 26.279 1.00 94.94 347 CYS A N 1
ATOM 2614 C CA . CYS A 1 347 ? -18.489 -3.537 27.309 1.00 94.94 347 CYS A CA 1
ATOM 2615 C C . CYS A 1 347 ? -19.068 -4.193 28.568 1.00 94.94 347 CYS A C 1
ATOM 2617 O O . CYS A 1 347 ? -18.582 -5.240 28.994 1.00 94.94 347 CYS A O 1
ATOM 2619 N N . ALA A 1 348 ? -20.156 -3.636 29.106 1.00 95.25 348 ALA A N 1
ATOM 2620 C CA . ALA A 1 348 ? -20.828 -4.162 30.289 1.00 95.25 348 ALA A CA 1
ATOM 2621 C C . ALA A 1 348 ? -21.302 -5.608 30.080 1.00 95.25 348 ALA A C 1
ATOM 2623 O O . ALA A 1 348 ? -21.043 -6.468 30.920 1.00 95.25 348 ALA A O 1
ATOM 2624 N N . LEU A 1 349 ? -21.919 -5.900 28.931 1.00 95.25 349 LEU A N 1
ATOM 2625 C CA . LEU A 1 349 ? -22.386 -7.246 28.608 1.00 95.25 349 LEU A CA 1
ATOM 2626 C C . LEU A 1 349 ? -21.222 -8.232 28.460 1.00 95.25 349 LEU A C 1
ATOM 2628 O O . LEU A 1 349 ? -21.284 -9.335 28.994 1.00 95.25 349 LEU A O 1
ATOM 2632 N N . SER A 1 350 ? -20.130 -7.831 27.802 1.00 94.38 350 SER A N 1
ATOM 2633 C CA . SER A 1 350 ? -18.931 -8.672 27.660 1.00 94.38 350 SER A CA 1
ATOM 2634 C C . SER A 1 350 ? -18.310 -9.006 29.018 1.00 94.38 350 SER A C 1
ATOM 2636 O O . SER A 1 350 ? -17.976 -10.159 29.278 1.00 94.38 350 SER A O 1
ATOM 2638 N N . LEU A 1 351 ? -18.206 -8.018 29.912 1.00 92.69 351 LEU A N 1
ATOM 2639 C CA . LEU A 1 351 ? -17.720 -8.222 31.278 1.00 92.69 351 LEU A CA 1
ATOM 2640 C C . LEU A 1 351 ? -18.629 -9.178 32.061 1.00 92.69 351 LEU A C 1
ATOM 2642 O O . LEU A 1 351 ? -18.137 -10.073 32.751 1.00 92.69 351 LEU A O 1
ATOM 2646 N N . ALA A 1 352 ? -19.948 -9.043 31.921 1.00 91.81 352 ALA A N 1
ATOM 2647 C CA . ALA A 1 352 ? -20.880 -9.956 32.567 1.00 91.81 352 ALA A CA 1
ATOM 2648 C C . ALA A 1 352 ? -20.711 -11.398 32.062 1.00 91.81 352 ALA A C 1
ATOM 2650 O O . ALA A 1 352 ? -20.621 -12.317 32.877 1.00 91.81 352 ALA A O 1
ATOM 2651 N N . LYS A 1 353 ? -20.563 -11.599 30.742 1.00 89.00 353 LYS A N 1
ATOM 2652 C CA . LYS A 1 353 ? -20.319 -12.923 30.137 1.00 89.00 353 LYS A CA 1
ATOM 2653 C C . LYS A 1 353 ? -18.984 -13.550 30.555 1.00 89.00 353 LYS A C 1
ATOM 2655 O O . LYS A 1 353 ? -18.899 -14.769 30.665 1.00 89.00 353 LYS A O 1
ATOM 2660 N N . GLU A 1 354 ? -17.969 -12.738 30.848 1.00 88.44 354 GLU A N 1
ATOM 2661 C CA . GLU A 1 354 ? -16.675 -13.189 31.391 1.00 88.44 354 GLU A CA 1
ATOM 2662 C C . GLU A 1 354 ? -16.700 -13.473 32.910 1.00 88.44 354 GLU A C 1
ATOM 2664 O O . GLU A 1 354 ? -15.690 -13.879 33.504 1.00 88.44 354 GLU A O 1
ATOM 2669 N N . GLY A 1 355 ? -17.859 -13.293 33.554 1.00 85.88 355 GLY A N 1
ATOM 2670 C CA . GLY A 1 355 ? -18.105 -13.656 34.948 1.00 85.88 355 GLY A CA 1
ATOM 2671 C C . GLY A 1 355 ? -17.729 -12.585 35.974 1.00 85.88 355 GLY A C 1
ATOM 2672 O O . GLY A 1 355 ? -17.597 -12.911 37.154 1.00 85.88 355 GLY A O 1
ATOM 2673 N N . PHE A 1 356 ? -17.540 -11.326 35.568 1.00 87.94 356 PHE A N 1
ATOM 2674 C CA . PHE A 1 356 ? -17.364 -10.218 36.516 1.00 87.94 356 PHE A CA 1
ATOM 2675 C C . PHE A 1 356 ? -18.686 -9.907 37.216 1.00 87.94 356 PHE A C 1
ATOM 2677 O O . PHE A 1 356 ? -19.718 -9.817 36.566 1.00 87.94 356 PHE A O 1
ATOM 2684 N N . THR A 1 357 ? -18.684 -9.746 38.539 1.00 87.81 357 THR A N 1
ATOM 2685 C CA . THR A 1 357 ? -19.934 -9.728 39.324 1.00 87.81 357 THR A CA 1
ATOM 2686 C C . THR A 1 357 ? -20.396 -8.344 39.780 1.00 87.81 357 THR A C 1
ATOM 2688 O O . THR A 1 357 ? -21.475 -8.242 40.357 1.00 87.81 357 THR A O 1
ATOM 2691 N N . ASN A 1 358 ? -19.596 -7.294 39.575 1.00 92.94 358 ASN A N 1
ATOM 2692 C CA . ASN A 1 358 ? -19.906 -5.944 40.049 1.00 92.94 358 ASN A CA 1
ATOM 2693 C C . ASN A 1 358 ? -19.599 -4.890 38.976 1.00 92.94 358 ASN A C 1
ATOM 2695 O O . ASN A 1 358 ? -18.529 -4.279 38.978 1.00 92.94 358 ASN A O 1
ATOM 2699 N N . ILE A 1 359 ? -20.533 -4.724 38.041 1.00 95.94 359 ILE A N 1
ATOM 2700 C CA . ILE A 1 359 ? -20.421 -3.811 36.904 1.00 95.94 359 ILE A CA 1
ATOM 2701 C C . ILE A 1 359 ? -21.446 -2.691 37.095 1.00 95.94 359 ILE A C 1
ATOM 2703 O O . ILE A 1 359 ? -22.647 -2.946 37.155 1.00 95.94 359 ILE A O 1
ATOM 2707 N N . GLU A 1 360 ? -20.985 -1.449 37.177 1.00 96.88 360 GLU A N 1
ATOM 2708 C CA . GLU A 1 360 ? -21.841 -0.264 37.267 1.00 96.88 360 GLU A CA 1
ATOM 2709 C C . GLU A 1 360 ? -21.705 0.562 35.985 1.00 96.88 360 GLU A C 1
ATOM 2711 O O . GLU A 1 360 ? -20.601 0.927 35.589 1.00 96.88 360 GLU A O 1
ATOM 2716 N N . VAL A 1 361 ? -22.824 0.863 35.332 1.00 96.94 361 VAL A N 1
ATOM 2717 C CA . VAL A 1 361 ? -22.887 1.666 34.109 1.00 96.94 361 VAL A CA 1
ATOM 2718 C C . VAL A 1 361 ? -23.534 3.004 34.440 1.00 96.94 361 VAL A C 1
ATOM 2720 O O . VAL A 1 361 ? -24.691 3.040 34.856 1.00 96.94 361 VAL A O 1
ATOM 2723 N N . TYR A 1 362 ? -22.807 4.096 34.238 1.00 95.50 362 TYR A N 1
ATOM 2724 C CA . TYR A 1 362 ? -23.272 5.459 34.487 1.00 95.50 362 TYR A CA 1
ATOM 2725 C C . TYR A 1 362 ? -23.623 6.145 33.172 1.00 95.50 362 TYR A C 1
ATOM 2727 O O . TYR A 1 362 ? -22.842 6.093 32.226 1.00 95.50 362 TYR A O 1
ATOM 2735 N N . GLU A 1 363 ? -24.784 6.787 33.100 1.00 93.06 363 GLU A N 1
ATOM 2736 C CA . GLU A 1 363 ? -25.267 7.464 31.897 1.00 93.06 363 GLU A CA 1
ATOM 2737 C C . GLU A 1 363 ? -25.879 8.820 32.251 1.00 93.06 363 GLU A C 1
ATOM 2739 O O . GLU A 1 363 ? -26.760 8.923 33.108 1.00 93.06 363 GLU A O 1
ATOM 2744 N N . THR A 1 364 ? -25.432 9.859 31.545 1.00 90.00 364 THR A N 1
ATOM 2745 C CA . THR A 1 364 ? -25.901 11.236 31.716 1.00 90.00 364 THR A CA 1
ATOM 2746 C C . THR A 1 364 ? -27.365 11.386 31.301 1.00 90.00 364 THR A C 1
ATOM 2748 O O . THR A 1 364 ? -28.116 12.145 31.914 1.00 90.00 364 THR A O 1
ATOM 2751 N N . ALA A 1 365 ? -27.804 10.662 30.268 1.00 84.50 365 ALA A N 1
ATOM 2752 C CA . ALA A 1 365 ? -29.195 10.663 29.837 1.00 84.50 365 ALA A CA 1
ATOM 2753 C C . ALA A 1 365 ? -30.126 10.025 30.886 1.00 84.50 365 ALA A C 1
ATOM 2755 O O . ALA A 1 365 ? -29.770 9.080 31.587 1.00 84.50 365 ALA A O 1
ATOM 2756 N N . SER A 1 366 ? -31.366 10.516 30.970 1.00 84.44 366 SER A N 1
ATOM 2757 C CA . SER A 1 366 ? -32.372 9.982 31.902 1.00 84.44 366 SER A CA 1
ATOM 2758 C C . SER A 1 366 ? -32.958 8.638 31.482 1.00 84.44 366 SER A C 1
ATOM 2760 O O . SER A 1 366 ? -33.613 7.966 32.272 1.00 84.44 366 SER A O 1
ATOM 2762 N N . ASN A 1 367 ? -32.765 8.267 30.222 1.00 80.50 367 ASN A N 1
ATOM 2763 C CA . ASN A 1 367 ? -33.116 6.978 29.657 1.00 80.50 367 ASN A CA 1
ATOM 2764 C C . ASN A 1 367 ? -32.266 6.744 28.406 1.00 80.50 367 ASN A C 1
ATOM 2766 O O . ASN A 1 367 ? -31.588 7.644 27.906 1.00 80.50 367 ASN A O 1
ATOM 2770 N N . LEU A 1 368 ? -32.358 5.535 27.866 1.00 72.44 368 LEU A N 1
ATOM 2771 C CA . LEU A 1 368 ? -31.803 5.190 26.568 1.00 72.44 368 LEU A CA 1
ATOM 2772 C C . LEU A 1 368 ? -32.727 5.684 25.446 1.00 72.44 368 LEU A C 1
ATOM 2774 O O . LEU A 1 368 ? -33.360 4.911 24.730 1.00 72.44 368 LEU A O 1
ATOM 2778 N N . GLY A 1 369 ? -32.859 7.004 25.343 1.00 58.31 369 GLY A N 1
ATOM 2779 C CA . GLY A 1 369 ? -33.654 7.683 24.327 1.00 58.31 369 GLY A CA 1
ATOM 2780 C C . GLY A 1 369 ? -32.954 7.600 22.979 1.00 58.31 369 GLY A C 1
ATOM 2781 O O . GLY A 1 369 ? -32.269 8.531 22.561 1.00 58.31 369 GLY A O 1
ATOM 2782 N N . PHE A 1 370 ? -33.071 6.461 22.305 1.00 61.75 370 PHE A N 1
ATOM 2783 C CA . PHE A 1 370 ? -32.405 6.263 21.028 1.00 61.75 370 PHE A CA 1
ATOM 2784 C C . PHE A 1 370 ? -33.241 6.824 19.878 1.00 61.75 370 PHE A C 1
ATOM 2786 O O . PHE A 1 370 ? -34.187 6.200 19.405 1.00 61.75 370 PHE A O 1
ATOM 2793 N N . VAL A 1 371 ? -32.821 7.978 19.369 1.00 53.34 371 VAL A N 1
ATOM 2794 C CA . VAL A 1 371 ? -33.183 8.459 18.033 1.00 53.34 371 VAL A CA 1
ATOM 2795 C C . VAL A 1 371 ? -32.002 8.144 17.118 1.00 53.34 371 VAL A C 1
ATOM 2797 O O . VAL A 1 371 ? -30.877 8.571 17.382 1.00 53.34 371 VAL A O 1
ATOM 2800 N N . GLY A 1 372 ? -32.199 7.365 16.057 1.00 59.28 372 GLY A N 1
ATOM 2801 C CA . GLY A 1 372 ? -31.093 7.073 15.150 1.00 59.28 372 GLY A CA 1
ATOM 2802 C C . GLY A 1 372 ? -31.505 6.261 13.939 1.00 59.28 372 GLY A C 1
ATOM 2803 O O . GLY A 1 372 ? -32.115 5.215 14.093 1.00 59.28 372 GLY A O 1
ATOM 2804 N N . ALA A 1 373 ? -31.112 6.728 12.753 1.00 67.12 373 ALA A N 1
ATOM 2805 C CA . ALA A 1 373 ? -31.415 6.040 11.499 1.00 67.12 373 ALA A CA 1
ATOM 2806 C C . ALA A 1 373 ? -30.728 4.666 11.375 1.00 67.12 373 ALA A C 1
ATOM 2808 O O . ALA A 1 373 ? -30.009 4.225 12.276 1.00 67.12 373 ALA A O 1
ATOM 2809 N N . GLY A 1 374 ? -30.929 4.024 10.222 1.00 77.94 374 GLY A N 1
ATOM 2810 C CA . GLY A 1 374 ? -30.393 2.705 9.901 1.00 77.94 374 GLY A CA 1
ATOM 2811 C C . GLY A 1 374 ? -28.898 2.546 10.201 1.00 77.94 374 GLY A C 1
ATOM 2812 O O . GLY A 1 374 ? -28.086 3.453 9.973 1.00 77.94 374 GLY A O 1
ATOM 2813 N N . ILE A 1 375 ? -28.548 1.373 10.727 1.00 86.44 375 ILE A N 1
ATOM 2814 C CA . ILE A 1 375 ? -27.183 0.904 10.944 1.00 86.44 375 ILE A CA 1
ATOM 2815 C C . ILE A 1 375 ? -26.982 -0.423 10.217 1.00 86.44 375 ILE A C 1
ATOM 2817 O O . ILE A 1 375 ? -27.837 -1.305 10.248 1.00 86.44 375 ILE A O 1
ATOM 2821 N N . GLN A 1 376 ? -25.836 -0.549 9.557 1.00 90.75 376 GLN A N 1
ATOM 2822 C CA . GLN A 1 376 ? -25.438 -1.761 8.857 1.00 90.75 376 GLN A CA 1
ATOM 2823 C C . GLN A 1 376 ? -24.906 -2.790 9.862 1.00 90.75 376 GLN A C 1
ATOM 2825 O O . GLN A 1 376 ? -24.019 -2.496 10.666 1.00 90.75 376 GLN A O 1
ATOM 2830 N N . LEU A 1 377 ? -25.447 -3.999 9.798 1.00 92.69 377 LEU A N 1
ATOM 2831 C CA . LEU A 1 377 ? -25.156 -5.137 10.658 1.00 92.69 377 LEU A CA 1
ATOM 2832 C C . LEU A 1 377 ? -24.439 -6.196 9.815 1.00 92.69 377 LEU A C 1
ATOM 2834 O O . LEU A 1 377 ? -25.054 -7.018 9.137 1.00 92.69 377 LEU A O 1
ATOM 2838 N N . ALA A 1 378 ? -23.110 -6.129 9.804 1.00 93.31 378 ALA A N 1
ATOM 2839 C CA . ALA A 1 378 ? -22.283 -7.059 9.045 1.00 93.31 378 ALA A CA 1
ATOM 2840 C C . ALA A 1 378 ? -22.141 -8.427 9.756 1.00 93.31 378 ALA A C 1
ATOM 2842 O O . ALA A 1 378 ? -22.238 -8.485 10.986 1.00 93.31 378 ALA A O 1
ATOM 2843 N N . PRO A 1 379 ? -21.830 -9.523 9.031 1.00 92.88 379 PRO A N 1
ATOM 2844 C CA . PRO A 1 379 ? -21.751 -10.875 9.605 1.00 92.88 379 PRO A CA 1
ATOM 2845 C C . PRO A 1 379 ? -20.811 -11.014 10.811 1.00 92.88 379 PRO A C 1
ATOM 2847 O O . PRO A 1 379 ? -21.072 -11.771 11.743 1.00 92.88 379 PRO A O 1
ATOM 2850 N N . ASN A 1 380 ? -19.703 -10.272 10.819 1.00 93.19 380 ASN A N 1
ATOM 2851 C CA . ASN A 1 380 ? -18.765 -10.247 11.940 1.00 93.19 380 ASN A CA 1
ATOM 2852 C C . ASN A 1 380 ? -19.379 -9.611 13.198 1.00 93.19 380 ASN A C 1
ATOM 2854 O O . ASN A 1 380 ? -19.161 -10.117 14.296 1.00 93.19 380 ASN A O 1
ATOM 2858 N N . MET A 1 381 ? -20.159 -8.538 13.041 1.00 92.31 381 MET A N 1
ATOM 2859 C CA . MET A 1 381 ? -20.897 -7.911 14.137 1.00 92.31 381 MET A CA 1
ATOM 2860 C C . MET A 1 381 ? -21.993 -8.846 14.648 1.00 92.31 381 MET A C 1
ATOM 2862 O O . MET A 1 381 ? -22.091 -9.057 15.854 1.00 92.31 381 MET A O 1
ATOM 2866 N N . ALA A 1 382 ? -22.754 -9.460 13.739 1.00 93.50 382 ALA A N 1
ATOM 2867 C CA . ALA A 1 382 ? -23.804 -10.418 14.071 1.00 93.50 382 ALA A CA 1
ATOM 2868 C C . ALA A 1 382 ? -23.276 -11.569 14.942 1.00 93.50 382 ALA A C 1
ATOM 2870 O O . ALA A 1 382 ? -23.815 -11.851 16.009 1.00 93.50 382 ALA A O 1
ATOM 2871 N N . LYS A 1 383 ? -22.128 -12.142 14.562 1.00 93.88 383 LYS A N 1
ATOM 2872 C CA . LYS A 1 383 ? -21.445 -13.186 15.338 1.00 93.88 383 LYS A CA 1
ATOM 2873 C C . LYS A 1 383 ? -21.045 -12.737 16.748 1.00 93.88 383 LYS A C 1
ATOM 2875 O O . LYS A 1 383 ? -21.065 -13.545 17.674 1.00 93.88 383 LYS A O 1
ATOM 2880 N N . ILE A 1 384 ? -20.640 -11.477 16.926 1.00 93.69 384 ILE A N 1
ATOM 2881 C CA . ILE A 1 384 ? -20.305 -10.928 18.250 1.00 93.69 384 ILE A CA 1
ATOM 2882 C C . ILE A 1 384 ? -21.579 -10.755 19.082 1.00 93.69 384 ILE A C 1
ATOM 2884 O O . ILE A 1 384 ? -21.617 -11.189 20.230 1.00 93.69 384 ILE A O 1
ATOM 2888 N N . LEU A 1 385 ? -22.632 -10.185 18.499 1.00 94.25 385 LEU A N 1
ATOM 2889 C CA . LEU A 1 385 ? -23.917 -9.984 19.172 1.00 94.25 385 LEU A CA 1
ATOM 2890 C C . LEU A 1 385 ? -24.579 -11.315 19.564 1.00 94.25 385 LEU A C 1
ATOM 2892 O O . LEU A 1 385 ? -25.222 -11.396 20.610 1.00 94.25 385 LEU A O 1
ATOM 2896 N N . ASP A 1 386 ? -24.388 -12.374 18.773 1.00 94.69 386 ASP A N 1
ATOM 2897 C CA . ASP A 1 386 ? -24.940 -13.698 19.084 1.00 94.69 386 ASP A CA 1
ATOM 2898 C C . ASP A 1 386 ? -24.214 -14.331 20.270 1.00 94.69 386 ASP A C 1
ATOM 2900 O O . ASP A 1 386 ? -24.845 -14.815 21.207 1.00 94.69 386 ASP A O 1
ATOM 2904 N N . ARG A 1 387 ? -22.882 -14.192 20.323 1.00 91.81 387 ARG A N 1
ATOM 2905 C CA . ARG A 1 387 ? -22.086 -14.581 21.501 1.00 91.81 387 ARG A CA 1
ATOM 2906 C C . ARG A 1 387 ? -22.482 -13.812 22.759 1.00 91.81 387 ARG A C 1
ATOM 2908 O O . ARG A 1 387 ? -22.458 -14.375 23.851 1.00 91.81 387 ARG A O 1
ATOM 2915 N N . LEU A 1 388 ? -22.846 -12.540 22.613 1.00 92.88 388 LEU A N 1
ATOM 2916 C CA . LEU A 1 388 ? -23.351 -11.722 23.714 1.00 92.88 388 LEU A CA 1
ATOM 2917 C C . LEU A 1 388 ? -24.810 -12.048 24.081 1.00 92.88 388 LEU A C 1
ATOM 2919 O O . LEU A 1 388 ? -25.278 -11.639 25.142 1.00 92.88 388 LEU A O 1
ATOM 2923 N N . GLY A 1 389 ? -25.510 -12.841 23.264 1.00 92.88 389 GLY A N 1
ATOM 2924 C CA . GLY A 1 389 ? -26.869 -13.310 23.523 1.00 92.88 389 GLY A CA 1
ATOM 2925 C C . GLY A 1 389 ? -27.967 -12.300 23.186 1.00 92.88 389 GLY A C 1
ATOM 2926 O O . GLY A 1 389 ? -29.083 -12.449 23.679 1.00 92.88 389 GLY A O 1
ATOM 2927 N N . CYS A 1 390 ? -27.675 -11.283 22.370 1.00 94.56 390 CYS A N 1
ATOM 2928 C CA . CYS A 1 390 ? -28.644 -10.258 21.960 1.00 94.56 390 CYS A CA 1
ATOM 2929 C C . CYS A 1 390 ? -29.006 -10.301 20.466 1.00 94.56 390 CYS A C 1
ATOM 2931 O O . CYS A 1 390 ? -29.893 -9.571 20.037 1.00 94.56 390 CYS A O 1
ATOM 2933 N N . TRP A 1 391 ? -28.368 -11.165 19.668 1.00 95.00 391 TRP A N 1
ATOM 2934 C CA . TRP A 1 391 ? -28.551 -11.185 18.212 1.00 95.00 391 TRP A CA 1
ATOM 2935 C C . TRP A 1 391 ? -29.959 -11.548 17.743 1.00 95.00 391 TRP A C 1
ATOM 2937 O O . TRP A 1 391 ? -30.473 -10.888 16.852 1.00 95.00 391 TRP A O 1
ATOM 2947 N N . LYS A 1 392 ? -30.611 -12.553 18.335 1.00 94.00 392 LYS A N 1
ATOM 2948 C CA . LYS A 1 392 ? -31.897 -13.066 17.819 1.00 94.00 392 LYS A CA 1
ATOM 2949 C C . LYS A 1 392 ? -33.006 -12.014 17.764 1.00 94.00 392 LYS A C 1
ATOM 2951 O O . LYS A 1 392 ? -33.781 -11.995 16.817 1.00 94.00 392 LYS A O 1
ATOM 2956 N N . GLU A 1 393 ? -33.074 -11.151 18.775 1.00 92.25 393 GLU A N 1
ATOM 2957 C CA . GLU A 1 393 ? -34.044 -10.049 18.832 1.00 92.25 393 GLU A CA 1
ATOM 2958 C C . GLU A 1 393 ? -33.724 -8.980 17.772 1.00 92.25 393 GLU A C 1
ATOM 2960 O O . GLU A 1 393 ? -34.628 -8.396 17.186 1.00 92.25 393 GLU A O 1
ATOM 2965 N N . ILE A 1 394 ? -32.437 -8.766 17.479 1.00 93.69 394 ILE A N 1
ATOM 2966 C CA . ILE A 1 394 ? -31.971 -7.826 16.451 1.00 93.69 394 ILE A CA 1
ATOM 2967 C C . ILE A 1 394 ? -32.247 -8.381 15.048 1.00 93.69 394 ILE A C 1
ATOM 2969 O O . ILE A 1 394 ? -32.725 -7.654 14.183 1.00 93.69 394 ILE A O 1
ATOM 2973 N N . GLU A 1 395 ? -31.959 -9.664 14.823 1.00 95.00 395 GLU A N 1
ATOM 2974 C CA . GLU A 1 395 ? -32.158 -10.349 13.543 1.00 95.00 395 GLU A CA 1
ATOM 2975 C C . GLU A 1 395 ? -33.636 -10.425 13.152 1.00 95.00 395 GLU A C 1
ATOM 2977 O O . GLU A 1 395 ? -33.955 -10.314 11.974 1.00 95.00 395 GLU A O 1
ATOM 2982 N N . ALA A 1 396 ? -34.542 -10.585 14.120 1.00 93.56 396 ALA A N 1
ATOM 2983 C CA . ALA A 1 396 ? -35.975 -10.690 13.849 1.00 93.56 396 ALA A CA 1
ATOM 2984 C C . ALA A 1 396 ? -36.585 -9.414 13.239 1.00 93.56 396 ALA A C 1
ATOM 2986 O O . ALA A 1 396 ? -37.579 -9.495 12.524 1.00 93.56 396 ALA A O 1
ATOM 2987 N N . GLU A 1 397 ? -35.994 -8.255 13.520 1.00 90.31 397 GLU A N 1
ATOM 2988 C CA . GLU A 1 397 ? -36.531 -6.935 13.164 1.00 90.31 397 GLU A CA 1
ATOM 2989 C C . GLU A 1 397 ? -35.679 -6.212 12.102 1.00 90.31 397 GLU A C 1
ATOM 2991 O O . GLU A 1 397 ? -36.107 -5.220 11.512 1.00 90.31 397 GLU A O 1
ATOM 2996 N N . ALA A 1 398 ? -34.449 -6.672 11.855 1.00 92.44 398 ALA A N 1
ATOM 2997 C CA . ALA A 1 398 ? -33.579 -6.106 10.831 1.00 92.44 398 ALA A CA 1
ATOM 2998 C C . ALA A 1 398 ? -33.923 -6.636 9.427 1.00 92.44 398 ALA A C 1
ATOM 3000 O O . ALA A 1 398 ? -34.433 -7.741 9.251 1.00 92.44 398 ALA A O 1
ATOM 3001 N N . ILE A 1 399 ? -33.582 -5.856 8.402 1.00 91.31 399 ILE A N 1
ATOM 3002 C CA . ILE A 1 399 ? -33.802 -6.216 6.997 1.00 91.31 399 ILE A CA 1
ATOM 3003 C C . ILE A 1 399 ? -32.553 -6.915 6.465 1.00 91.31 399 ILE A C 1
ATOM 3005 O O . ILE A 1 399 ? -31.470 -6.332 6.479 1.00 91.31 399 ILE A O 1
ATOM 3009 N N . ASP A 1 400 ? -32.702 -8.155 5.999 1.00 92.44 400 ASP A N 1
ATOM 3010 C CA . ASP A 1 400 ? -31.638 -8.918 5.338 1.00 92.44 400 ASP A CA 1
ATOM 3011 C C . ASP A 1 400 ? -31.465 -8.462 3.891 1.00 92.44 400 ASP A C 1
ATOM 3013 O O . ASP A 1 400 ? -32.332 -8.704 3.052 1.00 92.44 400 ASP A O 1
ATOM 3017 N N . LEU A 1 401 ? -30.337 -7.819 3.608 1.00 92.44 401 LEU A N 1
ATOM 3018 C CA . LEU A 1 401 ? -30.082 -7.194 2.321 1.00 92.44 401 LEU A CA 1
ATOM 3019 C C . LEU A 1 401 ? -29.742 -8.231 1.255 1.00 92.44 401 LEU A C 1
ATOM 3021 O O . LEU A 1 401 ? -28.909 -9.116 1.472 1.00 92.44 401 LEU A O 1
ATOM 3025 N N . LYS A 1 402 ? -30.341 -8.079 0.075 1.00 91.88 402 LYS A N 1
ATOM 3026 C CA . LYS A 1 402 ? -30.104 -8.976 -1.068 1.00 91.88 402 LYS A CA 1
ATOM 3027 C C . LYS A 1 402 ? -29.106 -8.409 -2.055 1.00 91.88 402 LYS A C 1
ATOM 3029 O O . LYS A 1 402 ? -28.335 -9.160 -2.640 1.00 91.88 402 LYS A O 1
ATOM 3034 N N . GLU A 1 403 ? -29.066 -7.091 -2.175 1.00 90.81 403 GLU A N 1
ATOM 3035 C CA . GLU A 1 403 ? -28.245 -6.411 -3.165 1.00 90.81 403 GLU A CA 1
ATOM 3036 C C . GLU A 1 403 ? -27.867 -4.991 -2.720 1.00 90.81 403 GLU A C 1
ATOM 3038 O O . GLU A 1 403 ? -28.437 -4.405 -1.794 1.00 90.81 403 GLU A O 1
ATOM 3043 N N . THR A 1 404 ? -26.856 -4.429 -3.373 1.00 91.50 404 THR A N 1
ATOM 3044 C CA . THR A 1 404 ? -26.469 -3.022 -3.257 1.00 91.50 404 THR A CA 1
ATOM 3045 C C . THR A 1 404 ? -26.280 -2.433 -4.647 1.00 91.50 404 THR A C 1
ATOM 3047 O O . THR A 1 404 ? -25.468 -2.931 -5.424 1.00 91.50 404 THR A O 1
ATOM 3050 N N . SER A 1 405 ? -26.989 -1.345 -4.925 1.00 90.06 405 SER A N 1
ATOM 3051 C CA . SER A 1 405 ? -26.855 -0.532 -6.129 1.00 90.06 405 SER A CA 1
ATOM 3052 C C . SER A 1 405 ? -26.138 0.767 -5.778 1.00 90.06 405 SER A C 1
ATOM 3054 O O . SER A 1 405 ? -26.515 1.460 -4.834 1.00 90.06 405 SER A O 1
ATOM 3056 N N . ILE A 1 406 ? -25.072 1.077 -6.507 1.00 92.94 406 ILE A N 1
ATOM 3057 C CA . ILE A 1 406 ? -24.340 2.341 -6.416 1.00 92.94 406 ILE A CA 1
ATOM 3058 C C . ILE A 1 406 ? -24.760 3.164 -7.622 1.00 92.94 406 ILE A C 1
ATOM 3060 O O . ILE A 1 406 ? -24.555 2.719 -8.754 1.00 92.94 406 ILE A O 1
ATOM 3064 N N . ARG A 1 407 ? -25.326 4.347 -7.397 1.00 87.88 407 ARG A N 1
ATOM 3065 C CA . ARG A 1 407 ? -25.932 5.172 -8.442 1.00 87.88 407 ARG A CA 1
ATOM 3066 C C . ARG A 1 407 ? -25.293 6.554 -8.495 1.00 87.88 407 ARG A C 1
ATOM 3068 O O . ARG A 1 407 ? -24.700 7.050 -7.539 1.00 87.88 407 ARG A O 1
ATOM 3075 N N . GLN A 1 408 ? -25.368 7.173 -9.662 1.00 89.25 408 GLN A N 1
ATOM 3076 C CA . GLN A 1 408 ? -24.936 8.547 -9.854 1.00 89.25 408 GLN A CA 1
ATOM 3077 C C . GLN A 1 408 ? -26.044 9.492 -9.379 1.00 89.25 408 GLN A C 1
ATOM 3079 O O . GLN A 1 408 ? -27.156 9.432 -9.890 1.00 89.25 408 GLN A O 1
ATOM 3084 N N . GLY A 1 409 ? -25.749 10.375 -8.423 1.00 83.88 409 GLY A N 1
ATOM 3085 C CA . GLY A 1 409 ? -26.789 11.133 -7.713 1.00 83.88 409 GLY A CA 1
ATOM 3086 C C . GLY A 1 409 ? -27.616 12.129 -8.540 1.00 83.88 409 GLY A C 1
ATOM 3087 O O . GLY A 1 409 ? -28.694 12.504 -8.100 1.00 83.88 409 GLY A O 1
ATOM 3088 N N . ASP A 1 410 ? -27.144 12.578 -9.706 1.00 86.38 410 ASP A N 1
ATOM 3089 C CA . ASP A 1 410 ? -27.864 13.533 -10.569 1.00 86.38 410 ASP A CA 1
ATOM 3090 C C . ASP A 1 410 ? -28.761 12.864 -11.620 1.00 86.38 410 ASP A C 1
ATOM 3092 O O . ASP A 1 410 ? -29.795 13.409 -11.994 1.00 86.38 410 ASP A O 1
ATOM 3096 N N . SER A 1 411 ? -28.351 11.700 -12.115 1.00 89.38 411 SER A N 1
ATOM 3097 C CA . SER A 1 411 ? -29.002 10.983 -13.215 1.00 89.38 411 SER A CA 1
ATOM 3098 C C . SER A 1 411 ? -29.676 9.689 -12.779 1.00 89.38 411 SER A C 1
ATOM 3100 O O . SER A 1 411 ? -30.311 9.038 -13.603 1.00 89.38 411 SER A O 1
ATOM 3102 N N . ASP A 1 412 ? -29.481 9.286 -11.521 1.00 84.69 412 ASP A N 1
ATOM 3103 C CA . ASP A 1 412 ? -29.922 8.005 -10.966 1.00 84.69 412 ASP A CA 1
ATOM 3104 C C . ASP A 1 412 ? -29.398 6.789 -11.771 1.00 84.69 412 ASP A C 1
ATOM 3106 O O . ASP A 1 412 ? -29.905 5.668 -11.709 1.00 84.69 412 ASP A O 1
ATOM 3110 N N . THR A 1 413 ? -28.328 6.975 -12.550 1.00 92.38 413 THR A N 1
ATOM 3111 C CA . THR A 1 413 ? -27.738 5.904 -13.364 1.00 92.38 413 THR A CA 1
ATOM 3112 C C . THR A 1 413 ? -27.000 4.919 -12.463 1.00 92.38 413 THR A C 1
ATOM 3114 O O . THR A 1 413 ? -26.140 5.330 -11.684 1.00 92.38 413 THR A O 1
ATOM 3117 N N . GLU A 1 414 ? -27.287 3.618 -12.571 1.00 90.44 414 GLU A N 1
ATOM 3118 C CA . GLU A 1 414 ? -26.540 2.593 -11.833 1.00 90.44 414 GLU A CA 1
ATOM 3119 C C . GLU A 1 414 ? -25.097 2.495 -12.355 1.00 90.44 414 GLU A C 1
ATOM 3121 O O . GLU A 1 414 ? -24.846 2.206 -13.524 1.00 90.44 414 GLU A O 1
ATOM 3126 N N . LEU A 1 415 ? -24.140 2.758 -11.466 1.00 92.12 415 LEU A N 1
ATOM 3127 C CA . LEU A 1 415 ? -22.702 2.710 -11.724 1.00 92.12 415 LEU A CA 1
ATOM 3128 C C . LEU A 1 415 ? -22.113 1.338 -11.395 1.00 92.12 415 LEU A C 1
ATOM 3130 O O . LEU A 1 415 ? -21.166 0.892 -12.045 1.00 92.12 415 LEU A O 1
ATOM 3134 N N . ALA A 1 416 ? -22.633 0.690 -10.353 1.00 90.56 416 ALA A N 1
ATOM 3135 C CA . ALA A 1 416 ? -22.203 -0.634 -9.937 1.00 90.56 416 ALA A CA 1
ATOM 3136 C C . ALA A 1 416 ? -23.300 -1.350 -9.150 1.00 90.56 416 ALA A C 1
ATOM 3138 O O . ALA A 1 416 ? -24.050 -0.729 -8.402 1.00 90.56 416 ALA A O 1
ATOM 3139 N N . HIS A 1 417 ? -23.319 -2.672 -9.274 1.00 89.75 417 HIS A N 1
ATOM 3140 C CA . HIS A 1 417 ? -24.268 -3.546 -8.602 1.00 89.75 417 HIS A CA 1
ATOM 3141 C C . HIS A 1 417 ? -23.522 -4.666 -7.873 1.00 89.75 417 HIS A C 1
ATOM 3143 O O . HIS A 1 417 ? -22.573 -5.246 -8.411 1.00 89.75 417 HIS A O 1
ATOM 3149 N N . VAL A 1 418 ? -23.939 -4.971 -6.645 1.00 90.19 418 VAL A N 1
ATOM 3150 C CA . VAL A 1 418 ? -23.349 -6.020 -5.808 1.00 90.19 418 VAL A CA 1
ATOM 3151 C C . VAL A 1 418 ? -24.449 -6.924 -5.267 1.00 90.19 418 VAL A C 1
ATOM 3153 O O . VAL A 1 418 ? -25.264 -6.486 -4.461 1.00 90.19 418 VAL A O 1
ATOM 3156 N N . ASP A 1 419 ? -24.413 -8.196 -5.654 1.00 91.06 419 ASP A N 1
ATOM 3157 C CA . ASP A 1 419 ? -25.248 -9.256 -5.081 1.00 91.06 419 ASP A CA 1
ATOM 3158 C C . ASP A 1 419 ? -24.697 -9.674 -3.702 1.00 91.06 419 ASP A C 1
ATOM 3160 O O . ASP A 1 419 ? -23.494 -9.916 -3.541 1.00 91.06 419 ASP A O 1
ATOM 3164 N N . LEU A 1 420 ? -25.571 -9.737 -2.697 1.00 91.75 420 LEU A N 1
ATOM 3165 C CA . LEU A 1 420 ? -25.255 -10.065 -1.306 1.00 91.75 420 LEU A CA 1
ATOM 3166 C C . LEU A 1 420 ? -25.819 -11.423 -0.852 1.00 91.75 420 LEU A C 1
ATOM 3168 O O . LEU A 1 420 ? -25.548 -11.839 0.279 1.00 91.75 420 LEU A O 1
ATOM 3172 N N . LEU A 1 421 ? -26.528 -12.162 -1.713 1.00 90.25 421 LEU A N 1
ATOM 3173 C CA . LEU A 1 421 ? -27.162 -13.447 -1.385 1.00 90.25 421 LEU A CA 1
ATOM 3174 C C . LEU A 1 421 ? -26.162 -14.479 -0.843 1.00 90.25 421 LEU A C 1
ATOM 3176 O O . LEU A 1 421 ? -26.478 -15.248 0.065 1.00 90.25 421 LEU A O 1
ATOM 3180 N N . TYR A 1 422 ? -24.923 -14.451 -1.342 1.00 88.56 422 TYR A N 1
ATOM 3181 C CA . TYR A 1 422 ? -23.864 -15.385 -0.944 1.00 88.56 422 TYR A CA 1
ATOM 3182 C C . TYR A 1 422 ? -23.392 -15.215 0.510 1.00 88.56 422 TYR A C 1
ATOM 3184 O O . TYR A 1 422 ? -22.733 -16.111 1.055 1.00 88.56 422 TYR A O 1
ATOM 3192 N N . ILE A 1 423 ? -23.656 -14.064 1.141 1.00 91.69 423 ILE A N 1
ATOM 3193 C CA . ILE A 1 423 ? -23.058 -13.715 2.435 1.00 91.69 423 ILE A CA 1
ATOM 3194 C C . ILE A 1 423 ? -23.537 -14.673 3.522 1.00 91.69 423 ILE A C 1
ATOM 3196 O O . ILE A 1 423 ? -22.713 -15.212 4.265 1.00 91.69 423 ILE A O 1
ATOM 3200 N N . ARG A 1 424 ? -24.846 -14.930 3.596 1.00 91.12 424 ARG A N 1
ATOM 3201 C CA . ARG A 1 424 ? -25.413 -15.823 4.614 1.00 91.12 424 ARG A CA 1
ATOM 3202 C C . ARG A 1 424 ? -24.845 -17.236 4.483 1.00 91.12 424 ARG A C 1
ATOM 3204 O O . ARG A 1 424 ? -24.436 -17.827 5.481 1.00 91.12 424 ARG A O 1
ATOM 3211 N N . ASP A 1 425 ? -24.724 -17.744 3.261 1.00 89.31 425 ASP A N 1
ATOM 3212 C CA . ASP A 1 425 ? -24.169 -19.076 3.005 1.00 89.31 425 ASP A CA 1
ATOM 3213 C C . ASP A 1 425 ? -22.687 -19.172 3.372 1.00 89.31 425 ASP A C 1
ATOM 3215 O O . ASP A 1 425 ? -22.244 -20.180 3.939 1.00 89.31 425 ASP A O 1
ATOM 3219 N N . THR A 1 426 ? -21.931 -18.109 3.096 1.00 91.81 426 THR A N 1
ATOM 3220 C CA . THR A 1 426 ? -20.481 -18.049 3.313 1.00 91.81 426 THR A CA 1
ATOM 3221 C C . THR A 1 426 ? -20.133 -17.861 4.785 1.00 91.81 426 THR A C 1
ATOM 3223 O O . THR A 1 426 ? -19.303 -18.591 5.327 1.00 91.81 426 THR A O 1
ATOM 3226 N N . TYR A 1 427 ? -20.771 -16.899 5.451 1.00 90.94 427 TYR A N 1
ATOM 3227 C CA . TYR A 1 427 ? -20.397 -16.460 6.797 1.00 90.94 427 TYR A CA 1
ATOM 3228 C C . TYR A 1 427 ? -21.326 -16.980 7.895 1.00 90.94 427 TYR A C 1
ATOM 3230 O O . TYR A 1 427 ? -21.038 -16.769 9.072 1.00 90.94 427 TYR A O 1
ATOM 3238 N N . LYS A 1 428 ? -22.412 -17.674 7.526 1.00 92.38 428 LYS A N 1
ATOM 3239 C CA . LYS A 1 428 ? -23.455 -18.216 8.421 1.00 92.38 428 LYS A CA 1
ATOM 3240 C C . LYS A 1 428 ? -24.276 -17.168 9.172 1.00 92.38 428 LYS A C 1
ATOM 3242 O O . LYS A 1 428 ? -25.172 -17.535 9.918 1.00 92.38 428 LYS A O 1
ATOM 3247 N N . TYR A 1 429 ? -24.004 -15.892 8.922 1.00 93.44 429 TYR A N 1
ATOM 3248 C CA . TYR A 1 429 ? -24.758 -14.749 9.415 1.00 93.44 429 TYR A CA 1
ATOM 3249 C C . TYR A 1 429 ? -25.110 -13.830 8.239 1.00 93.44 429 TYR A C 1
ATOM 3251 O O . TYR A 1 429 ? -24.308 -13.720 7.304 1.00 93.44 429 TYR A O 1
ATOM 3259 N N . PRO A 1 430 ? -26.287 -13.187 8.264 1.00 91.81 430 PRO A N 1
ATOM 3260 C CA . PRO A 1 430 ? -26.733 -12.289 7.203 1.00 91.81 430 PRO A CA 1
ATOM 3261 C C . PRO A 1 430 ? -25.983 -10.952 7.165 1.00 91.81 430 PRO A C 1
ATOM 3263 O O . PRO A 1 430 ? -25.257 -10.586 8.093 1.00 91.81 430 PRO A O 1
ATOM 3266 N N . HIS A 1 431 ? -26.196 -10.211 6.076 1.00 93.75 431 HIS A N 1
ATOM 3267 C CA . HIS A 1 431 ? -25.826 -8.806 5.971 1.00 93.75 431 HIS A CA 1
ATOM 3268 C C . HIS A 1 431 ? -27.085 -7.958 6.076 1.00 93.75 431 HIS A C 1
ATOM 3270 O O . HIS A 1 431 ? -27.897 -7.957 5.158 1.00 93.75 431 HIS A O 1
ATOM 3276 N N . MET A 1 432 ? -27.267 -7.258 7.191 1.00 93.06 432 MET A N 1
ATOM 3277 C CA . MET A 1 432 ? -28.552 -6.624 7.475 1.00 93.06 432 MET A CA 1
ATOM 3278 C C . MET A 1 432 ? -28.433 -5.118 7.656 1.00 93.06 432 MET A C 1
ATOM 3280 O O . MET A 1 432 ? -27.351 -4.586 7.912 1.00 93.06 432 MET A O 1
ATOM 3284 N N . VAL A 1 433 ? -29.565 -4.428 7.584 1.00 90.75 433 VAL A N 1
ATOM 3285 C CA . VAL A 1 433 ? -29.718 -3.065 8.093 1.00 90.75 433 VAL A CA 1
ATOM 3286 C C . VAL A 1 433 ? -30.844 -3.065 9.113 1.00 90.75 433 VAL A C 1
ATOM 3288 O O . VAL A 1 433 ? -31.942 -3.542 8.847 1.00 90.75 433 VAL A O 1
ATOM 3291 N N . GLY A 1 434 ? -30.557 -2.546 10.302 1.00 87.56 434 GLY A N 1
ATOM 3292 C CA . GLY A 1 434 ? -31.525 -2.423 11.387 1.00 87.56 434 GLY A CA 1
ATOM 3293 C C . GLY A 1 434 ? -31.628 -0.985 11.870 1.00 87.56 434 GLY A C 1
ATOM 3294 O O . GLY A 1 434 ? -30.751 -0.159 11.613 1.00 87.56 434 GLY A O 1
ATOM 3295 N N . HIS A 1 435 ? -32.689 -0.669 12.604 1.00 85.56 435 HIS A N 1
ATOM 3296 C CA . HIS A 1 435 ? -32.792 0.629 13.259 1.00 85.56 435 HIS A CA 1
ATOM 3297 C C . HIS A 1 435 ? -31.800 0.702 14.431 1.00 85.56 435 HIS A C 1
ATOM 3299 O O . HIS A 1 435 ? -31.675 -0.238 15.219 1.00 85.56 435 HIS A O 1
ATOM 3305 N N . ARG A 1 436 ? -31.084 1.821 14.593 1.00 84.56 436 ARG A N 1
ATOM 3306 C CA . ARG A 1 436 ? -30.071 1.933 15.658 1.00 84.56 436 ARG A CA 1
ATOM 3307 C C . ARG A 1 436 ? -30.680 1.800 17.058 1.00 84.56 436 ARG A C 1
ATOM 3309 O O . ARG A 1 436 ? -30.032 1.241 17.942 1.00 84.56 436 ARG A O 1
ATOM 3316 N N . SER A 1 437 ? -31.903 2.301 17.261 1.00 84.56 437 SER A N 1
ATOM 3317 C CA . SER A 1 437 ? -32.594 2.172 18.554 1.00 84.56 437 SER A CA 1
ATOM 3318 C C . SER A 1 437 ? -32.888 0.723 18.921 1.00 84.56 437 SER A C 1
ATOM 3320 O O . SER A 1 437 ? -32.765 0.371 20.088 1.00 84.56 437 SER A O 1
ATOM 3322 N N . LEU A 1 438 ? -33.209 -0.114 17.933 1.00 86.88 438 LEU A N 1
ATOM 3323 C CA . LEU A 1 438 ? -33.444 -1.538 18.126 1.00 86.88 438 LEU A CA 1
ATOM 3324 C C . LEU A 1 438 ? -32.154 -2.233 18.561 1.00 86.88 438 LEU A C 1
ATOM 3326 O O . LEU A 1 438 ? -32.156 -2.920 19.575 1.00 86.88 438 LEU A O 1
ATOM 3330 N N . LEU A 1 439 ? -31.049 -2.019 17.833 1.00 90.44 439 LEU A N 1
ATOM 3331 C CA . LEU A 1 439 ? -29.749 -2.604 18.178 1.00 90.44 439 LEU A CA 1
ATOM 3332 C C . LEU A 1 439 ? -29.372 -2.279 19.627 1.00 90.44 439 LEU A C 1
ATOM 3334 O O . LEU A 1 439 ? -29.077 -3.168 20.422 1.00 90.44 439 LEU A O 1
ATOM 3338 N N . ALA A 1 440 ? -29.411 -0.997 19.982 1.00 89.75 440 ALA A N 1
ATOM 3339 C CA . ALA A 1 440 ? -29.021 -0.568 21.313 1.00 89.75 440 ALA A CA 1
ATOM 3340 C C . ALA A 1 440 ? -30.041 -0.995 22.391 1.00 89.75 440 ALA A C 1
ATOM 3342 O O . ALA A 1 440 ? -29.642 -1.338 23.502 1.00 89.75 440 ALA A O 1
ATOM 3343 N N . GLY A 1 441 ? -31.333 -1.053 22.056 1.00 90.06 441 GLY A N 1
ATOM 3344 C CA . GLY A 1 441 ? -32.394 -1.564 22.925 1.00 90.06 441 GLY A CA 1
ATOM 3345 C C . GLY A 1 441 ? -32.240 -3.052 23.240 1.00 90.06 441 GLY A C 1
ATOM 3346 O O . GLY A 1 441 ? -32.235 -3.424 24.407 1.00 90.06 441 GLY A O 1
ATOM 3347 N N . ALA A 1 442 ? -32.016 -3.895 22.231 1.00 92.62 442 ALA A N 1
ATOM 3348 C CA . ALA A 1 442 ? -31.784 -5.328 22.416 1.00 92.62 442 ALA A CA 1
ATOM 3349 C C . ALA A 1 442 ? -30.519 -5.604 23.245 1.00 92.62 442 ALA A C 1
ATOM 3351 O O . ALA A 1 442 ? -30.501 -6.477 24.112 1.00 92.62 442 ALA A O 1
ATOM 3352 N N . MET A 1 443 ? -29.457 -4.820 23.035 1.00 94.06 443 MET A N 1
ATOM 3353 C CA . MET A 1 443 ? -28.256 -4.895 23.872 1.00 94.06 443 MET A CA 1
ATOM 3354 C C . MET A 1 443 ? -28.537 -4.488 25.320 1.00 94.06 443 MET A C 1
ATOM 3356 O O . MET A 1 443 ? -28.042 -5.131 26.241 1.00 94.06 443 MET A O 1
ATOM 3360 N N . TYR A 1 444 ? -29.340 -3.448 25.536 1.00 94.00 444 TYR A N 1
ATOM 3361 C CA . TYR A 1 444 ? -29.733 -3.029 26.875 1.00 94.00 444 TYR A CA 1
ATOM 3362 C C . TYR A 1 444 ? -30.606 -4.065 27.588 1.00 94.00 444 TYR A C 1
ATOM 3364 O O . TYR A 1 444 ? -30.352 -4.379 28.750 1.00 94.00 444 TYR A O 1
ATOM 3372 N N . GLU A 1 445 ? -31.585 -4.650 26.898 1.00 94.00 445 GLU A N 1
ATOM 3373 C CA . GLU A 1 445 ? -32.394 -5.735 27.455 1.00 94.00 445 GLU A CA 1
ATOM 3374 C C . GLU A 1 445 ? -31.540 -6.973 27.754 1.00 94.00 445 GLU A C 1
ATOM 3376 O O . GLU A 1 445 ? -31.739 -7.620 28.781 1.00 94.00 445 GLU A O 1
ATOM 3381 N N . ALA A 1 446 ? -30.524 -7.265 26.938 1.00 94.69 446 ALA A N 1
ATOM 3382 C CA . ALA A 1 446 ? -29.543 -8.296 27.258 1.00 94.69 446 ALA A CA 1
ATOM 3383 C C . ALA A 1 446 ? -28.718 -7.957 28.509 1.00 94.69 446 ALA A C 1
ATOM 3385 O O . ALA A 1 446 ? -28.537 -8.831 29.353 1.00 94.69 446 ALA A O 1
ATOM 3386 N N . CYS A 1 447 ? -28.295 -6.702 28.694 1.00 95.38 447 CYS A N 1
ATOM 3387 C CA . CYS A 1 447 ? -27.649 -6.272 29.938 1.00 95.38 447 CYS A CA 1
ATOM 3388 C C . CYS A 1 447 ? -28.576 -6.408 31.154 1.00 95.38 447 CYS A C 1
ATOM 3390 O O . CYS A 1 447 ? -28.125 -6.813 32.217 1.00 95.38 447 CYS A O 1
ATOM 3392 N N . LYS A 1 448 ? -29.873 -6.109 31.022 1.00 93.69 448 LYS A N 1
ATOM 3393 C CA . LYS A 1 448 ? -30.846 -6.253 32.121 1.00 93.69 448 LYS A CA 1
ATOM 3394 C C . LYS A 1 448 ? -31.088 -7.703 32.539 1.00 93.69 448 LYS A C 1
ATOM 3396 O O . LYS A 1 448 ? -31.490 -7.937 33.675 1.00 93.69 448 LYS A O 1
ATOM 3401 N N . LYS A 1 449 ? -30.862 -8.667 31.641 1.00 94.12 449 LYS A N 1
ATOM 3402 C CA . LYS A 1 449 ? -30.925 -10.105 31.960 1.00 94.12 449 LYS A CA 1
ATOM 3403 C C . LYS A 1 449 ? -29.748 -10.551 32.849 1.00 94.12 449 LYS A C 1
ATOM 3405 O O . LYS A 1 449 ? -29.806 -11.638 33.418 1.00 94.12 449 LYS A O 1
ATOM 3410 N N . GLU A 1 450 ? -28.710 -9.726 32.990 1.00 93.69 450 GLU A N 1
ATOM 3411 C CA . GLU A 1 450 ? -27.502 -9.998 33.769 1.00 93.69 450 GLU A CA 1
ATOM 3412 C C . GLU A 1 450 ? -27.551 -9.279 35.137 1.00 93.69 450 GLU A C 1
ATOM 3414 O O . GLU A 1 450 ? -27.451 -8.057 35.232 1.00 93.69 450 GLU A O 1
ATOM 3419 N N . ASN A 1 451 ? -27.686 -10.035 36.235 1.00 91.50 451 ASN A N 1
ATOM 3420 C CA . ASN A 1 451 ? -27.885 -9.482 37.594 1.00 91.50 451 ASN A CA 1
ATOM 3421 C C . ASN A 1 451 ? -26.670 -8.722 38.172 1.00 91.50 451 ASN A C 1
ATOM 3423 O O . ASN A 1 451 ? -26.766 -8.061 39.206 1.00 91.50 451 ASN A O 1
ATOM 3427 N N . ASN A 1 452 ? -25.509 -8.873 37.547 1.00 92.06 452 ASN A N 1
ATOM 3428 C CA . ASN A 1 452 ? -24.233 -8.251 37.902 1.00 92.06 452 ASN A CA 1
ATOM 3429 C C . ASN A 1 452 ? -24.030 -6.867 37.264 1.00 92.06 452 ASN A C 1
ATOM 3431 O O . ASN A 1 452 ? -23.038 -6.214 37.597 1.00 92.06 452 ASN A O 1
ATOM 3435 N N . ILE A 1 453 ? -24.936 -6.415 36.387 1.00 96.00 453 ILE A N 1
ATOM 3436 C CA . ILE A 1 453 ? -24.896 -5.085 35.769 1.00 96.00 453 ILE A CA 1
ATOM 3437 C C . ILE A 1 453 ? -25.918 -4.168 36.449 1.00 96.00 453 ILE A C 1
ATOM 3439 O O . ILE A 1 453 ? -27.111 -4.464 36.502 1.00 96.00 453 ILE A O 1
ATOM 3443 N N . LYS A 1 454 ? -25.462 -3.014 36.939 1.00 96.31 454 LYS A N 1
ATOM 3444 C CA . LYS A 1 454 ? -26.305 -1.971 37.539 1.00 96.31 454 LYS A CA 1
ATOM 3445 C C . LYS A 1 454 ? -26.213 -0.694 36.724 1.00 96.31 454 LYS A C 1
ATOM 3447 O O . LYS A 1 454 ? -25.117 -0.228 36.439 1.00 96.31 454 LYS A O 1
ATOM 3452 N N . PHE A 1 455 ? -27.355 -0.117 36.373 1.00 96.31 455 PHE A N 1
ATOM 3453 C CA . PHE A 1 455 ? -27.416 1.134 35.619 1.00 96.31 455 PHE A CA 1
ATOM 3454 C C . PHE A 1 455 ? -27.736 2.319 36.532 1.00 96.31 455 PHE A C 1
ATOM 3456 O O . PHE A 1 455 ? -28.650 2.250 37.353 1.00 96.31 455 PHE A O 1
ATOM 3463 N N . HIS A 1 456 ? -27.019 3.419 36.326 1.00 95.25 456 HIS A N 1
ATOM 3464 C CA . HIS A 1 456 ? -27.180 4.702 36.998 1.00 95.25 456 HIS A CA 1
ATOM 3465 C C . HIS A 1 456 ? -27.439 5.779 35.937 1.00 95.25 456 HIS A C 1
ATOM 3467 O O . HIS A 1 456 ? -26.509 6.349 35.372 1.00 95.25 456 HIS A O 1
ATOM 3473 N N . PHE A 1 457 ? -28.714 6.015 35.629 1.00 93.81 457 PHE A N 1
ATOM 3474 C CA . PHE A 1 457 ? -29.142 7.044 34.675 1.00 93.81 457 PHE A CA 1
ATOM 3475 C C . PHE A 1 457 ? -29.250 8.418 35.327 1.00 93.81 457 PHE A C 1
ATOM 3477 O O . PHE A 1 457 ? -29.436 8.525 36.538 1.00 93.81 457 PHE A O 1
ATOM 3484 N N . SER A 1 458 ? -29.247 9.469 34.507 1.00 92.38 458 SER A N 1
ATOM 3485 C CA . SER A 1 458 ? -29.217 10.862 34.964 1.00 92.38 458 SER A CA 1
ATOM 3486 C C . SER A 1 458 ? -28.005 11.167 35.847 1.00 92.38 458 SER A C 1
ATOM 3488 O O . SER A 1 458 ? -28.125 11.946 36.790 1.00 92.38 458 SER A O 1
ATOM 3490 N N . VAL A 1 459 ? -26.858 10.539 35.582 1.00 93.00 459 VAL A N 1
ATOM 3491 C CA . VAL A 1 459 ? -25.623 10.752 36.342 1.00 93.00 459 VAL A CA 1
ATOM 3492 C C . VAL A 1 459 ? -24.486 11.086 35.383 1.00 93.00 459 VAL A C 1
ATOM 3494 O O . VAL A 1 459 ? -24.093 10.265 34.558 1.00 93.00 459 VAL A O 1
ATOM 3497 N N . GLU A 1 460 ? -23.954 12.298 35.504 1.00 92.75 460 GLU A N 1
ATOM 3498 C CA . GLU A 1 460 ? -22.857 12.808 34.683 1.00 92.75 460 GLU A CA 1
ATOM 3499 C C . GLU A 1 460 ? -21.506 12.580 35.370 1.00 92.75 460 GLU A C 1
ATOM 3501 O O . GLU A 1 460 ? -21.378 12.763 36.579 1.00 92.75 460 GLU A O 1
ATOM 3506 N N . ALA A 1 461 ? -20.477 12.209 34.609 1.00 92.94 461 ALA A N 1
ATOM 3507 C CA . ALA A 1 461 ? -19.103 12.222 35.099 1.00 92.94 461 ALA A CA 1
ATOM 3508 C C . ALA A 1 461 ? -18.554 13.661 35.048 1.00 92.94 461 ALA A C 1
ATOM 3510 O O . ALA A 1 461 ? -18.428 14.228 33.969 1.00 92.94 461 ALA A O 1
ATOM 3511 N N . GLU A 1 462 ? -18.223 14.255 36.199 1.00 91.88 462 GLU A N 1
ATOM 3512 C CA . GLU A 1 462 ? -17.763 15.654 36.276 1.00 91.88 462 GLU A CA 1
ATOM 3513 C C . GLU A 1 462 ? -16.240 15.779 36.22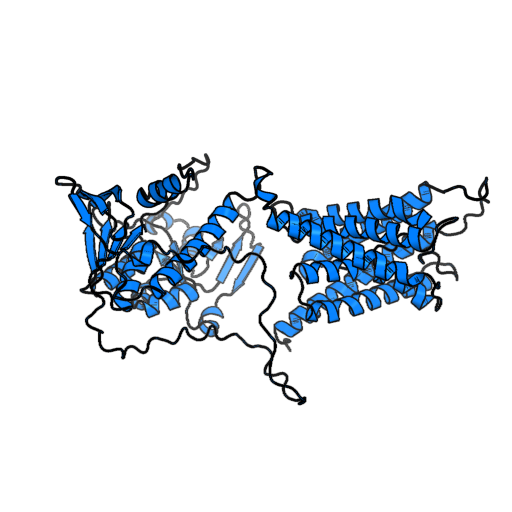7 1.00 91.88 462 GLU A C 1
ATOM 3515 O O . GLU A 1 462 ? -15.704 16.673 35.572 1.00 91.88 462 GLU A O 1
ATOM 3520 N N . ALA A 1 463 ? -15.525 14.901 36.936 1.00 90.75 463 ALA A N 1
ATOM 3521 C CA . ALA A 1 463 ? -14.070 14.966 37.019 1.00 90.75 463 ALA A CA 1
ATOM 3522 C C . ALA A 1 463 ? -13.445 13.615 37.377 1.00 90.75 463 ALA A C 1
ATOM 3524 O O . ALA A 1 463 ? -14.001 12.843 38.157 1.00 90.75 463 ALA A O 1
ATOM 3525 N N . VAL A 1 464 ? -12.235 13.368 36.872 1.00 91.19 464 VAL A N 1
ATOM 3526 C CA . VAL A 1 464 ? -11.358 12.319 37.412 1.00 91.19 464 VAL A CA 1
ATOM 3527 C C . VAL A 1 464 ? -10.515 12.941 38.520 1.00 91.19 464 VAL A C 1
ATOM 3529 O O . VAL A 1 464 ? -9.713 13.837 38.256 1.00 91.19 464 VAL A O 1
ATOM 3532 N N . GLU A 1 465 ? -10.701 12.478 39.753 1.00 89.44 465 GLU A N 1
ATOM 3533 C CA . GLU A 1 465 ? -9.969 12.984 40.920 1.00 89.44 465 GLU A CA 1
ATOM 3534 C C . GLU A 1 465 ? -8.602 12.307 41.072 1.00 89.44 465 GLU A C 1
ATOM 3536 O O . GLU A 1 465 ? -7.659 12.923 41.563 1.00 89.44 465 GLU A O 1
ATOM 3541 N N . SER A 1 466 ? -8.473 11.047 40.638 1.00 87.81 466 SER A N 1
ATOM 3542 C CA . SER A 1 466 ? -7.217 10.293 40.710 1.00 87.81 466 SER A CA 1
ATOM 3543 C C . SER A 1 466 ? -7.169 9.143 39.701 1.00 87.81 466 SER A C 1
ATOM 3545 O O . SER A 1 466 ? -8.160 8.438 39.520 1.00 87.81 466 SER A O 1
ATOM 3547 N N . PHE A 1 467 ? -5.990 8.917 39.109 1.00 81.75 467 PHE A N 1
ATOM 3548 C CA . PHE A 1 467 ? -5.645 7.753 38.273 1.00 81.75 467 PHE A CA 1
ATOM 3549 C C . PHE A 1 467 ? -4.838 6.685 39.033 1.00 81.75 467 PHE A C 1
ATOM 3551 O O . PHE A 1 467 ? -4.123 5.891 38.424 1.00 81.75 467 PHE A O 1
ATOM 3558 N N . GLY A 1 468 ? -4.880 6.697 40.368 1.00 80.88 468 GLY A N 1
ATOM 3559 C CA . GLY A 1 468 ? -4.172 5.713 41.187 1.00 80.88 468 GLY A CA 1
ATOM 3560 C C . GLY A 1 468 ? -4.636 4.266 40.942 1.00 80.88 468 GLY A C 1
ATOM 3561 O O . GLY A 1 468 ? -5.565 4.032 40.173 1.00 80.88 468 GLY A O 1
ATOM 3562 N N . PRO A 1 469 ? -4.045 3.280 41.647 1.00 77.25 469 PRO A N 1
ATOM 3563 C CA . PRO A 1 469 ? -4.406 1.858 41.523 1.00 77.25 469 PRO A CA 1
ATOM 3564 C C . PRO A 1 469 ? -5.898 1.571 41.719 1.00 77.25 469 PRO A C 1
ATOM 3566 O O . PRO A 1 469 ? -6.405 0.566 41.237 1.00 77.25 469 PRO A O 1
ATOM 3569 N N . LYS A 1 470 ? -6.578 2.467 42.438 1.00 84.81 470 LYS A N 1
ATOM 3570 C CA . LYS A 1 470 ? -8.026 2.572 42.488 1.00 84.81 470 LYS A CA 1
ATOM 3571 C C . LYS A 1 470 ? -8.424 3.983 42.070 1.00 84.81 470 LYS A C 1
ATOM 3573 O O . LYS A 1 470 ? -8.255 4.911 42.870 1.00 84.81 470 LYS A O 1
ATOM 3578 N N . PRO A 1 471 ? -8.838 4.189 40.813 1.00 89.81 471 PRO A N 1
ATOM 3579 C CA . PRO A 1 471 ? -9.221 5.509 40.346 1.00 89.81 471 PRO A CA 1
ATOM 3580 C C . PRO A 1 471 ? -10.460 6.040 41.076 1.00 89.81 471 PRO A C 1
ATOM 3582 O O . PRO A 1 471 ? -11.377 5.290 41.421 1.00 89.81 471 PRO A O 1
ATOM 3585 N N . PHE A 1 472 ? -10.480 7.361 41.259 1.00 92.00 472 PHE A N 1
ATOM 3586 C CA . PHE A 1 472 ? -11.606 8.095 41.829 1.00 92.00 472 PHE A CA 1
ATOM 3587 C C . PHE A 1 472 ? -12.249 8.968 40.753 1.00 92.00 472 PHE A C 1
ATOM 3589 O O . PHE A 1 472 ? -11.575 9.780 40.111 1.00 92.00 472 PHE A O 1
ATOM 3596 N N . LEU A 1 473 ? -13.557 8.811 40.572 1.00 93.56 473 LEU A N 1
ATOM 3597 C CA . LEU A 1 473 ? -14.360 9.581 39.629 1.00 93.56 473 LEU A CA 1
ATOM 3598 C C . LEU A 1 473 ? -15.451 10.326 40.382 1.00 93.56 473 LEU A C 1
ATOM 3600 O O . LEU A 1 473 ? -16.286 9.709 41.041 1.00 93.56 473 LEU A O 1
ATOM 3604 N N . ARG A 1 474 ? -15.470 11.649 40.250 1.00 95.00 474 ARG A N 1
ATOM 3605 C CA . ARG A 1 474 ? -16.584 12.461 40.720 1.00 95.00 474 ARG A CA 1
ATOM 3606 C C . ARG A 1 474 ? -17.712 12.387 39.706 1.00 95.00 474 ARG A C 1
ATOM 3608 O O . ARG A 1 474 ? -17.518 12.704 38.530 1.00 95.00 474 ARG A O 1
ATOM 3615 N N . VAL A 1 475 ? -18.886 12.006 40.182 1.00 95.25 475 VAL A N 1
ATOM 3616 C CA . VAL A 1 475 ? -20.116 12.006 39.401 1.00 95.25 475 VAL A CA 1
ATOM 3617 C C . VAL A 1 475 ? -21.153 12.918 40.032 1.00 95.25 475 VAL A C 1
ATOM 3619 O O . VAL A 1 475 ? -21.158 13.140 41.245 1.00 95.25 475 VAL A O 1
ATOM 3622 N N . LYS A 1 476 ? -22.058 13.418 39.200 1.00 94.06 476 LYS A N 1
ATOM 3623 C CA . LYS A 1 476 ? -23.155 14.282 39.598 1.00 94.06 476 LYS A CA 1
ATOM 3624 C C . LYS A 1 476 ? -24.479 13.739 39.088 1.00 94.06 476 LYS A C 1
ATOM 3626 O O . LYS A 1 476 ? -24.725 13.750 37.879 1.00 94.06 476 LYS A O 1
ATOM 3631 N N . PRO A 1 477 ? -25.351 13.277 39.992 1.00 93.31 477 PRO A N 1
ATOM 3632 C CA . PRO A 1 477 ? -26.748 13.065 39.669 1.00 93.31 477 PRO A CA 1
ATOM 3633 C C . PRO A 1 477 ? -27.404 14.363 39.206 1.00 93.31 477 PRO A C 1
ATOM 3635 O O . PRO A 1 477 ? -27.099 15.445 39.704 1.00 93.31 477 PRO A O 1
ATOM 3638 N N . ARG A 1 478 ? -28.369 14.252 38.297 1.00 89.56 478 ARG A N 1
ATOM 3639 C CA . ARG A 1 478 ? -29.223 15.372 37.886 1.00 89.56 478 ARG A CA 1
ATOM 3640 C C . ARG A 1 478 ? -29.969 15.980 39.076 1.00 89.56 478 ARG A C 1
ATOM 3642 O O . ARG A 1 478 ? -30.201 17.185 39.098 1.00 89.56 478 ARG A O 1
ATOM 3649 N N . GLU A 1 479 ? -30.3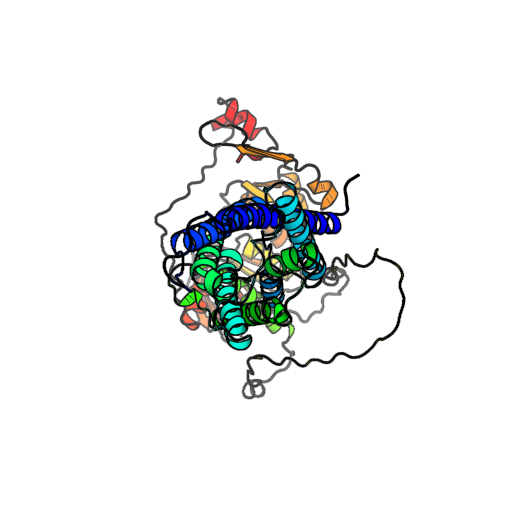30 15.139 40.040 1.00 87.62 479 GLU A N 1
ATOM 3650 C CA . GLU A 1 479 ? -30.959 15.517 41.301 1.00 87.62 479 GLU A CA 1
ATOM 3651 C C . GLU A 1 479 ? -30.122 14.964 42.460 1.00 87.62 479 GLU A C 1
ATOM 3653 O O . GLU A 1 479 ? -30.068 13.752 42.669 1.00 87.62 479 GLU A O 1
ATOM 3658 N N . GLY A 1 480 ? -29.446 15.850 43.193 1.00 88.50 480 GLY A N 1
ATOM 3659 C CA . GLY A 1 480 ? -28.596 15.500 44.332 1.00 88.50 480 GLY A CA 1
ATOM 3660 C C . GLY A 1 480 ? -27.222 16.165 44.286 1.00 88.50 480 GLY A C 1
ATOM 3661 O O . GLY A 1 480 ? -26.873 16.849 43.324 1.00 88.50 480 GLY A O 1
ATOM 3662 N N . ASP A 1 481 ? -26.451 15.958 45.351 1.00 92.75 481 ASP A N 1
ATOM 3663 C CA . ASP A 1 481 ? -25.076 16.444 45.449 1.00 92.75 481 ASP A CA 1
ATOM 3664 C C . ASP A 1 481 ? -24.103 15.510 44.715 1.00 92.75 481 ASP A C 1
ATOM 3666 O O . ASP A 1 481 ? -24.312 14.294 44.641 1.00 92.75 481 ASP A O 1
ATOM 3670 N N . SER A 1 482 ? -23.016 16.078 44.185 1.00 94.06 482 SER A N 1
ATOM 3671 C CA . SER A 1 482 ? -21.939 15.292 43.579 1.00 94.06 482 SER A CA 1
ATOM 3672 C C . SER A 1 482 ? -21.308 14.358 44.612 1.00 94.06 482 SER A C 1
ATOM 3674 O O . SER A 1 482 ? -21.083 14.737 45.764 1.00 94.06 482 SER A O 1
ATOM 3676 N N . TYR A 1 483 ? -20.958 13.148 44.186 1.00 94.56 483 TYR A N 1
ATOM 3677 C CA . TYR A 1 483 ? -20.262 12.171 45.019 1.00 94.56 483 TYR A CA 1
ATOM 3678 C C . TYR A 1 483 ? -19.131 11.496 44.248 1.00 94.56 483 TYR A C 1
ATOM 3680 O O . TYR A 1 483 ? -19.096 11.498 43.016 1.00 94.56 483 TYR A O 1
ATOM 3688 N N . THR A 1 484 ? -18.188 10.912 44.984 1.00 94.75 484 THR A N 1
ATOM 3689 C CA . THR A 1 484 ? -17.027 10.243 44.395 1.00 94.75 484 THR A CA 1
ATOM 3690 C C . THR A 1 484 ? -17.218 8.731 44.379 1.00 94.75 484 THR A C 1
ATOM 3692 O O . THR A 1 484 ? -17.627 8.116 45.365 1.00 94.75 484 THR A O 1
ATOM 3695 N N . ILE A 1 485 ? -16.882 8.123 43.247 1.00 93.31 485 ILE A N 1
ATOM 3696 C CA . ILE A 1 485 ? -16.830 6.683 43.034 1.00 93.31 485 ILE A CA 1
ATOM 3697 C C . ILE A 1 485 ? -15.373 6.230 43.059 1.00 93.31 485 ILE A C 1
ATOM 3699 O O . ILE A 1 485 ? -14.573 6.677 42.244 1.00 93.31 485 ILE A O 1
ATOM 3703 N N . GLU A 1 486 ? -15.054 5.299 43.954 1.00 93.50 486 GLU A N 1
ATOM 3704 C CA . GLU A 1 486 ? -13.829 4.495 43.903 1.00 93.50 486 GLU A CA 1
ATOM 3705 C C . GLU A 1 486 ? -14.107 3.210 43.116 1.00 93.50 486 GLU A C 1
ATOM 3707 O O . GLU A 1 486 ? -15.046 2.482 43.451 1.00 93.50 486 GLU A O 1
ATOM 3712 N N . ALA A 1 487 ? -13.311 2.910 42.093 1.00 90.56 487 ALA A N 1
ATOM 3713 C CA . ALA A 1 487 ? -13.420 1.675 41.317 1.00 90.56 487 ALA A CA 1
ATOM 3714 C C . ALA A 1 487 ? -12.056 0.994 41.186 1.00 90.56 487 ALA A C 1
ATOM 3716 O O . ALA A 1 487 ? -11.026 1.638 41.358 1.00 90.56 487 ALA A O 1
ATOM 3717 N N . ASP A 1 488 ? -12.044 -0.298 40.853 1.00 89.69 488 ASP A N 1
ATOM 3718 C CA . ASP A 1 488 ? -10.802 -0.982 40.472 1.00 89.69 488 ASP A CA 1
ATOM 3719 C C . ASP A 1 488 ? -10.446 -0.666 39.011 1.00 89.69 488 ASP A C 1
ATOM 3721 O O . ASP A 1 488 ? -9.278 -0.550 38.652 1.00 89.69 488 ASP A O 1
ATOM 3725 N N . VAL A 1 489 ? -11.466 -0.499 38.160 1.00 90.50 489 VAL A N 1
ATOM 3726 C CA . VAL A 1 489 ? -11.314 -0.145 36.745 1.00 90.50 489 VAL A CA 1
ATOM 3727 C C . VAL A 1 489 ? -12.420 0.824 36.335 1.00 90.50 489 VAL A C 1
ATOM 3729 O O . VAL A 1 489 ? -13.593 0.591 36.629 1.00 90.50 489 VAL A O 1
ATOM 3732 N N . ILE A 1 490 ? -12.047 1.880 35.607 1.00 91.69 490 ILE A N 1
ATOM 3733 C CA . ILE A 1 490 ? -12.978 2.803 34.948 1.00 91.69 490 ILE A CA 1
ATOM 3734 C C . ILE A 1 490 ? -12.792 2.699 33.437 1.00 91.69 490 ILE A C 1
ATOM 3736 O O . ILE A 1 490 ? -11.690 2.891 32.926 1.00 91.69 490 ILE A O 1
ATOM 3740 N N . LEU A 1 491 ? -13.879 2.420 32.722 1.00 93.69 491 LEU A N 1
ATOM 3741 C CA . LEU A 1 491 ? -13.925 2.308 31.268 1.00 93.69 491 LEU A CA 1
ATOM 3742 C C . LEU A 1 491 ? -14.793 3.434 30.700 1.00 93.69 491 LEU A C 1
ATOM 3744 O O . LEU A 1 491 ? -16.022 3.388 30.759 1.00 93.69 491 LEU A O 1
ATOM 3748 N N . ALA A 1 492 ? -14.147 4.453 30.138 1.00 92.56 492 ALA A N 1
ATOM 3749 C CA . ALA A 1 492 ? -14.821 5.597 29.532 1.00 92.56 492 ALA A CA 1
ATOM 3750 C C . ALA A 1 492 ? -15.336 5.253 28.122 1.00 92.56 492 ALA A C 1
ATOM 3752 O O . ALA A 1 492 ? -14.560 5.154 27.173 1.00 92.56 492 ALA A O 1
ATOM 3753 N N . SER A 1 493 ? -16.646 5.039 28.000 1.00 93.19 493 SER A N 1
ATOM 3754 C CA . SER A 1 493 ? -17.358 4.642 26.771 1.00 93.19 493 SER A CA 1
ATOM 3755 C C . SER A 1 493 ? -18.406 5.681 26.330 1.00 93.19 493 SER A C 1
ATOM 3757 O O . SER A 1 493 ? -19.305 5.379 25.543 1.00 93.19 493 SER A O 1
ATOM 3759 N N . ASP A 1 494 ? -18.277 6.916 26.813 1.00 89.38 494 ASP A N 1
ATOM 3760 C CA . ASP A 1 494 ? -19.166 8.070 26.621 1.00 89.38 494 ASP A CA 1
ATOM 3761 C C . ASP A 1 494 ? -18.776 8.958 25.417 1.00 89.38 494 ASP A C 1
ATOM 3763 O O . ASP A 1 494 ? -19.349 10.021 25.172 1.00 89.38 494 ASP A O 1
ATOM 3767 N N . GLY A 1 495 ? -17.843 8.479 24.588 1.00 85.81 495 GLY A N 1
ATOM 3768 C CA . GLY A 1 495 ? -17.546 9.026 23.263 1.00 85.81 495 GLY A CA 1
ATOM 3769 C C . GLY A 1 495 ? -16.672 10.284 23.266 1.00 85.81 495 GLY A C 1
ATOM 3770 O O . GLY A 1 495 ? -15.880 10.526 24.172 1.00 85.81 495 GLY A O 1
ATOM 3771 N N . ILE A 1 496 ? -16.783 11.092 22.205 1.00 83.25 496 ILE A N 1
ATOM 3772 C CA . ILE A 1 496 ? -15.886 12.241 21.962 1.00 83.25 496 ILE A CA 1
ATOM 3773 C C . ILE A 1 496 ? -15.967 13.331 23.040 1.00 83.25 496 ILE A C 1
ATOM 3775 O O . ILE A 1 496 ? -15.013 14.083 23.214 1.00 83.25 496 ILE A O 1
ATOM 3779 N N . LYS A 1 497 ? -17.091 13.403 23.765 1.00 83.56 497 LYS A N 1
ATOM 3780 C CA . LYS A 1 497 ? -17.332 14.374 24.843 1.00 83.56 497 LYS A CA 1
ATOM 3781 C C . LYS A 1 497 ? -16.846 13.883 26.212 1.00 83.56 497 LYS A C 1
ATOM 3783 O O . LYS A 1 497 ? -17.077 14.559 27.206 1.00 83.56 497 LYS A O 1
ATOM 3788 N N . SER A 1 498 ? -16.184 12.727 26.263 1.00 89.81 498 SER A N 1
ATOM 3789 C CA . SER A 1 498 ? -15.728 12.121 27.509 1.00 89.81 498 SER A CA 1
ATOM 3790 C C . SER A 1 498 ? -14.712 12.990 28.246 1.00 89.81 498 SER A C 1
ATOM 3792 O O . SER A 1 498 ? -13.606 13.246 27.757 1.00 89.81 498 SER A O 1
ATOM 3794 N N . ILE A 1 499 ? -15.055 13.385 29.471 1.00 90.44 499 ILE A N 1
ATOM 3795 C CA . ILE A 1 499 ? -14.151 14.115 30.368 1.00 90.44 499 ILE A CA 1
ATOM 3796 C C . ILE A 1 499 ? -12.964 13.255 30.816 1.00 90.44 499 ILE A C 1
ATOM 3798 O O . ILE A 1 499 ? -11.859 13.763 31.009 1.00 90.44 499 ILE A O 1
ATOM 3802 N N . VAL A 1 500 ? -13.163 11.937 30.922 1.00 90.25 500 VAL A N 1
ATOM 3803 C CA . VAL A 1 500 ? -12.105 10.989 31.278 1.00 90.25 500 VAL A CA 1
ATOM 3804 C C . VAL A 1 500 ? -11.086 10.907 30.146 1.00 90.25 500 VAL A C 1
ATOM 3806 O O . VAL A 1 500 ? -9.886 10.985 30.406 1.00 90.25 500 VAL A O 1
ATOM 3809 N N . ARG A 1 501 ? -11.544 10.860 28.884 1.00 89.81 501 ARG A N 1
ATOM 3810 C CA . ARG A 1 501 ? -10.664 10.952 27.705 1.00 89.81 501 ARG A CA 1
ATOM 3811 C C . ARG A 1 501 ? -9.835 12.235 27.724 1.00 89.81 501 ARG A C 1
ATOM 3813 O O . ARG A 1 501 ? -8.620 12.164 27.550 1.00 89.81 501 ARG A O 1
ATOM 3820 N N . LEU A 1 502 ? -10.474 13.391 27.936 1.00 88.69 502 LEU A N 1
ATOM 3821 C CA . LEU A 1 502 ? -9.782 14.685 27.993 1.00 88.69 502 LEU A CA 1
ATOM 3822 C C . LEU A 1 502 ? -8.703 14.693 29.076 1.00 88.69 502 LEU A C 1
ATOM 3824 O O . LEU A 1 502 ? -7.575 15.117 28.829 1.00 88.69 502 LEU A O 1
ATOM 3828 N N . LYS A 1 503 ? -9.028 14.176 30.264 1.00 89.25 503 LYS A N 1
ATOM 3829 C CA . LYS A 1 503 ? -8.102 14.171 31.390 1.00 89.25 503 LYS A CA 1
ATOM 3830 C C . LYS A 1 503 ? -6.919 13.222 31.164 1.00 89.25 503 LYS A C 1
ATOM 3832 O O . LYS A 1 503 ? -5.789 13.653 31.387 1.00 89.25 503 LYS A O 1
ATOM 3837 N N . ILE A 1 504 ? -7.152 12.006 30.649 1.00 88.62 504 ILE A N 1
ATOM 3838 C CA . ILE A 1 504 ? -6.085 11.058 30.264 1.00 88.62 504 ILE A CA 1
ATOM 3839 C C . ILE A 1 504 ? -5.138 11.705 29.247 1.00 88.62 504 ILE A C 1
ATOM 3841 O O . ILE A 1 504 ? -3.923 11.657 29.417 1.00 88.62 504 ILE A O 1
ATOM 3845 N N . LEU A 1 505 ? -5.680 12.337 28.202 1.00 88.25 505 LEU A N 1
ATOM 3846 C CA . LEU A 1 505 ? -4.862 12.966 27.164 1.00 88.25 505 LEU A CA 1
ATOM 3847 C C . LEU A 1 505 ? -4.096 14.184 27.695 1.00 88.25 505 LEU A C 1
ATOM 3849 O O . LEU A 1 505 ? -2.929 14.345 27.345 1.00 88.25 505 LEU A O 1
ATOM 3853 N N . SER A 1 506 ? -4.682 14.967 28.607 1.00 86.88 506 SER A N 1
ATOM 3854 C CA . SER A 1 506 ? -3.974 16.087 29.238 1.00 86.88 506 SER A CA 1
ATOM 3855 C C . SER A 1 506 ? -2.766 15.635 30.070 1.00 86.88 506 SER A C 1
ATOM 3857 O O . SER A 1 506 ? -1.718 16.267 29.990 1.00 86.88 506 SER A O 1
ATOM 3859 N N . GLU A 1 507 ? -2.866 14.514 30.801 1.00 86.62 507 GLU A N 1
ATOM 3860 C CA . GLU A 1 507 ? -1.740 13.951 31.573 1.00 86.62 507 GLU A CA 1
ATOM 3861 C C . GLU A 1 507 ? -0.610 13.462 30.651 1.00 86.62 507 GLU A C 1
ATOM 3863 O O . GLU A 1 507 ? 0.565 13.477 31.011 1.00 86.62 507 GLU A O 1
ATOM 3868 N N . LEU A 1 508 ? -0.958 13.073 29.422 1.00 87.19 508 LEU A N 1
ATOM 3869 C CA . LEU A 1 508 ? -0.009 12.694 28.375 1.00 87.19 508 LEU A CA 1
ATOM 3870 C C . LEU A 1 508 ? 0.511 13.896 27.564 1.00 87.19 508 LEU A C 1
ATOM 3872 O O . LEU A 1 508 ? 1.185 13.698 26.553 1.00 87.19 508 LEU A O 1
ATOM 3876 N N . ASN A 1 509 ? 0.224 15.134 27.987 1.00 88.50 509 ASN A N 1
ATOM 3877 C CA . ASN A 1 509 ? 0.548 16.368 27.260 1.00 88.50 509 ASN A CA 1
ATOM 3878 C C . ASN A 1 509 ? 0.004 16.373 25.817 1.00 88.50 509 ASN A C 1
ATOM 3880 O O . ASN A 1 509 ? 0.666 16.814 24.871 1.00 88.50 509 ASN A O 1
ATOM 3884 N N . HIS A 1 510 ? -1.210 15.856 25.637 1.00 87.94 510 HIS A N 1
ATOM 3885 C CA . HIS A 1 510 ? -1.943 15.898 24.381 1.00 87.94 510 HIS A CA 1
ATOM 3886 C C . HIS A 1 510 ? -3.182 16.775 24.506 1.00 87.94 510 HIS A C 1
ATOM 3888 O O . HIS A 1 510 ? -3.980 16.642 25.431 1.00 87.94 510 HIS A O 1
ATOM 3894 N N . ASP A 1 511 ? -3.337 17.665 23.531 1.00 81.88 511 ASP A N 1
ATOM 3895 C CA . ASP A 1 511 ? -4.519 18.494 23.398 1.00 81.88 511 ASP A CA 1
ATOM 3896 C C . ASP A 1 511 ? -5.598 17.725 22.633 1.00 81.88 511 ASP A C 1
ATOM 3898 O O . ASP A 1 511 ? -5.362 17.205 21.542 1.00 81.88 511 ASP A O 1
ATOM 3902 N N . ALA A 1 512 ? -6.765 17.615 23.251 1.00 77.81 512 ALA A N 1
ATOM 3903 C CA . ALA A 1 512 ? -7.874 16.799 22.786 1.00 77.81 512 ALA A CA 1
ATOM 3904 C C . ALA A 1 512 ? -9.172 17.603 22.665 1.00 77.81 512 ALA A C 1
ATOM 3906 O O . ALA A 1 512 ? -10.255 17.002 22.657 1.00 77.81 512 ALA A O 1
ATOM 3907 N N . HIS A 1 513 ? -9.066 18.938 22.606 1.00 79.06 513 HIS A N 1
ATOM 3908 C CA . HIS A 1 513 ? -10.214 19.807 22.390 1.00 79.06 513 HIS A CA 1
ATOM 3909 C C . HIS A 1 513 ? -10.946 19.425 21.102 1.00 79.06 513 HIS A C 1
ATOM 3911 O O . HIS A 1 513 ? -10.354 19.033 20.097 1.00 79.06 513 HIS A O 1
ATOM 3917 N N . ILE A 1 514 ? -12.269 19.530 21.149 1.00 78.06 514 ILE A N 1
ATOM 3918 C CA . ILE A 1 514 ? -13.107 19.286 19.984 1.00 78.06 514 ILE A CA 1
ATOM 3919 C C . ILE A 1 514 ? -12.966 20.501 19.066 1.00 78.06 514 ILE A C 1
ATOM 3921 O O . ILE A 1 514 ? -13.293 21.618 19.468 1.00 78.06 514 ILE A O 1
ATOM 3925 N N . THR A 1 515 ? -12.480 20.288 17.847 1.00 79.38 515 THR A N 1
ATOM 3926 C CA . THR A 1 515 ? -12.417 21.318 16.805 1.00 79.38 515 THR A CA 1
ATOM 3927 C C . THR A 1 515 ? -13.612 21.164 15.870 1.00 79.38 515 THR A C 1
ATOM 3929 O O . THR A 1 515 ? -13.888 20.067 15.384 1.00 79.38 515 THR A O 1
ATOM 3932 N N . ASP A 1 516 ? -14.326 22.258 15.617 1.00 77.44 516 ASP A N 1
ATOM 3933 C CA . ASP A 1 516 ? -15.378 22.286 14.602 1.00 77.44 516 ASP A CA 1
ATOM 3934 C C . ASP A 1 516 ? -14.739 22.237 13.205 1.00 77.44 516 ASP A C 1
ATOM 3936 O O . ASP A 1 516 ? -13.793 22.968 12.915 1.00 77.44 516 ASP A O 1
ATOM 3940 N N . THR A 1 517 ? -15.236 21.355 12.342 1.00 83.31 517 THR A N 1
ATOM 3941 C CA . THR A 1 517 ? -14.758 21.222 10.957 1.00 83.31 517 THR A CA 1
ATOM 3942 C C . THR A 1 517 ? -15.440 22.209 10.011 1.00 83.31 517 THR A C 1
ATOM 3944 O O . THR A 1 517 ? -15.099 22.261 8.830 1.00 83.31 517 THR A O 1
ATOM 3947 N N . HIS A 1 518 ? -16.425 22.969 10.506 1.00 81.06 518 HIS A N 1
ATOM 3948 C CA . HIS A 1 518 ? -17.353 23.792 9.732 1.00 81.06 518 HIS A CA 1
ATOM 3949 C C . HIS A 1 518 ? -18.095 23.004 8.640 1.00 81.06 518 HIS A C 1
ATOM 3951 O O . HIS A 1 518 ? -18.619 23.580 7.686 1.00 81.06 518 HIS A O 1
ATOM 3957 N N . GLN A 1 519 ? -18.153 21.677 8.781 1.00 77.50 519 GLN A N 1
ATOM 3958 C CA . GLN A 1 519 ? -18.867 20.771 7.898 1.00 77.50 519 GLN A CA 1
ATOM 3959 C C . GLN A 1 519 ? -19.967 20.076 8.692 1.00 77.50 519 GLN A C 1
ATOM 3961 O O . GLN A 1 519 ? -19.716 19.405 9.691 1.00 77.50 519 GLN A O 1
ATOM 3966 N N . ALA A 1 520 ? -21.203 20.215 8.222 1.00 74.06 520 ALA A N 1
ATOM 3967 C CA . ALA A 1 520 ? -22.348 19.517 8.780 1.00 74.06 520 ALA A CA 1
ATOM 3968 C C . ALA A 1 520 ? -22.843 18.478 7.774 1.00 74.06 520 ALA A C 1
ATOM 3970 O O . ALA A 1 520 ? -23.072 18.781 6.605 1.00 74.06 520 ALA A O 1
ATOM 3971 N N . SER A 1 521 ? -23.027 17.245 8.238 1.00 68.25 521 SER A N 1
ATOM 3972 C CA . SER A 1 521 ? -23.813 16.238 7.528 1.00 68.25 521 SER A CA 1
ATOM 3973 C C . SER A 1 521 ? -25.145 16.097 8.245 1.00 68.25 521 SER A C 1
ATOM 3975 O O . SER A 1 521 ? -25.179 15.810 9.442 1.00 68.25 521 SER A O 1
ATOM 3977 N N . TYR A 1 522 ? -26.241 16.305 7.522 1.00 67.38 522 TYR A N 1
ATOM 3978 C CA . TYR A 1 522 ? -27.582 16.154 8.071 1.00 67.38 522 TYR A CA 1
ATOM 3979 C C . TYR A 1 522 ? -28.117 14.765 7.762 1.00 67.38 522 TYR A C 1
ATOM 3981 O O . TYR A 1 522 ? -27.885 14.196 6.698 1.00 67.38 522 TYR A O 1
ATOM 3989 N N . ARG A 1 523 ? -28.853 14.221 8.723 1.00 71.25 523 ARG A N 1
ATOM 3990 C CA . ARG A 1 523 ? -29.584 12.970 8.586 1.00 71.25 523 ARG A CA 1
ATOM 3991 C C . ARG A 1 523 ? -31.008 13.246 9.024 1.00 71.25 523 ARG A C 1
ATOM 3993 O O . ARG A 1 523 ? -31.220 13.707 10.142 1.00 71.25 523 ARG A O 1
ATOM 4000 N N . ILE A 1 524 ? -31.954 12.954 8.146 1.00 72.94 524 ILE A N 1
ATOM 4001 C CA . ILE A 1 524 ? -33.382 13.062 8.430 1.00 72.94 524 ILE A CA 1
ATOM 4002 C C . ILE A 1 524 ? -33.976 11.661 8.536 1.00 72.94 524 ILE A C 1
ATOM 4004 O O . ILE A 1 524 ? -33.471 10.714 7.934 1.00 72.94 524 ILE A O 1
ATOM 4008 N N . MET A 1 525 ? -35.019 11.525 9.345 1.00 74.75 525 MET A N 1
ATOM 4009 C CA . MET A 1 525 ? -35.859 10.335 9.366 1.00 74.75 525 MET A CA 1
ATOM 4010 C C . MET A 1 525 ? -37.222 10.761 8.857 1.00 74.75 525 MET A C 1
ATOM 4012 O O . MET A 1 525 ? -37.777 11.732 9.365 1.00 74.75 525 MET A O 1
ATOM 4016 N N . LEU A 1 526 ? -37.718 10.044 7.860 1.00 78.00 526 LEU A N 1
ATOM 4017 C CA . LEU A 1 526 ? -39.034 10.260 7.285 1.00 78.00 526 LEU A CA 1
ATOM 4018 C C . LEU A 1 526 ? -39.927 9.100 7.711 1.00 78.00 526 LEU A C 1
ATOM 4020 O O . LEU A 1 526 ? -39.504 7.939 7.710 1.00 78.00 526 LEU A O 1
ATOM 4024 N N . LYS A 1 527 ? -41.157 9.408 8.103 1.00 83.12 527 LYS A N 1
ATOM 4025 C CA . LYS A 1 527 ? -42.188 8.403 8.333 1.00 83.12 527 LYS A CA 1
ATOM 4026 C C . LYS A 1 527 ? -42.646 7.856 6.992 1.00 83.12 527 LYS A C 1
ATOM 4028 O O . LYS A 1 527 ? -42.702 8.568 5.996 1.00 83.12 527 LYS A O 1
ATOM 4033 N N . ARG A 1 528 ? -43.051 6.589 6.985 1.00 84.62 528 ARG A N 1
ATOM 4034 C CA . ARG A 1 528 ? -43.623 5.951 5.794 1.00 84.62 528 ARG A CA 1
ATOM 4035 C C . ARG A 1 528 ? -44.819 6.733 5.232 1.00 84.62 528 ARG A C 1
ATOM 4037 O O . ARG A 1 528 ? -44.899 6.903 4.026 1.00 84.62 528 ARG A O 1
ATOM 4044 N N . GLU A 1 529 ? -45.682 7.241 6.111 1.00 89.56 529 GLU A N 1
ATOM 4045 C CA . GLU A 1 529 ? -46.839 8.094 5.780 1.00 89.56 529 GLU A CA 1
ATOM 4046 C C . GLU A 1 529 ? -46.427 9.372 5.027 1.00 89.56 529 GLU A C 1
ATOM 4048 O O . GLU A 1 529 ? -47.132 9.829 4.138 1.00 89.56 529 GLU A O 1
ATOM 4053 N N . GLU A 1 530 ? -45.252 9.936 5.324 1.00 86.94 530 GLU A N 1
ATOM 4054 C CA . GLU A 1 530 ? -44.750 11.145 4.653 1.00 86.94 530 GLU A CA 1
ATOM 4055 C C . GLU A 1 530 ? -44.256 10.860 3.225 1.00 86.94 530 GLU A C 1
ATOM 4057 O O . GLU A 1 530 ? -44.113 11.785 2.431 1.00 86.94 530 GLU A O 1
ATOM 4062 N N . MET A 1 531 ? -44.007 9.589 2.894 1.00 85.38 531 MET A N 1
ATOM 4063 C CA . MET A 1 531 ? -43.485 9.140 1.598 1.00 85.38 531 MET A CA 1
ATOM 4064 C C . MET A 1 531 ? -44.525 8.353 0.784 1.00 85.38 531 MET A C 1
ATOM 4066 O O . MET A 1 531 ? -44.239 7.927 -0.327 1.00 85.38 531 MET A O 1
ATOM 4070 N N . GLU A 1 532 ? -45.740 8.159 1.307 1.00 86.44 532 GLU A N 1
ATOM 4071 C CA . GLU A 1 532 ? -46.755 7.271 0.716 1.00 86.44 532 GLU A CA 1
ATOM 4072 C C . GLU A 1 532 ? -47.279 7.728 -0.652 1.00 86.44 532 GLU A C 1
ATOM 4074 O O . GLU A 1 532 ? -47.792 6.923 -1.425 1.00 86.44 532 GLU A O 1
ATOM 4079 N N . ASN A 1 533 ? -47.153 9.021 -0.949 1.00 88.94 533 ASN A N 1
ATOM 4080 C CA . ASN A 1 533 ? -47.620 9.618 -2.197 1.00 88.94 533 ASN A CA 1
ATOM 4081 C C . ASN A 1 533 ? -46.515 9.713 -3.262 1.00 88.94 533 ASN A C 1
ATOM 4083 O O . ASN A 1 533 ? -46.774 10.217 -4.353 1.00 88.94 533 ASN A O 1
ATOM 4087 N N . ASP A 1 534 ? -45.303 9.238 -2.957 1.00 87.81 534 ASP A N 1
ATOM 4088 C CA . ASP A 1 534 ? -44.160 9.225 -3.866 1.00 87.81 534 ASP A CA 1
ATOM 4089 C C . ASP A 1 534 ? -43.820 7.773 -4.264 1.00 87.81 534 ASP A C 1
ATOM 4091 O O . ASP A 1 534 ? -43.278 7.013 -3.454 1.00 87.81 534 ASP A O 1
ATOM 4095 N N . PRO A 1 535 ? -44.156 7.350 -5.498 1.00 86.12 535 PRO A N 1
ATOM 4096 C CA . PRO A 1 535 ? -43.907 5.987 -5.961 1.00 86.12 535 PRO A CA 1
ATOM 4097 C C . PRO A 1 535 ? -42.428 5.577 -5.951 1.00 86.12 535 PRO A C 1
ATOM 4099 O O . PRO A 1 535 ? -42.135 4.407 -5.710 1.00 86.12 535 PRO A O 1
ATOM 4102 N N . GLU A 1 536 ? -41.508 6.516 -6.192 1.00 83.06 536 GLU A N 1
ATOM 4103 C CA . GLU A 1 536 ? -40.065 6.254 -6.260 1.00 83.06 536 GLU A CA 1
ATOM 4104 C C . GLU A 1 536 ? -39.498 6.020 -4.854 1.00 83.06 536 GLU A C 1
ATOM 4106 O O . GLU A 1 536 ? -38.801 5.032 -4.603 1.00 83.06 536 GLU A O 1
ATOM 4111 N N . LEU A 1 537 ? -39.883 6.860 -3.887 1.00 83.12 537 LEU A N 1
ATOM 4112 C CA . LEU A 1 537 ? -39.518 6.648 -2.484 1.00 83.12 537 LEU A CA 1
ATOM 4113 C C . LEU A 1 537 ? -40.149 5.371 -1.920 1.00 83.12 537 LEU A C 1
ATOM 4115 O O . LEU A 1 537 ? -39.504 4.650 -1.156 1.00 83.12 537 LEU A O 1
ATOM 4119 N N . LEU A 1 538 ? -41.386 5.050 -2.309 1.00 85.56 538 LEU A N 1
ATOM 4120 C CA . LEU A 1 538 ? -42.035 3.800 -1.917 1.00 85.56 538 LEU A CA 1
ATOM 4121 C C . LEU A 1 538 ? -41.286 2.564 -2.416 1.00 85.56 538 LEU A C 1
ATOM 4123 O O . LEU A 1 538 ? -41.210 1.578 -1.679 1.00 85.56 538 LEU A O 1
ATOM 4127 N N . GLU A 1 539 ? -40.731 2.593 -3.627 1.00 84.44 539 GLU A N 1
ATOM 4128 C CA . GLU A 1 539 ? -39.903 1.497 -4.138 1.00 84.44 539 GLU A CA 1
ATOM 4129 C C . GLU A 1 539 ? -38.656 1.297 -3.263 1.00 84.44 539 GLU A C 1
ATOM 4131 O O . GLU A 1 539 ? -38.362 0.171 -2.854 1.00 84.44 539 GLU A O 1
ATOM 4136 N N . LEU A 1 540 ? -37.985 2.389 -2.881 1.00 82.50 540 LEU A N 1
ATOM 4137 C CA . LEU A 1 540 ? -36.809 2.346 -2.005 1.00 82.50 540 LEU A CA 1
ATOM 4138 C C . LEU A 1 540 ? -37.128 1.819 -0.597 1.00 82.50 540 LEU A C 1
ATOM 4140 O O . LEU A 1 540 ? -36.320 1.099 -0.017 1.00 82.50 540 LEU A O 1
ATOM 4144 N N . ILE A 1 541 ? -38.294 2.157 -0.040 1.00 81.31 541 ILE A N 1
ATOM 4145 C CA . ILE A 1 541 ? -38.710 1.724 1.308 1.00 81.31 541 ILE A CA 1
ATOM 4146 C C . ILE A 1 541 ? -39.139 0.255 1.332 1.00 81.31 541 ILE A C 1
ATOM 4148 O O . ILE A 1 541 ? -38.945 -0.427 2.338 1.00 81.31 541 ILE A O 1
ATOM 4152 N N . ASN A 1 542 ? -39.789 -0.218 0.267 1.00 85.12 542 ASN A N 1
ATOM 4153 C CA . ASN A 1 542 ? -40.313 -1.583 0.198 1.00 85.12 542 ASN A CA 1
ATOM 4154 C C . ASN A 1 542 ? -39.265 -2.608 -0.252 1.00 85.12 542 ASN A C 1
ATOM 4156 O O . ASN A 1 542 ? -39.517 -3.808 -0.144 1.00 85.12 542 ASN A O 1
ATOM 4160 N N . GLY A 1 543 ? -38.126 -2.147 -0.767 1.00 83.50 543 GLY A N 1
ATOM 4161 C CA . GLY A 1 543 ? -37.029 -3.002 -1.192 1.00 83.50 543 GLY A CA 1
ATOM 4162 C C . GLY A 1 543 ? -36.156 -3.502 -0.039 1.00 83.50 543 GLY A C 1
ATOM 4163 O O . GLY A 1 543 ? -36.043 -2.891 1.020 1.00 83.50 543 GLY A O 1
ATOM 4164 N N . ASP A 1 544 ? -35.464 -4.607 -0.295 1.00 87.94 544 ASP A N 1
ATOM 4165 C CA . ASP A 1 544 ? -34.365 -5.153 0.511 1.00 87.94 544 ASP A CA 1
ATOM 4166 C C . ASP A 1 544 ? -32.990 -4.873 -0.141 1.00 87.94 544 ASP A C 1
ATOM 4168 O O . ASP A 1 544 ? -31.987 -5.552 0.111 1.00 87.94 544 ASP A O 1
ATOM 4172 N N . LYS A 1 545 ? -32.952 -3.821 -0.968 1.00 88.25 545 LYS A N 1
ATOM 4173 C CA . LYS A 1 545 ? -31.779 -3.276 -1.651 1.00 88.25 545 LYS A CA 1
ATOM 4174 C C . LYS A 1 545 ? -31.261 -2.039 -0.927 1.00 88.25 545 LYS A C 1
ATOM 4176 O O . LYS A 1 545 ? -32.019 -1.148 -0.556 1.00 88.25 545 LYS A O 1
ATOM 4181 N N . VAL A 1 546 ? -29.940 -1.925 -0.834 1.00 88.12 546 VAL A N 1
ATOM 4182 C CA . VAL A 1 546 ? -29.291 -0.647 -0.514 1.00 88.12 546 VAL A CA 1
ATOM 4183 C C . VAL A 1 546 ? -29.043 0.137 -1.799 1.00 88.12 546 VAL A C 1
ATOM 4185 O O . VAL A 1 546 ? -28.307 -0.336 -2.660 1.00 88.12 546 VAL A O 1
ATOM 4188 N N . THR A 1 547 ? -29.576 1.353 -1.894 1.00 86.69 547 THR A N 1
ATOM 4189 C CA . THR A 1 547 ? -29.231 2.317 -2.951 1.00 86.69 547 THR A CA 1
ATOM 4190 C C . THR A 1 547 ? -28.288 3.373 -2.375 1.00 86.69 547 THR A C 1
ATOM 4192 O O . THR A 1 547 ? -28.597 3.972 -1.342 1.00 86.69 547 THR A O 1
ATOM 4195 N N . ARG A 1 548 ? -27.114 3.552 -2.990 1.00 83.50 548 ARG A N 1
ATOM 4196 C CA . ARG A 1 548 ? -26.057 4.477 -2.550 1.00 83.50 548 ARG A CA 1
ATOM 4197 C C . ARG A 1 548 ? -25.722 5.528 -3.581 1.00 83.50 548 ARG A C 1
ATOM 4199 O O . ARG A 1 548 ? -25.564 5.133 -4.756 1.00 83.50 548 ARG A O 1
#

Foldseek 3Di:
DDDDPVVVLLVLQLVLLLQLLLQLLLQLQLQLVVLQPPPVDDPPDPPDDDLVSLLSSLLRNLVSQLVSCLVSCVRNNSQLFLLLLLLCCLLPVDPPVSSVSNVVSSLNSLLNSQVVSCVPPDDVDRRLAWAFAPPADLVNLLQLLQQLLLQLNLLCCVLQVDDFPRVSSSSNSSSVSSSVSSSPRCRGTNRLSGLSSNVNNCVVVVHDDPSSCSSVNSSNNSSVVSSVVSVVCVVVVVVVVVPDTPPPVVVVVVVVVVVVVVVVVVVPDDPDDDPVVVVPDPPPPPPDDDPDDDDDDDDDDDDDDPPPPPPPPPVVPVPPPPPPPDQPPPQAFAEEEEALAPQSLLVLLVCLLVRHQAYEYEEQAQDLPDDFAKDKQALVNLVSCVSSVLNVQQVVAWQFAQKEFEADPPPRHTPDIGGQPCRCVVSVGGTTIGTSSSSSVSSVVSSVVRNRYHYHYSKAFDAFPDPPCFTKTWIDHPPDDIDIDTGNYYHYPNPLPTRVVCVVCVVVVHHSDDDDPVDDDDDDDDDPVNCVVPPVVVVVVPDSYHYD

pLDDT: mean 80.91, std 22.78, range [23.2, 98.88]

Radius of gyration: 32.1 Å; chains: 1; bounding box: 84×59×90 Å

InterPro domains:
  IPR000425 Major intrinsic protein [PF00230] (12-230)
  IPR000425 Major intrinsic protein [PR00783] (12-31)
  IPR000425 Major intrinsic protein [PR00783] (61-85)
  IPR000425 Major intrinsic protein [PR00783] (98-117)
  IPR000425 Major intrinsic protein [PR00783] (144-162)
  IPR000425 Major intrinsic protein [PR00783] (175-197)
  IPR000425 Major intrinsic protein [PR00783] (213-233)
  IPR002938 FAD-binding domain [PF01494] (335-517)
  IPR022357 Major intrinsic protein, conserved site [PS00221] (79-87)
  IPR023271 Aquaporin-like [G3DSA:1.20.1080.10] (2-249)
  IPR023271 Aquaporin-like [SSF81338] (6-240)
  IPR034294 Aquaporin transporter [PTHR19139] (13-257)
  IPR036188 FAD/NAD(P)-binding domain superfamily [G3DSA:3.50.50.60] (333-546)
  IPR036188 FAD/NAD(P)-binding domain superfamily [SSF51905] (334-504)

Organism: Sclerotinia borealis (strain F-4128) (NCBI:txid1432307)

Secondary structure (DSSP, 8-state):
-PPPHHHHHHHHHHHHHHHHHHHHHHHHHHHHHHHHS--S---SSTT---HHHHHHHHHHHHHHHHHHHHHHTTTT----SHHHHHHHHHTTSS-HHHHHHHHHHHHHHHHHHHHHHHHHSS-SS--S---PPTT--HHHHHHHHHHHHHHHHHHHIIIIIS--TTGGGHHHHHHHHHHHHHHHHHHHH----SHHHHHHHHHHTT---GGGGHHHHHHHHHHHHHHHHHHHHHHTTGGGTSSSS-HHHHHHHHHHHHHHHHHHHHHS--TT--TTGGGS-------------------------TTSS-------------TT----TT---EEEEE--SHHHHHHHHHHHHTT--EEEEEESSSS------EEEE-HHHHHHHHHHT-HHHHHHHSEE--EEEEE-TTT--EEEEEE-THHHHHHSS--EEEEHHHHHHHHHHHHHT-TTEEEEESEEEEEEEE-SSS-EEEEEESSS--EEEE-SEEEE-SGGG-HHHHHHHHHTT---PPPP-S---------HHHHTT-HHHHHHHH-SEEE-